Protein AF-A0A8T5PRL8-F1 (afdb_monomer)

Structure (mmCIF, N/CA/C/O backbone):
data_AF-A0A8T5PRL8-F1
#
_entry.id   AF-A0A8T5PRL8-F1
#
loop_
_atom_site.group_PDB
_atom_site.id
_atom_site.type_symbol
_atom_site.label_atom_id
_atom_site.label_alt_id
_atom_site.label_comp_id
_atom_site.label_asym_id
_atom_site.label_entity_id
_atom_site.label_seq_id
_atom_site.pdbx_PDB_ins_code
_atom_site.Cartn_x
_atom_site.Cartn_y
_atom_site.Cartn_z
_atom_site.occupancy
_atom_site.B_iso_or_equiv
_atom_site.auth_seq_id
_atom_site.auth_comp_id
_atom_site.auth_asym_id
_atom_site.auth_atom_id
_atom_site.pdbx_PDB_model_num
ATOM 1 N N . MET A 1 1 ? 7.948 17.120 -21.972 1.00 47.28 1 MET A N 1
ATOM 2 C CA . MET A 1 1 ? 8.042 17.014 -23.446 1.00 47.28 1 MET A CA 1
ATOM 3 C C . MET A 1 1 ? 9.045 18.018 -24.012 1.00 47.28 1 MET A C 1
ATOM 5 O O . MET A 1 1 ? 10.114 17.574 -24.399 1.00 47.28 1 MET A O 1
ATOM 9 N N . LEU A 1 2 ? 8.782 19.336 -23.974 1.00 40.97 2 LEU A N 1
ATOM 10 C CA . LEU A 1 2 ? 9.656 20.371 -24.570 1.00 40.97 2 LEU A CA 1
ATOM 11 C C . LEU A 1 2 ? 11.143 20.290 -24.144 1.00 40.97 2 LEU A C 1
ATOM 13 O O . LEU A 1 2 ? 12.023 20.428 -24.984 1.00 40.97 2 LEU A O 1
ATOM 17 N N . PHE A 1 3 ? 11.420 19.987 -22.870 1.00 48.91 3 PHE A N 1
ATOM 18 C CA . PHE A 1 3 ? 12.780 19.884 -22.313 1.00 48.91 3 PHE A CA 1
ATOM 19 C C . PHE A 1 3 ? 13.719 18.898 -23.036 1.00 48.91 3 PHE A C 1
ATOM 21 O O . PHE A 1 3 ? 14.910 19.178 -23.147 1.00 48.91 3 PHE A O 1
ATOM 28 N N . LEU A 1 4 ? 13.208 17.781 -23.572 1.00 51.09 4 LEU A N 1
ATOM 29 C CA . LEU A 1 4 ? 14.046 16.730 -24.179 1.00 51.09 4 LEU A CA 1
ATOM 30 C C . LEU A 1 4 ? 14.645 17.162 -25.535 1.00 51.09 4 LEU A C 1
ATOM 32 O O . LEU A 1 4 ? 15.582 16.546 -26.027 1.00 51.09 4 LEU A O 1
ATOM 36 N N . LEU A 1 5 ? 14.139 18.251 -26.125 1.00 47.47 5 LEU A N 1
ATOM 37 C CA . LEU A 1 5 ? 14.698 18.870 -27.332 1.00 47.47 5 LEU A CA 1
ATOM 38 C C . LEU A 1 5 ? 15.802 19.902 -27.037 1.00 47.47 5 LEU A C 1
ATOM 40 O O . LEU A 1 5 ? 16.422 20.391 -27.975 1.00 47.47 5 LEU A O 1
ATOM 44 N N . VAL A 1 6 ? 16.032 20.252 -25.765 1.00 46.75 6 VAL A N 1
ATOM 45 C CA . VAL A 1 6 ? 16.942 21.342 -25.361 1.00 46.75 6 VAL A CA 1
ATOM 46 C C . VAL A 1 6 ? 18.196 20.817 -24.652 1.00 46.75 6 VAL A C 1
ATOM 48 O O . VAL A 1 6 ? 19.267 21.391 -24.811 1.00 46.75 6 VAL A O 1
ATOM 51 N N . SER A 1 7 ? 18.104 19.712 -23.905 1.00 44.16 7 SER A N 1
ATOM 52 C CA . SER A 1 7 ? 19.181 19.223 -23.024 1.00 44.16 7 SER A CA 1
ATOM 53 C C . SER A 1 7 ? 20.224 18.305 -23.684 1.00 44.16 7 SER A C 1
ATOM 55 O O . SER A 1 7 ? 20.857 17.515 -22.988 1.00 44.16 7 SER A O 1
ATOM 57 N N . CYS A 1 8 ? 20.378 18.333 -25.010 1.00 48.25 8 CYS A N 1
ATOM 58 C CA . CYS A 1 8 ? 21.391 17.540 -25.715 1.00 48.25 8 CYS A CA 1
ATOM 59 C C . CYS A 1 8 ? 22.015 18.346 -26.860 1.00 48.25 8 CYS A C 1
ATOM 61 O O . CYS A 1 8 ? 21.621 18.214 -28.023 1.00 48.25 8 CYS A O 1
ATOM 63 N N . ALA A 1 9 ? 23.050 19.125 -26.535 1.00 49.03 9 ALA A N 1
ATOM 64 C CA . ALA A 1 9 ? 24.101 19.386 -27.509 1.00 49.03 9 ALA A CA 1
ATOM 65 C C . ALA A 1 9 ? 24.746 18.047 -27.923 1.00 49.03 9 ALA A C 1
ATOM 67 O O . ALA A 1 9 ? 24.627 17.034 -27.230 1.00 49.03 9 ALA A O 1
ATOM 68 N N . LYS A 1 10 ? 25.442 18.016 -29.064 1.00 48.88 10 LYS A N 1
ATOM 69 C CA . LYS A 1 10 ? 26.040 16.777 -29.605 1.00 48.88 10 LYS A CA 1
ATOM 70 C C . LYS A 1 10 ? 27.145 16.184 -28.704 1.00 48.88 10 LYS A C 1
ATOM 72 O O . LYS A 1 10 ? 27.578 15.062 -28.942 1.00 48.88 10 LYS A O 1
ATOM 77 N N . GLU A 1 11 ? 27.594 16.938 -27.705 1.00 48.12 11 GLU A N 1
ATOM 78 C CA . GLU A 1 11 ? 28.761 16.653 -26.865 1.00 48.12 11 GLU A CA 1
ATOM 79 C C . GLU A 1 11 ? 28.407 15.877 -25.577 1.00 48.12 11 GLU A C 1
ATOM 81 O O . GLU A 1 11 ? 29.254 15.149 -25.070 1.00 48.12 11 GLU A O 1
ATOM 86 N N . ASP A 1 12 ? 27.152 15.939 -25.106 1.00 55.59 12 ASP A N 1
ATOM 87 C CA . ASP A 1 12 ? 26.690 15.289 -23.858 1.00 55.59 12 ASP A CA 1
ATOM 88 C C . ASP A 1 12 ? 26.080 13.883 -24.057 1.00 55.59 12 ASP A C 1
ATOM 90 O O . ASP A 1 12 ? 25.617 13.243 -23.107 1.00 55.59 12 ASP A O 1
ATOM 94 N N . LEU A 1 13 ? 26.029 13.386 -25.296 1.00 57.06 13 LEU A N 1
ATOM 95 C CA . LEU A 1 13 ? 25.532 12.041 -25.597 1.00 57.06 13 LEU A CA 1
ATOM 96 C C . LEU A 1 13 ? 26.639 10.994 -25.405 1.00 57.06 13 LEU A C 1
ATOM 98 O O . LEU A 1 13 ? 27.777 11.235 -25.816 1.00 57.06 13 LEU A O 1
ATOM 102 N N . PRO A 1 14 ? 26.327 9.791 -24.881 1.00 59.38 14 PRO A N 1
ATOM 103 C CA . PRO A 1 14 ? 27.282 8.693 -24.906 1.00 59.38 14 PRO A CA 1
ATOM 104 C C . PRO A 1 14 ? 27.665 8.401 -26.368 1.00 59.38 14 PRO A C 1
ATOM 106 O O . PRO A 1 14 ? 26.770 8.256 -27.213 1.00 59.38 14 PRO A O 1
ATOM 109 N N . PRO A 1 15 ? 28.970 8.339 -26.700 1.00 64.62 15 PRO A N 1
ATOM 110 C CA . PRO A 1 15 ? 29.409 8.204 -28.081 1.00 64.62 15 PRO A CA 1
ATOM 111 C C . PRO A 1 15 ? 28.841 6.912 -28.663 1.00 64.62 15 PRO A C 1
ATOM 113 O O . PRO A 1 15 ? 29.009 5.846 -28.067 1.00 64.62 15 PRO A O 1
ATOM 116 N N . THR A 1 16 ? 28.164 7.011 -29.814 1.00 59.66 16 THR A N 1
ATOM 117 C CA . THR A 1 16 ? 27.612 5.846 -30.513 1.00 59.66 16 THR A CA 1
ATOM 118 C C . THR A 1 16 ? 28.715 4.799 -30.654 1.00 59.66 16 THR A C 1
ATOM 120 O O . THR A 1 16 ? 29.754 5.106 -31.251 1.00 59.66 16 THR A O 1
ATOM 123 N N . PRO A 1 17 ? 28.549 3.586 -30.099 1.00 54.84 17 PRO A N 1
ATOM 124 C CA . PRO A 1 17 ? 29.599 2.590 -30.162 1.00 54.84 17 PRO A CA 1
ATOM 125 C C . PRO A 1 17 ? 29.830 2.209 -31.628 1.00 54.84 17 PRO A C 1
ATOM 127 O O . PRO A 1 17 ? 28.857 2.021 -32.368 1.00 54.84 17 PRO A O 1
ATOM 130 N N . PRO A 1 18 ? 31.095 2.092 -32.071 1.00 52.97 18 PRO A N 1
ATOM 131 C CA . PRO A 1 18 ? 31.376 1.706 -33.442 1.00 52.97 18 PRO A CA 1
ATOM 132 C C . PRO A 1 18 ? 30.711 0.350 -33.715 1.00 52.97 18 PRO A C 1
ATOM 134 O O . PRO A 1 18 ? 30.798 -0.539 -32.858 1.00 52.97 18 PRO A O 1
ATOM 137 N N . PRO A 1 19 ? 30.062 0.157 -34.878 1.00 54.41 19 PRO A N 1
ATOM 138 C CA . PRO A 1 19 ? 29.544 -1.150 -35.264 1.00 54.41 19 PRO A CA 1
ATOM 139 C C . PRO A 1 19 ? 30.620 -2.244 -35.119 1.00 54.41 19 PRO A C 1
ATOM 141 O O . PRO A 1 19 ? 31.803 -1.916 -35.257 1.00 54.41 19 PRO A O 1
ATOM 144 N N . PRO A 1 20 ? 30.266 -3.531 -34.906 1.00 50.44 20 PRO A N 1
ATOM 145 C CA . PRO A 1 20 ? 31.209 -4.650 -34.736 1.00 50.44 20 PRO A CA 1
ATOM 146 C C . PRO A 1 20 ? 32.064 -4.993 -35.983 1.00 50.44 20 PRO A C 1
ATOM 148 O O . PRO A 1 20 ? 32.070 -6.121 -36.478 1.00 50.44 20 PRO A O 1
ATOM 151 N N . GLY A 1 21 ? 32.804 -4.018 -36.512 1.00 54.25 21 GLY A N 1
ATOM 152 C CA . GLY A 1 21 ? 33.645 -4.124 -37.697 1.00 54.25 21 GLY A CA 1
ATOM 153 C C . GLY A 1 21 ? 33.674 -2.896 -38.618 1.00 54.25 21 GLY A C 1
ATOM 154 O O . GLY A 1 21 ? 34.611 -2.824 -39.408 1.00 54.25 21 GLY A O 1
ATOM 155 N N . GLY A 1 22 ? 32.727 -1.955 -38.546 1.00 39.97 22 GLY A N 1
ATOM 156 C CA . GLY A 1 22 ? 32.642 -0.826 -39.492 1.00 39.97 22 GLY A CA 1
ATOM 157 C C . GLY A 1 22 ? 31.227 -0.544 -40.020 1.00 39.97 22 GLY A C 1
ATOM 158 O O . GLY A 1 22 ? 30.280 -1.243 -39.678 1.00 39.97 22 GLY A O 1
ATOM 159 N N . GLU A 1 23 ? 31.101 0.527 -40.799 1.00 33.50 23 GLU A N 1
ATOM 160 C CA . GLU A 1 23 ? 29.912 1.396 -40.885 1.00 33.50 23 GLU A CA 1
ATOM 161 C C . GLU A 1 23 ? 28.708 0.863 -41.705 1.00 33.50 23 GLU A C 1
ATOM 163 O O . GLU A 1 23 ? 28.914 0.330 -42.788 1.00 33.50 23 GLU A O 1
ATOM 168 N N . ALA A 1 24 ? 27.484 1.128 -41.194 1.00 34.09 24 ALA A N 1
ATOM 169 C CA . ALA A 1 24 ? 26.208 1.462 -41.890 1.00 34.09 24 ALA A CA 1
ATOM 170 C C . ALA A 1 24 ? 25.626 0.504 -42.990 1.00 34.09 24 ALA A C 1
ATOM 172 O O . ALA A 1 24 ? 26.358 -0.036 -43.806 1.00 34.09 24 ALA A O 1
ATOM 173 N N . ASP A 1 25 ? 24.311 0.273 -43.198 1.00 32.72 25 ASP A N 1
ATOM 174 C CA . ASP A 1 25 ? 23.016 0.662 -42.569 1.00 32.72 25 ASP A CA 1
ATOM 175 C C . ASP A 1 25 ? 21.851 -0.132 -43.268 1.00 32.72 25 ASP A C 1
ATOM 177 O O . ASP A 1 25 ? 22.146 -0.853 -44.220 1.00 32.72 25 ASP A O 1
ATOM 181 N N . VAL A 1 26 ? 20.530 -0.137 -42.968 1.00 29.72 26 VAL A N 1
ATOM 182 C CA . VAL A 1 26 ? 19.581 0.463 -41.980 1.00 29.72 26 VAL A CA 1
ATOM 183 C C . VAL A 1 26 ? 18.452 -0.585 -41.711 1.00 29.72 26 VAL A C 1
ATOM 185 O O . VAL A 1 26 ? 18.200 -1.410 -42.586 1.00 29.72 26 VAL A O 1
ATOM 188 N N . GLY A 1 27 ? 17.656 -0.492 -40.627 1.00 26.61 27 GLY A N 1
ATOM 189 C CA . GLY A 1 27 ? 16.410 -1.288 -40.453 1.00 26.61 27 GLY A CA 1
ATOM 190 C C . GLY A 1 27 ? 15.422 -0.775 -39.379 1.00 26.61 27 GLY A C 1
ATOM 191 O O . GLY A 1 27 ? 15.607 0.325 -38.860 1.00 26.61 27 GLY A O 1
ATOM 192 N N . ARG A 1 28 ? 14.317 -1.504 -39.093 1.00 27.34 28 ARG A N 1
ATOM 193 C CA . ARG A 1 28 ? 13.156 -1.031 -38.275 1.00 27.34 28 ARG A CA 1
ATOM 194 C C . ARG A 1 28 ? 12.437 -2.104 -37.419 1.00 27.34 28 ARG A C 1
ATOM 196 O O . ARG A 1 28 ? 12.192 -3.202 -37.903 1.00 27.34 28 ARG A O 1
ATO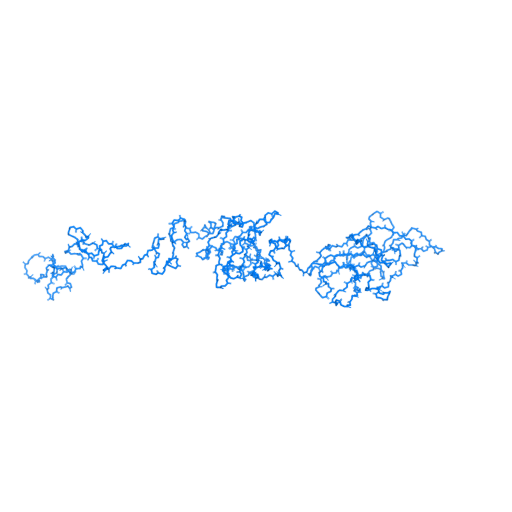M 203 N N . ALA A 1 29 ? 11.917 -1.697 -36.248 1.00 30.03 29 ALA A N 1
ATOM 204 C CA . ALA A 1 29 ? 10.728 -2.234 -35.532 1.00 30.03 29 ALA A CA 1
ATOM 205 C C . ALA A 1 29 ? 10.099 -1.062 -34.689 1.00 30.03 29 ALA A C 1
ATOM 207 O O . ALA A 1 29 ? 10.387 0.090 -35.018 1.00 30.03 29 ALA A O 1
ATOM 208 N N . ILE A 1 30 ? 9.172 -1.093 -33.709 1.00 32.31 30 ILE A N 1
ATOM 209 C CA . ILE A 1 30 ? 8.505 -2.040 -32.776 1.00 32.31 30 ILE A CA 1
ATOM 210 C C . ILE A 1 30 ? 9.224 -2.286 -31.420 1.00 32.31 30 ILE A C 1
ATOM 212 O O . ILE A 1 30 ? 10.196 -3.031 -31.364 1.00 32.31 30 ILE A O 1
ATOM 216 N N . GLY A 1 31 ? 8.673 -1.696 -30.339 1.00 26.17 31 GLY A N 1
ATOM 217 C CA . GLY A 1 31 ? 9.056 -1.877 -28.921 1.00 26.17 31 GLY A CA 1
ATOM 218 C C . GLY A 1 31 ? 8.726 -0.658 -28.022 1.00 26.17 31 GLY A C 1
ATOM 219 O O . GLY A 1 31 ? 8.880 0.480 -28.470 1.00 26.17 31 GLY A O 1
ATOM 220 N N . GLY A 1 32 ? 8.280 -0.896 -26.776 1.00 37.22 32 GLY A N 1
ATOM 221 C CA . GLY A 1 32 ? 8.104 0.104 -25.698 1.00 37.22 32 GLY A CA 1
ATOM 222 C C . GLY A 1 32 ? 6.884 1.046 -25.769 1.00 37.22 32 GLY A C 1
ATOM 223 O O . GLY A 1 32 ? 6.233 1.177 -26.812 1.00 37.22 32 GLY A O 1
ATOM 224 N N . VAL A 1 33 ? 6.603 1.740 -24.650 1.00 39.69 33 VAL A N 1
ATOM 225 C CA . VAL A 1 33 ? 5.574 2.800 -24.545 1.00 39.69 33 VAL A CA 1
ATOM 226 C C . VAL A 1 33 ? 5.756 3.795 -25.700 1.00 39.69 33 VAL A C 1
ATOM 228 O O . VAL A 1 33 ? 6.864 4.307 -25.894 1.00 39.69 33 VAL A O 1
ATOM 231 N N . PRO A 1 34 ? 4.713 4.089 -26.502 1.00 47.59 34 PRO A N 1
ATOM 232 C CA . PRO A 1 34 ? 4.873 4.912 -27.688 1.00 47.59 34 PRO A CA 1
ATOM 233 C C . PRO A 1 34 ? 5.203 6.358 -27.307 1.00 47.59 34 PRO A C 1
ATOM 235 O O . PRO A 1 34 ? 4.321 7.150 -26.982 1.00 47.59 34 PRO A O 1
ATOM 238 N N . ILE A 1 35 ? 6.485 6.716 -27.423 1.00 58.47 35 ILE A N 1
ATOM 239 C CA . ILE A 1 35 ? 6.941 8.107 -27.452 1.00 58.47 35 ILE A CA 1
ATOM 240 C C . ILE A 1 35 ? 6.212 8.790 -28.617 1.00 58.47 35 ILE A C 1
ATOM 242 O O . ILE A 1 35 ? 6.576 8.618 -29.776 1.00 58.47 35 ILE A O 1
ATOM 246 N N . ALA A 1 36 ? 5.150 9.536 -28.304 1.00 55.66 36 ALA A N 1
ATOM 247 C CA . ALA A 1 36 ? 4.282 10.191 -29.287 1.00 55.66 36 ALA A CA 1
ATOM 248 C C . ALA A 1 36 ? 4.928 11.427 -29.950 1.00 55.66 36 ALA A C 1
ATOM 250 O O . ALA A 1 36 ? 4.327 12.065 -30.811 1.00 55.66 36 ALA A O 1
ATOM 251 N N . ALA A 1 37 ? 6.151 11.777 -29.541 1.00 64.19 37 ALA A N 1
ATOM 252 C CA . ALA A 1 37 ? 6.977 12.790 -30.181 1.00 64.19 37 ALA A CA 1
ATOM 253 C C . ALA A 1 37 ? 7.686 12.237 -31.428 1.00 64.19 37 ALA A C 1
ATOM 255 O O . ALA A 1 37 ? 7.957 11.041 -31.534 1.00 64.19 37 ALA A O 1
ATOM 256 N N . ALA A 1 38 ? 8.111 13.134 -32.318 1.00 76.94 38 ALA A N 1
ATOM 257 C CA . ALA A 1 38 ? 9.216 12.816 -33.215 1.00 76.94 38 ALA A CA 1
ATOM 258 C C . ALA A 1 38 ? 10.475 12.503 -32.380 1.00 76.94 38 ALA A C 1
ATOM 260 O O . ALA A 1 38 ? 10.816 13.251 -31.462 1.00 76.94 38 ALA A O 1
ATOM 261 N N . LEU A 1 39 ? 11.157 11.400 -32.693 1.00 78.31 39 LEU A N 1
ATOM 262 C CA . LEU A 1 39 ? 12.420 11.041 -32.046 1.00 78.31 39 LEU A CA 1
ATOM 263 C C . LEU A 1 39 ? 13.531 12.029 -32.452 1.00 78.31 39 LEU A C 1
ATOM 265 O O . LEU A 1 39 ? 13.556 12.466 -33.607 1.00 78.31 39 LEU A O 1
ATOM 269 N N . PRO A 1 40 ? 14.469 12.370 -31.548 1.00 77.69 40 PRO A N 1
ATOM 270 C CA . PRO A 1 40 ? 15.601 13.222 -31.894 1.00 77.69 40 PRO A CA 1
ATOM 271 C C . PRO A 1 40 ? 16.511 12.524 -32.913 1.00 77.69 40 PRO A C 1
ATOM 273 O O . PRO A 1 40 ? 16.585 11.298 -32.964 1.00 77.69 40 PRO A O 1
ATOM 276 N N . ALA A 1 41 ? 17.239 13.298 -33.723 1.00 81.44 41 ALA A N 1
ATOM 277 C CA . ALA A 1 41 ? 17.956 12.774 -34.890 1.00 81.44 41 ALA A CA 1
ATOM 278 C C . ALA A 1 41 ? 19.008 11.686 -34.577 1.00 81.44 41 ALA A C 1
ATOM 280 O O . ALA A 1 41 ? 19.293 10.866 -35.452 1.00 81.44 41 ALA A O 1
ATOM 281 N N . TRP A 1 42 ? 19.549 11.659 -33.355 1.00 78.81 42 TRP A N 1
ATOM 282 C CA . TRP A 1 42 ? 20.512 10.666 -32.857 1.00 78.81 42 TRP A CA 1
ATOM 283 C C . TRP A 1 42 ? 19.872 9.353 -32.369 1.00 78.81 42 TRP A C 1
ATOM 285 O O . TRP A 1 42 ? 20.585 8.371 -32.159 1.00 78.81 42 TRP A O 1
ATOM 295 N N . ALA A 1 43 ? 18.548 9.323 -32.194 1.00 83.38 43 ALA A N 1
ATOM 296 C CA . ALA A 1 43 ? 17.799 8.178 -31.693 1.00 83.38 43 ALA A CA 1
ATOM 297 C C . ALA A 1 43 ? 17.006 7.471 -32.801 1.00 83.38 43 ALA A C 1
ATOM 299 O O . ALA A 1 43 ? 16.580 8.067 -33.795 1.00 83.38 43 ALA A O 1
ATOM 300 N N . ALA A 1 44 ? 16.745 6.191 -32.575 1.00 85.56 44 ALA A N 1
ATOM 301 C CA . ALA A 1 44 ? 15.664 5.447 -33.203 1.00 85.56 44 ALA A CA 1
ATOM 302 C C . ALA A 1 44 ? 14.825 4.761 -32.111 1.00 85.56 44 ALA A C 1
ATOM 304 O O . ALA A 1 44 ? 15.111 4.873 -30.916 1.00 85.56 44 ALA A O 1
ATOM 305 N N . ARG A 1 45 ? 13.741 4.094 -32.513 1.00 82.81 45 ARG A N 1
ATOM 306 C CA . ARG A 1 45 ? 12.866 3.368 -31.584 1.00 82.81 45 ARG A CA 1
ATOM 307 C C . ARG A 1 45 ? 13.659 2.248 -30.905 1.00 82.81 45 ARG A C 1
ATOM 309 O O . ARG A 1 45 ? 14.491 1.622 -31.557 1.00 82.81 45 ARG A O 1
ATOM 316 N N . ILE A 1 46 ? 13.409 1.985 -29.625 1.00 82.81 46 ILE A N 1
ATOM 317 C CA . ILE A 1 46 ? 13.981 0.816 -28.950 1.00 82.81 46 ILE A CA 1
ATOM 318 C C . ILE A 1 46 ? 13.335 -0.470 -29.488 1.00 82.81 46 ILE A C 1
ATOM 320 O O . ILE A 1 46 ? 12.112 -0.540 -29.611 1.00 82.81 46 ILE A O 1
ATOM 324 N N . LEU A 1 47 ? 14.153 -1.454 -29.871 1.00 84.19 47 LEU A N 1
ATOM 325 C CA . LEU A 1 47 ? 13.712 -2.695 -30.514 1.00 84.19 47 LEU A CA 1
ATOM 326 C C . LEU A 1 47 ? 14.252 -3.899 -29.751 1.00 84.19 47 LEU A C 1
ATOM 328 O O . LEU A 1 47 ? 15.348 -3.829 -29.204 1.00 84.19 47 LEU A O 1
ATOM 332 N N . TYR A 1 48 ? 13.524 -5.018 -29.796 1.00 89.75 48 TYR A N 1
ATOM 333 C CA . TYR A 1 48 ? 13.953 -6.293 -29.197 1.00 89.75 48 TYR A CA 1
ATOM 334 C C . TYR A 1 48 ? 14.227 -6.207 -27.684 1.00 89.75 48 TYR A C 1
ATOM 336 O O . TYR A 1 48 ? 14.956 -7.031 -27.136 1.00 89.75 48 TYR A O 1
ATOM 344 N N . THR A 1 49 ? 13.638 -5.206 -27.023 1.00 87.69 49 THR A N 1
ATOM 345 C CA . THR A 1 49 ? 13.865 -4.884 -25.615 1.00 87.69 49 THR A CA 1
ATOM 346 C C . THR A 1 49 ? 12.570 -4.964 -24.826 1.00 87.69 49 THR A C 1
ATOM 348 O O . THR A 1 49 ? 11.605 -4.274 -25.158 1.00 87.69 49 THR A O 1
ATOM 351 N N . ASP A 1 50 ? 12.594 -5.752 -23.758 1.00 84.06 50 ASP A N 1
ATOM 352 C CA . ASP A 1 50 ? 11.638 -5.698 -22.654 1.00 84.06 50 ASP A CA 1
ATOM 353 C C . ASP A 1 50 ? 12.150 -4.751 -21.551 1.00 84.06 50 ASP A C 1
ATOM 355 O O . ASP A 1 50 ? 13.363 -4.643 -21.334 1.00 84.06 50 ASP A O 1
ATOM 359 N N . ILE A 1 51 ? 11.238 -4.054 -20.870 1.00 84.50 51 ILE A N 1
ATOM 360 C CA . ILE A 1 51 ? 11.520 -3.130 -19.760 1.00 84.50 51 ILE A CA 1
ATOM 361 C C . ILE A 1 51 ? 10.520 -3.445 -18.647 1.00 84.50 51 ILE A C 1
ATOM 363 O O . ILE A 1 51 ? 9.369 -3.014 -18.701 1.00 84.50 51 ILE A O 1
ATOM 367 N N . SER A 1 52 ? 10.958 -4.200 -17.640 1.00 76.12 52 SER A N 1
ATOM 368 C CA . SER A 1 52 ? 10.067 -4.756 -16.622 1.00 76.12 52 SER A CA 1
ATOM 369 C C . SER A 1 52 ? 10.496 -4.363 -15.199 1.00 76.12 52 SER A C 1
ATOM 371 O O . SER A 1 52 ? 11.665 -4.554 -14.854 1.00 76.12 52 SER A O 1
ATOM 373 N N . PRO A 1 53 ? 9.591 -3.831 -14.351 1.00 76.69 53 PRO A N 1
ATOM 374 C CA . PRO A 1 53 ? 8.236 -3.382 -14.689 1.00 76.69 53 PRO A CA 1
ATOM 375 C C . PRO A 1 53 ? 8.251 -2.077 -15.510 1.00 76.69 53 PRO A C 1
ATOM 377 O O . PRO A 1 53 ? 9.148 -1.250 -15.350 1.00 76.69 53 PRO A O 1
ATOM 380 N N . GLU A 1 54 ? 7.216 -1.836 -16.324 1.00 73.44 54 GLU A N 1
ATOM 381 C CA . GLU A 1 54 ? 7.059 -0.575 -17.081 1.00 73.44 54 GLU A CA 1
ATOM 382 C C . GLU A 1 54 ? 6.871 0.660 -16.173 1.00 73.44 54 GLU A C 1
ATOM 384 O O . GLU A 1 54 ? 7.127 1.795 -16.588 1.00 73.44 54 GLU A O 1
ATOM 389 N N . ARG A 1 55 ? 6.398 0.440 -14.935 1.00 79.50 55 ARG A N 1
ATOM 390 C CA . ARG A 1 55 ? 6.066 1.475 -13.940 1.00 79.50 55 ARG A CA 1
ATOM 391 C C . ARG A 1 55 ? 6.738 1.202 -12.578 1.00 79.50 55 ARG A C 1
ATOM 393 O O . ARG A 1 55 ? 6.054 0.790 -11.637 1.00 79.50 55 ARG A O 1
ATOM 400 N N . PRO A 1 56 ? 8.073 1.332 -12.473 1.00 81.38 56 PRO A N 1
ATOM 401 C CA . PRO A 1 56 ? 8.831 0.974 -11.274 1.00 81.38 56 PRO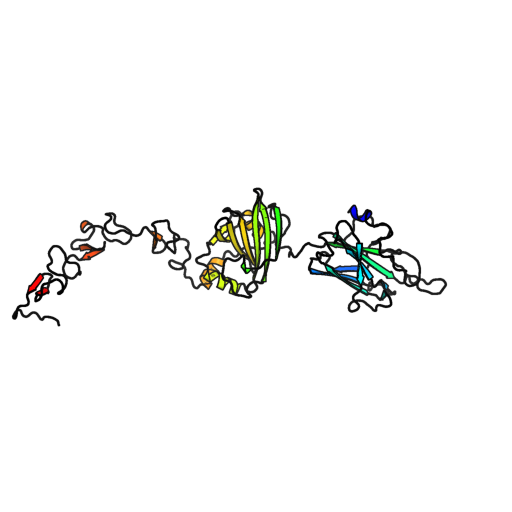 A CA 1
ATOM 402 C C . PRO A 1 56 ? 8.691 2.002 -10.144 1.00 81.38 56 PRO A C 1
ATOM 404 O O . PRO A 1 56 ? 8.607 3.207 -10.377 1.00 81.38 56 PRO A O 1
ATOM 407 N N . ARG A 1 57 ? 8.739 1.528 -8.903 1.00 79.88 57 ARG A N 1
ATOM 408 C CA . ARG A 1 57 ? 8.764 2.326 -7.666 1.00 79.88 57 ARG A CA 1
ATOM 409 C C . ARG A 1 57 ? 10.208 2.641 -7.264 1.00 79.88 57 ARG A C 1
ATOM 411 O O . ARG A 1 57 ? 11.126 1.932 -7.675 1.00 79.88 57 ARG A O 1
ATOM 418 N N . PHE A 1 58 ? 10.443 3.633 -6.399 1.00 82.94 58 PHE A N 1
ATOM 419 C CA . PHE A 1 58 ? 11.728 3.652 -5.686 1.00 82.94 58 PHE A CA 1
ATOM 420 C C . PHE A 1 58 ? 11.869 2.389 -4.821 1.00 82.94 58 PHE A C 1
ATOM 422 O O . PHE A 1 58 ? 10.904 1.930 -4.212 1.00 82.94 58 PHE A O 1
ATOM 429 N N . GLY A 1 59 ? 13.073 1.817 -4.805 1.00 78.19 59 GLY A N 1
ATOM 430 C CA . GLY A 1 59 ? 13.360 0.502 -4.228 1.00 78.19 59 GLY A CA 1
ATOM 431 C C . GLY A 1 59 ? 13.243 -0.656 -5.227 1.00 78.19 59 GLY A C 1
ATOM 432 O O . GLY A 1 59 ? 13.920 -1.667 -5.042 1.00 78.19 59 GLY A O 1
ATOM 433 N N . ASP A 1 60 ? 12.479 -0.506 -6.316 1.00 83.19 60 ASP A N 1
ATOM 434 C CA . ASP A 1 60 ? 12.438 -1.511 -7.382 1.00 83.19 60 ASP A CA 1
ATOM 435 C C . ASP A 1 60 ? 13.753 -1.523 -8.183 1.00 83.19 60 ASP A C 1
ATOM 437 O O . ASP A 1 60 ? 14.546 -0.578 -8.192 1.00 83.19 60 ASP A O 1
ATOM 441 N N . THR A 1 61 ? 13.969 -2.605 -8.929 1.00 88.06 61 THR A N 1
ATOM 442 C CA . THR A 1 61 ? 14.997 -2.681 -9.971 1.00 88.06 61 THR A CA 1
ATOM 443 C C . THR A 1 61 ? 14.319 -2.915 -11.311 1.00 88.06 61 THR A C 1
ATOM 445 O O . THR A 1 61 ? 13.725 -3.971 -11.514 1.00 88.06 61 THR A O 1
ATOM 448 N N . VAL A 1 62 ? 14.444 -1.963 -12.239 1.00 89.94 62 VAL A N 1
ATOM 449 C CA . VAL A 1 62 ? 14.043 -2.192 -13.633 1.00 89.94 62 VAL A CA 1
ATOM 450 C C . VAL A 1 62 ? 15.014 -3.182 -14.256 1.00 89.94 62 VAL A C 1
ATOM 452 O O . VAL A 1 62 ? 16.231 -2.973 -14.240 1.00 89.94 62 VAL A O 1
ATOM 455 N N . VAL A 1 63 ? 14.466 -4.245 -14.830 1.00 88.38 63 VAL A N 1
ATOM 456 C CA . VAL A 1 63 ? 15.186 -5.209 -15.651 1.00 88.38 63 VAL A CA 1
ATOM 457 C C . VAL A 1 63 ? 14.937 -4.857 -17.113 1.00 88.38 63 VAL A C 1
ATOM 459 O O . VAL A 1 63 ? 13.817 -4.960 -17.609 1.00 88.38 63 VAL A O 1
ATOM 462 N N . VAL A 1 64 ? 15.992 -4.437 -17.807 1.00 94.31 64 VAL A N 1
ATOM 463 C CA . VAL A 1 64 ? 15.970 -4.177 -19.251 1.00 94.31 64 VAL A CA 1
ATOM 464 C C . VAL A 1 64 ? 16.580 -5.384 -19.949 1.00 94.31 64 VAL A C 1
ATOM 466 O O . VAL A 1 64 ? 17.778 -5.626 -19.803 1.00 94.31 64 VAL A O 1
ATOM 469 N N . THR A 1 65 ? 15.785 -6.141 -20.701 1.00 91.81 65 THR A N 1
ATOM 470 C CA . THR A 1 65 ? 16.255 -7.338 -21.417 1.00 91.81 65 THR A CA 1
ATOM 471 C C . THR A 1 65 ? 16.231 -7.080 -22.913 1.00 91.81 65 THR A C 1
ATOM 473 O O . THR A 1 65 ? 15.161 -7.037 -23.508 1.00 91.81 65 THR A O 1
ATOM 476 N N . VAL A 1 66 ? 17.407 -6.931 -23.525 1.00 95.44 66 VAL A N 1
ATOM 477 C CA . VAL A 1 66 ? 17.568 -6.828 -24.983 1.00 95.44 66 VAL A CA 1
ATOM 478 C C . VAL A 1 66 ? 17.909 -8.216 -25.514 1.00 95.44 66 VAL A C 1
ATOM 480 O O . VAL A 1 66 ? 18.988 -8.735 -25.225 1.00 95.44 66 VAL A O 1
ATOM 483 N N . GLU A 1 67 ? 17.008 -8.841 -26.269 1.00 93.69 67 GLU A N 1
ATOM 484 C CA . GLU A 1 67 ? 17.122 -10.252 -26.643 1.00 93.69 67 GLU A CA 1
ATOM 485 C C . GLU A 1 67 ? 16.757 -10.530 -28.101 1.00 93.69 67 GLU A C 1
ATOM 487 O O . GLU A 1 67 ? 15.746 -10.079 -28.636 1.00 93.69 67 GLU A O 1
ATOM 492 N N . LYS A 1 68 ? 17.603 -11.333 -28.744 1.00 93.94 68 LYS A N 1
ATOM 493 C CA . LYS A 1 68 ? 17.448 -11.796 -30.115 1.00 93.94 68 LYS A CA 1
ATOM 494 C C . LYS A 1 68 ? 16.107 -12.534 -30.302 1.00 93.94 68 LYS A C 1
ATOM 496 O O . LYS A 1 68 ? 15.905 -13.567 -29.661 1.00 93.94 68 LYS A O 1
ATOM 501 N N . PRO A 1 69 ? 15.251 -12.122 -31.258 1.00 90.44 69 PRO A N 1
ATOM 502 C CA . PRO A 1 69 ? 14.048 -12.873 -31.612 1.00 90.44 69 PRO A CA 1
ATOM 503 C C . PRO A 1 69 ? 14.354 -14.319 -32.021 1.00 90.44 69 PRO A C 1
ATOM 505 O O . PRO A 1 69 ? 15.275 -14.573 -32.800 1.00 90.44 69 PRO A O 1
ATOM 508 N N . SER A 1 70 ? 13.528 -15.267 -31.576 1.00 88.31 70 SER A N 1
ATOM 509 C CA . SER A 1 70 ? 13.637 -16.691 -31.942 1.00 88.31 70 SER A CA 1
ATOM 510 C C . SER A 1 70 ? 13.521 -16.947 -33.452 1.00 88.31 70 SER A C 1
ATOM 512 O O . SER A 1 70 ? 14.064 -17.925 -33.960 1.00 88.31 70 SER A O 1
ATOM 514 N N . THR A 1 71 ? 12.870 -16.042 -34.187 1.00 85.94 71 THR A N 1
ATOM 515 C CA . THR A 1 71 ? 12.765 -16.061 -35.652 1.00 85.94 71 THR A CA 1
ATOM 516 C C . THR A 1 71 ? 14.061 -15.677 -36.376 1.00 85.94 71 THR A C 1
ATOM 518 O O . THR A 1 71 ? 14.190 -15.935 -37.573 1.00 85.94 71 THR A O 1
ATOM 521 N N . PHE A 1 72 ? 15.040 -15.070 -35.697 1.00 86.38 72 PHE A N 1
ATOM 522 C CA . PHE A 1 72 ? 16.289 -14.646 -36.329 1.00 86.38 72 PHE A CA 1
ATOM 523 C C . PHE A 1 72 ? 17.283 -15.813 -36.382 1.00 86.38 72 PHE A C 1
ATOM 525 O O . PHE A 1 72 ? 17.801 -16.268 -35.366 1.00 86.38 72 PHE A O 1
ATOM 532 N N . GLN A 1 73 ? 17.657 -16.262 -37.581 1.00 92.31 73 GLN A N 1
ATOM 533 C CA . GLN A 1 73 ? 18.723 -17.267 -37.735 1.00 92.31 73 GLN A CA 1
ATOM 534 C C . GLN A 1 73 ? 20.141 -16.668 -37.656 1.00 92.31 73 GLN A C 1
ATOM 536 O O . GLN A 1 73 ? 21.113 -17.393 -37.471 1.00 92.31 73 GLN A O 1
ATOM 541 N N . ARG A 1 74 ? 20.273 -15.342 -37.768 1.00 92.69 74 ARG A N 1
ATOM 542 C CA . ARG A 1 74 ? 21.560 -14.634 -37.878 1.00 92.69 74 ARG A CA 1
ATOM 543 C C . ARG A 1 74 ? 22.163 -14.267 -36.515 1.00 92.69 74 ARG A C 1
ATOM 545 O O . ARG A 1 74 ? 21.487 -14.372 -35.491 1.00 92.69 74 ARG A O 1
ATOM 552 N N . ASP A 1 75 ? 23.433 -13.861 -36.484 1.00 93.19 75 ASP A N 1
ATOM 553 C CA . ASP A 1 75 ? 24.059 -13.359 -35.251 1.00 93.19 75 ASP A CA 1
ATOM 554 C C . ASP A 1 75 ? 23.405 -12.037 -34.806 1.00 93.19 75 ASP A C 1
ATOM 556 O O . ASP A 1 75 ? 23.059 -11.189 -35.631 1.00 93.19 75 ASP A O 1
ATOM 560 N N . PHE A 1 76 ? 23.282 -11.863 -33.491 1.00 94.69 76 PHE A N 1
ATOM 561 C CA . PHE A 1 76 ? 22.772 -10.662 -32.834 1.00 94.69 76 PHE A CA 1
ATOM 562 C C . PHE A 1 76 ? 23.746 -10.284 -31.717 1.00 94.69 76 PHE A C 1
ATOM 564 O O . PHE A 1 76 ? 24.142 -11.148 -30.929 1.00 94.69 76 PHE A O 1
ATOM 571 N N . LEU A 1 77 ? 24.154 -9.020 -31.660 1.00 94.88 77 LEU A N 1
ATOM 572 C CA . LEU A 1 77 ? 25.076 -8.497 -30.654 1.00 94.88 77 LEU A CA 1
ATOM 573 C C . LEU A 1 77 ? 24.445 -7.280 -29.980 1.00 94.88 77 LEU A C 1
ATOM 575 O O . LEU A 1 77 ? 24.015 -6.359 -30.667 1.00 94.88 77 LEU A O 1
ATOM 579 N N . VAL A 1 78 ? 24.425 -7.255 -28.650 1.00 95.75 78 VAL A N 1
ATOM 580 C CA . VAL A 1 78 ? 24.009 -6.085 -27.863 1.00 95.75 78 VAL A CA 1
ATOM 581 C C . VAL A 1 78 ? 25.244 -5.455 -27.238 1.00 95.75 78 VAL A C 1
ATOM 583 O O . VAL A 1 78 ? 26.119 -6.168 -26.744 1.00 95.75 78 VAL A O 1
ATOM 586 N N . PHE A 1 79 ? 25.338 -4.131 -27.261 1.00 95.12 79 PHE A N 1
ATOM 587 C CA . PHE A 1 79 ? 26.408 -3.411 -26.585 1.00 95.12 79 PHE A CA 1
ATOM 588 C C . PHE A 1 79 ? 26.257 -3.595 -25.067 1.00 95.12 79 PHE A C 1
ATOM 590 O O . PHE A 1 79 ? 25.169 -3.417 -24.526 1.00 95.12 79 PHE A O 1
ATOM 597 N N . SER A 1 80 ? 27.322 -3.982 -24.363 1.00 95.06 80 SER A N 1
ATOM 598 C CA . SER A 1 80 ? 27.263 -4.379 -22.944 1.00 95.06 80 SER A CA 1
ATOM 599 C C . SER A 1 80 ? 27.149 -3.202 -21.963 1.00 95.06 80 SER A C 1
ATOM 601 O O . SER A 1 80 ? 27.324 -3.383 -20.758 1.00 95.06 80 SER A O 1
ATOM 603 N N . GLU A 1 81 ? 26.892 -1.999 -22.472 1.00 95.25 81 GLU A N 1
ATOM 604 C CA . GLU A 1 81 ? 26.727 -0.755 -21.727 1.00 95.25 81 GLU A CA 1
ATOM 605 C C . GLU A 1 81 ? 25.429 -0.084 -22.213 1.00 95.25 81 GLU A C 1
ATOM 607 O O . GLU A 1 81 ? 25.332 0.353 -23.359 1.00 95.25 81 GLU A O 1
ATOM 612 N N . ALA A 1 82 ? 24.420 -0.029 -21.348 1.00 94.31 82 ALA A N 1
ATOM 613 C CA . ALA A 1 82 ? 23.240 0.812 -21.517 1.00 94.31 82 ALA A CA 1
ATOM 614 C C . ALA A 1 82 ? 23.476 2.161 -20.827 1.00 94.31 82 ALA A C 1
ATOM 616 O O . ALA A 1 82 ? 24.379 2.292 -19.996 1.00 94.31 82 ALA A O 1
ATOM 617 N N . TYR A 1 83 ? 22.636 3.152 -21.116 1.00 93.12 83 TYR A N 1
ATOM 618 C CA . TYR A 1 83 ? 22.631 4.409 -20.370 1.00 93.12 83 TYR A CA 1
ATOM 619 C C . TYR A 1 83 ? 21.213 4.790 -19.965 1.00 93.12 83 TYR A C 1
ATOM 621 O O . TYR A 1 83 ? 20.254 4.511 -20.681 1.00 93.12 83 TYR A O 1
ATOM 629 N N . VAL A 1 84 ? 21.083 5.439 -18.815 1.00 93.56 84 VAL A N 1
ATOM 630 C CA . VAL A 1 84 ? 19.813 5.905 -18.261 1.00 93.56 84 VAL A CA 1
ATOM 631 C C . VAL A 1 84 ? 19.910 7.395 -17.944 1.00 93.56 84 VAL A C 1
ATOM 633 O O . VAL A 1 84 ? 20.963 7.871 -17.520 1.00 93.56 84 VAL A O 1
ATOM 636 N N . LEU A 1 85 ? 18.844 8.149 -18.206 1.00 89.00 85 LEU A N 1
ATOM 637 C CA . LEU A 1 85 ? 18.826 9.588 -17.974 1.00 89.00 85 LEU A CA 1
ATOM 638 C C . LEU A 1 85 ? 18.719 9.860 -16.469 1.00 89.00 85 LEU A C 1
ATOM 640 O O . LEU A 1 85 ? 17.666 9.659 -15.873 1.00 89.00 85 LEU A O 1
ATOM 644 N N . ASN A 1 86 ? 19.806 10.311 -15.850 1.00 87.19 86 ASN A N 1
ATOM 645 C CA . ASN A 1 86 ? 19.813 10.679 -14.441 1.00 87.19 86 ASN A CA 1
ATOM 646 C C . ASN A 1 86 ? 19.260 12.106 -14.280 1.00 87.19 86 ASN A C 1
ATOM 648 O O . ASN A 1 86 ? 19.687 13.038 -14.970 1.00 87.19 86 ASN A O 1
ATOM 652 N N . LYS A 1 87 ? 18.293 12.261 -13.369 1.00 83.56 87 LYS A N 1
ATOM 653 C CA . LYS A 1 87 ? 17.559 13.510 -13.101 1.00 83.56 87 LYS A CA 1
ATOM 654 C C . LYS A 1 87 ? 17.868 14.123 -11.727 1.00 83.56 87 LYS A C 1
ATOM 656 O O . LYS A 1 87 ? 17.187 15.064 -11.323 1.00 83.56 87 LYS A O 1
ATOM 661 N N . LYS A 1 88 ? 18.873 13.611 -10.997 1.00 78.44 88 LYS A N 1
ATOM 662 C CA . LYS A 1 88 ? 19.209 13.999 -9.608 1.00 78.44 88 LYS A CA 1
ATOM 663 C C . LYS A 1 88 ? 19.293 15.511 -9.391 1.00 78.44 88 LYS A C 1
ATOM 665 O O . LYS A 1 88 ? 18.929 16.009 -8.330 1.00 78.44 88 LYS A O 1
ATOM 670 N N . VAL A 1 89 ? 19.804 16.232 -10.387 1.00 77.44 89 VAL A N 1
ATOM 671 C CA . VAL A 1 89 ? 19.937 17.687 -10.377 1.00 77.44 89 VAL A CA 1
ATOM 672 C C . VAL A 1 89 ? 19.006 18.251 -11.456 1.00 77.44 89 VAL A C 1
ATOM 674 O O . VAL A 1 89 ? 19.312 18.110 -12.638 1.00 77.44 89 VAL A O 1
ATOM 677 N N . PRO A 1 90 ? 17.888 18.919 -11.105 1.00 73.75 90 PRO A N 1
ATOM 678 C CA . PRO A 1 90 ? 16.918 19.412 -12.094 1.00 73.75 90 PRO A CA 1
ATOM 679 C C . PRO A 1 90 ? 17.478 20.405 -13.127 1.00 73.75 90 PRO A C 1
ATOM 681 O O . PRO A 1 90 ? 16.874 20.604 -14.177 1.00 73.75 90 PRO A O 1
ATOM 684 N N . SER A 1 91 ? 18.624 21.030 -12.839 1.00 76.69 91 SER A N 1
ATOM 685 C CA . SER A 1 91 ? 19.360 21.923 -13.742 1.00 76.69 91 SER A CA 1
ATOM 686 C C . SER A 1 91 ? 20.460 21.236 -14.568 1.00 76.69 91 SER A C 1
ATOM 688 O O . SER A 1 91 ? 21.069 21.904 -15.401 1.00 76.69 91 SER A O 1
ATOM 690 N N . TYR A 1 92 ? 20.730 19.940 -14.368 1.00 78.12 92 TYR A N 1
ATOM 691 C CA . TYR A 1 92 ? 21.773 19.204 -15.090 1.00 78.12 92 TYR A CA 1
ATOM 692 C C . TYR A 1 92 ? 21.385 17.733 -15.311 1.00 78.12 92 TYR A C 1
ATOM 694 O O . TYR A 1 92 ? 21.538 16.884 -14.432 1.00 78.12 92 TYR A O 1
ATOM 702 N N . LEU A 1 93 ? 20.876 17.443 -16.511 1.00 78.88 93 LEU A N 1
ATOM 703 C CA . LEU A 1 93 ? 20.527 16.096 -16.966 1.00 78.88 93 LEU A CA 1
ATOM 704 C C . LEU A 1 93 ? 21.743 15.435 -17.622 1.00 78.88 93 LEU A C 1
ATOM 706 O O . LEU A 1 93 ? 22.379 16.053 -18.473 1.00 78.88 93 LEU A O 1
ATOM 710 N N . PHE A 1 94 ? 22.036 14.179 -17.281 1.00 85.62 94 PHE A N 1
ATOM 711 C CA . PHE A 1 94 ? 23.155 13.437 -17.871 1.00 85.62 94 PHE A CA 1
ATOM 712 C C . PHE A 1 94 ? 22.845 11.945 -18.041 1.00 85.62 94 PHE A C 1
ATOM 714 O O . PHE A 1 94 ? 21.973 11.388 -17.374 1.00 85.62 94 PHE A O 1
ATOM 721 N N . TRP A 1 95 ? 23.573 11.285 -18.943 1.00 86.06 95 TRP A N 1
ATOM 722 C CA . TRP A 1 95 ? 23.423 9.857 -19.228 1.00 86.06 95 TRP A CA 1
ATOM 723 C C . TRP A 1 95 ? 24.332 9.015 -18.324 1.00 86.06 95 TRP A C 1
ATOM 725 O O . TRP A 1 95 ? 25.543 8.937 -18.525 1.00 86.06 95 TRP A O 1
ATOM 735 N N . GLU A 1 96 ? 23.747 8.359 -17.325 1.00 92.44 96 GLU A N 1
ATOM 736 C CA . GLU A 1 96 ? 24.457 7.482 -16.396 1.00 92.44 96 GLU A CA 1
ATOM 737 C C . GLU A 1 96 ? 24.592 6.066 -16.981 1.00 92.44 96 GLU A C 1
ATOM 739 O O . GLU A 1 96 ? 23.621 5.488 -17.468 1.00 92.44 96 GLU A O 1
ATOM 744 N N . LYS A 1 97 ? 25.799 5.491 -16.943 1.00 94.44 97 LYS A N 1
ATOM 745 C CA . LYS A 1 97 ? 26.099 4.195 -17.570 1.00 94.44 97 LYS A CA 1
ATOM 746 C C . LYS A 1 97 ? 25.695 3.008 -16.689 1.00 94.44 97 LYS A C 1
ATOM 748 O O . LYS A 1 97 ? 26.092 2.932 -15.530 1.00 94.44 97 LYS A O 1
ATOM 753 N N . VAL A 1 98 ? 25.030 2.017 -17.278 1.00 95.75 98 VAL A N 1
ATOM 754 C CA . VAL A 1 98 ? 24.675 0.733 -16.654 1.00 95.75 98 VAL A CA 1
ATOM 755 C C . VAL A 1 98 ? 25.314 -0.410 -17.448 1.00 95.75 98 VAL A C 1
ATOM 757 O O . VAL A 1 98 ? 25.092 -0.541 -18.648 1.00 95.75 98 VAL A O 1
ATOM 760 N N . ASN A 1 99 ? 26.116 -1.253 -16.796 1.00 97.50 99 ASN A N 1
ATOM 761 C CA . ASN A 1 99 ? 26.724 -2.419 -17.450 1.00 97.50 99 ASN A CA 1
ATOM 762 C C . ASN A 1 99 ? 25.736 -3.601 -17.484 1.00 97.50 99 ASN A C 1
ATOM 764 O O . ASN A 1 99 ? 24.900 -3.738 -16.590 1.00 97.50 99 ASN A O 1
ATOM 768 N N . ALA A 1 100 ? 25.854 -4.470 -18.488 1.00 97.44 100 ALA A N 1
ATOM 769 C CA . ALA A 1 100 ? 25.076 -5.705 -18.567 1.00 97.44 100 ALA A CA 1
ATOM 770 C C . ALA A 1 100 ? 25.479 -6.710 -17.466 1.00 97.44 100 ALA A C 1
ATOM 772 O O . ALA A 1 100 ? 26.664 -6.911 -17.194 1.00 97.44 100 ALA A O 1
ATOM 773 N N . ASP A 1 101 ? 24.492 -7.374 -16.867 1.00 97.00 101 ASP A N 1
ATOM 774 C CA . ASP A 1 101 ? 24.670 -8.460 -15.904 1.00 97.00 101 ASP A CA 1
ATOM 775 C C . ASP A 1 101 ? 25.172 -9.714 -16.635 1.00 97.00 101 ASP A C 1
ATOM 777 O O . ASP A 1 101 ? 24.436 -10.344 -17.400 1.00 97.00 101 ASP A O 1
ATOM 781 N N . SER A 1 102 ? 2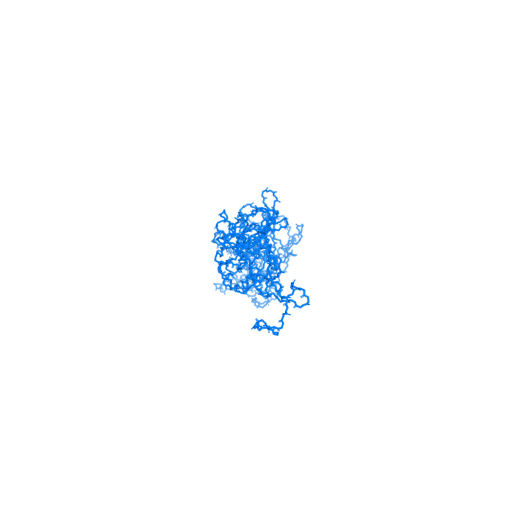6.432 -10.084 -16.407 1.00 96.62 102 SER A N 1
ATOM 782 C CA . SER A 1 102 ? 27.087 -11.223 -17.059 1.00 96.62 102 SER A CA 1
ATOM 783 C C . SER A 1 102 ? 26.550 -12.594 -16.633 1.00 96.62 102 SER A C 1
ATOM 785 O O . SER A 1 102 ? 26.860 -13.576 -17.301 1.00 96.62 102 SER A O 1
ATOM 787 N N . SER A 1 103 ? 25.742 -12.677 -15.568 1.00 96.06 103 SER A N 1
ATOM 788 C CA . SER A 1 103 ? 25.078 -13.918 -15.141 1.00 96.06 103 SER A CA 1
ATOM 789 C C . SER A 1 103 ? 23.738 -14.165 -15.846 1.00 96.06 103 SER A C 1
ATOM 791 O O . SER A 1 103 ? 23.283 -15.305 -15.911 1.00 96.06 103 SER A O 1
ATOM 793 N N . LEU A 1 104 ? 23.122 -13.110 -16.396 1.00 94.62 104 LEU A N 1
ATOM 794 C CA . LEU A 1 104 ? 21.822 -13.157 -17.084 1.00 94.62 104 LEU A CA 1
ATOM 795 C C . LEU A 1 104 ? 21.905 -12.830 -18.586 1.00 94.62 104 LEU A C 1
ATOM 797 O O . LEU A 1 104 ? 20.949 -13.062 -19.328 1.00 94.62 104 LEU A O 1
ATOM 801 N N . SER A 1 105 ? 23.034 -12.285 -19.037 1.00 96.81 105 SER A N 1
ATOM 802 C CA . SER A 1 105 ? 23.333 -11.997 -20.444 1.00 96.81 105 SER A CA 1
ATOM 803 C C . SER A 1 105 ? 23.948 -13.209 -21.151 1.00 96.81 105 SER A C 1
ATOM 805 O O . SER A 1 105 ? 24.511 -14.102 -20.523 1.00 96.81 105 SER A O 1
ATOM 807 N N . GLY A 1 106 ? 23.898 -13.223 -22.484 1.00 95.06 106 GLY A N 1
ATOM 808 C CA . GLY A 1 106 ? 24.711 -14.147 -23.273 1.00 95.06 106 GLY A CA 1
ATOM 809 C C . GLY A 1 106 ? 26.193 -13.753 -23.260 1.00 95.06 106 GLY A C 1
ATOM 810 O O . GLY A 1 106 ? 26.561 -12.679 -22.784 1.00 95.06 106 GLY A O 1
ATOM 811 N N . SER A 1 107 ? 27.058 -14.623 -23.796 1.00 96.12 107 SER A N 1
ATOM 812 C CA . SER A 1 107 ? 28.521 -14.490 -23.698 1.00 96.12 107 SER A CA 1
ATOM 813 C C . SER A 1 107 ? 29.015 -13.090 -24.087 1.00 96.12 107 SER A C 1
ATOM 815 O O . SER A 1 107 ? 28.903 -12.696 -25.254 1.00 96.12 107 SER A O 1
ATOM 817 N N . ILE A 1 108 ? 29.573 -12.358 -23.119 1.00 94.88 108 ILE A N 1
ATOM 818 C CA . ILE A 1 108 ? 30.128 -11.018 -23.327 1.00 94.88 108 ILE A CA 1
ATOM 819 C C . ILE A 1 108 ? 31.574 -11.146 -23.810 1.00 94.88 108 ILE A C 1
ATOM 821 O O . ILE A 1 108 ? 32.383 -11.860 -23.222 1.00 94.88 108 ILE A O 1
ATOM 825 N N . THR A 1 109 ? 31.916 -10.464 -24.899 1.00 92.25 109 THR A N 1
ATOM 826 C CA . THR A 1 109 ? 33.279 -10.385 -25.438 1.00 92.25 109 THR A CA 1
ATOM 827 C C . THR A 1 109 ? 33.600 -8.930 -25.754 1.00 92.25 109 THR A C 1
ATOM 829 O O . THR A 1 109 ? 32.865 -8.274 -26.490 1.00 92.25 109 THR A O 1
ATOM 832 N N . GLN A 1 110 ? 34.693 -8.412 -25.184 1.00 89.88 110 GLN A N 1
ATOM 833 C CA . GLN A 1 110 ? 35.043 -6.984 -25.192 1.00 89.88 110 GLN A CA 1
ATOM 834 C C . GLN A 1 110 ? 33.907 -6.103 -24.635 1.00 89.88 110 GLN A C 1
ATOM 836 O O . GLN A 1 110 ? 33.791 -5.976 -23.421 1.00 89.88 110 GLN A O 1
ATOM 841 N N . LYS A 1 111 ? 33.071 -5.523 -25.509 1.00 92.31 111 LYS A N 1
ATOM 842 C CA . LYS A 1 111 ? 31.890 -4.713 -25.161 1.00 92.31 111 LYS A CA 1
ATOM 843 C C . LYS A 1 111 ? 30.582 -5.227 -25.787 1.00 92.31 111 LYS A C 1
ATOM 845 O O . LYS A 1 111 ? 29.626 -4.472 -25.928 1.00 92.31 111 LYS A O 1
ATOM 850 N N . TRP A 1 112 ? 30.534 -6.489 -26.214 1.00 94.00 112 TRP A N 1
ATOM 851 C CA . TRP A 1 112 ? 29.387 -7.051 -26.934 1.00 94.00 112 TRP A CA 1
ATOM 852 C C . TRP A 1 112 ? 28.899 -8.347 -26.293 1.00 94.00 112 TRP A C 1
ATOM 854 O O . TRP A 1 112 ? 29.645 -9.320 -26.208 1.00 94.00 112 TRP A O 1
ATOM 864 N N . ALA A 1 113 ? 27.636 -8.365 -25.871 1.00 96.31 113 ALA A N 1
ATOM 865 C CA . ALA A 1 113 ? 26.926 -9.554 -25.420 1.00 96.31 113 ALA A CA 1
ATOM 866 C C . ALA A 1 113 ? 26.272 -10.261 -26.618 1.00 96.31 113 ALA A C 1
ATOM 868 O O . ALA A 1 113 ? 25.536 -9.646 -27.396 1.00 96.31 113 ALA A O 1
ATOM 869 N N . ARG A 1 114 ? 26.540 -11.559 -26.789 1.00 96.25 114 ARG A N 1
ATOM 870 C CA . ARG A 1 114 ? 25.962 -12.368 -27.875 1.00 96.25 114 ARG A CA 1
ATOM 871 C C . ARG A 1 114 ? 24.518 -12.760 -27.556 1.00 96.25 114 ARG A C 1
ATOM 873 O O . ARG A 1 114 ? 24.254 -13.342 -26.512 1.00 96.25 114 ARG A O 1
ATOM 880 N N . ASN A 1 115 ? 23.605 -12.519 -28.495 1.00 95.88 115 ASN A N 1
ATOM 881 C CA . ASN A 1 115 ? 22.167 -12.835 -28.473 1.00 95.88 115 ASN A CA 1
ATOM 882 C C . ASN A 1 115 ? 21.307 -12.174 -27.374 1.00 95.88 115 ASN A C 1
ATOM 884 O O . ASN A 1 115 ? 20.143 -11.907 -27.651 1.00 95.88 115 ASN A O 1
ATOM 888 N N . LYS A 1 116 ? 21.821 -11.907 -26.169 1.00 96.81 116 LYS A N 1
ATOM 889 C CA . LYS A 1 116 ? 21.047 -11.345 -25.049 1.00 96.81 116 LYS A CA 1
ATOM 890 C C . LYS A 1 116 ? 21.920 -10.444 -24.178 1.00 96.81 116 LYS A C 1
ATOM 892 O O . LYS A 1 116 ? 23.026 -10.851 -23.827 1.00 96.81 116 LYS A O 1
ATOM 897 N N . ALA A 1 117 ? 21.410 -9.287 -23.770 1.00 97.44 117 ALA A N 1
ATOM 898 C CA . ALA A 1 117 ? 21.933 -8.514 -22.644 1.00 97.44 117 ALA A CA 1
ATOM 899 C C . ALA A 1 117 ? 20.808 -8.195 -21.658 1.00 97.44 117 ALA A C 1
ATOM 901 O O . ALA A 1 117 ? 19.694 -7.870 -22.070 1.00 97.44 117 ALA A O 1
ATOM 902 N N . VAL A 1 118 ? 21.114 -8.266 -20.366 1.00 95.19 118 VAL A N 1
ATOM 903 C CA . VAL A 1 118 ? 20.192 -7.914 -19.282 1.00 95.19 118 VAL A CA 1
ATOM 904 C C . VAL A 1 118 ? 20.837 -6.831 -18.430 1.00 95.19 118 VAL A C 1
ATOM 906 O O . VAL A 1 118 ? 21.940 -7.022 -17.925 1.00 95.19 118 VAL A O 1
ATOM 909 N N . PHE A 1 119 ? 20.161 -5.701 -18.248 1.00 97.06 119 PHE A N 1
ATOM 910 C CA . PHE A 1 119 ? 20.618 -4.594 -17.407 1.00 97.06 119 PHE A CA 1
ATOM 911 C C . PHE A 1 119 ? 19.700 -4.469 -16.193 1.00 97.06 119 PHE A C 1
ATOM 913 O O . PHE A 1 119 ? 18.479 -4.515 -16.332 1.00 97.06 119 PHE A O 1
ATOM 920 N N . LYS A 1 120 ? 20.284 -4.292 -15.005 1.00 95.19 120 LYS A N 1
ATOM 921 C CA . LYS A 1 120 ? 19.560 -4.055 -13.750 1.00 95.19 120 LYS A CA 1
ATOM 922 C C . LYS A 1 120 ? 19.752 -2.601 -13.337 1.00 95.19 120 LYS A C 1
ATOM 924 O O . LYS A 1 120 ? 20.877 -2.177 -13.080 1.00 95.19 120 LYS A O 1
ATOM 929 N N . ILE A 1 121 ? 18.664 -1.838 -13.289 1.00 96.31 121 ILE A N 1
ATOM 930 C CA . ILE A 1 121 ? 18.666 -0.411 -12.960 1.00 96.31 121 ILE A CA 1
ATOM 931 C C . ILE A 1 121 ? 17.923 -0.224 -11.627 1.00 96.31 121 ILE A C 1
ATOM 933 O O . ILE A 1 121 ? 16.693 -0.196 -11.631 1.00 96.31 121 ILE A O 1
ATOM 937 N N . PRO A 1 122 ? 18.626 -0.113 -10.481 1.00 93.75 122 PRO A N 1
ATOM 938 C CA . PRO A 1 122 ? 17.980 0.159 -9.199 1.00 93.75 122 PRO A CA 1
ATOM 939 C C . PRO A 1 122 ? 17.415 1.582 -9.189 1.00 93.75 122 PRO A C 1
ATOM 941 O O . PRO A 1 122 ? 18.138 2.554 -9.441 1.00 93.75 122 PRO A O 1
ATOM 944 N N . ILE A 1 123 ? 16.120 1.707 -8.920 1.00 91.75 123 ILE A N 1
ATOM 945 C CA . ILE A 1 123 ? 15.391 2.971 -8.967 1.00 91.75 123 ILE A CA 1
ATOM 946 C C . ILE A 1 123 ? 15.455 3.612 -7.580 1.00 91.75 123 ILE A C 1
ATOM 948 O O . ILE A 1 123 ? 14.834 3.145 -6.630 1.00 91.75 123 ILE A O 1
ATOM 952 N N . THR A 1 124 ? 16.250 4.674 -7.443 1.00 89.12 124 THR A N 1
ATOM 953 C CA . THR A 1 124 ? 16.446 5.399 -6.178 1.00 89.12 124 THR A CA 1
ATOM 954 C C . THR A 1 124 ? 16.110 6.882 -6.334 1.00 89.12 124 THR A C 1
ATOM 956 O O . THR A 1 124 ? 16.306 7.465 -7.406 1.00 89.12 124 THR A O 1
ATOM 959 N N . GLN A 1 125 ? 15.651 7.508 -5.243 1.00 84.62 125 GLN A N 1
ATOM 960 C CA . GLN A 1 125 ? 15.384 8.957 -5.163 1.00 84.62 125 GLN A CA 1
ATOM 961 C C . GLN A 1 125 ? 16.619 9.805 -5.534 1.00 84.62 125 GLN A C 1
ATOM 963 O O . GLN A 1 125 ? 16.518 10.951 -5.956 1.00 84.62 125 GLN A O 1
ATOM 968 N N . GLU A 1 126 ? 17.811 9.220 -5.405 1.00 84.31 126 GLU A N 1
ATOM 969 C CA . GLU A 1 126 ? 19.102 9.833 -5.709 1.00 84.31 126 GLU A CA 1
ATOM 970 C C . GLU A 1 126 ? 19.456 9.877 -7.204 1.00 84.31 126 GLU A C 1
ATOM 972 O O . GLU A 1 126 ? 20.513 10.415 -7.544 1.00 84.31 126 GLU A O 1
ATOM 977 N N . ARG A 1 127 ? 18.652 9.247 -8.071 1.00 87.31 127 ARG A N 1
ATOM 978 C CA . ARG A 1 127 ? 18.907 9.089 -9.518 1.00 87.31 127 ARG A CA 1
ATOM 979 C C . ARG A 1 127 ? 17.704 9.496 -10.372 1.00 87.31 127 ARG A C 1
ATOM 981 O O . ARG A 1 127 ? 17.889 10.069 -11.446 1.00 87.31 127 ARG A O 1
ATOM 988 N N . PHE A 1 128 ? 16.493 9.225 -9.886 1.00 90.38 128 PHE A N 1
ATOM 989 C CA . PHE A 1 128 ? 15.239 9.387 -10.623 1.00 90.38 128 PHE A CA 1
ATOM 990 C C . PHE A 1 128 ? 14.264 10.332 -9.922 1.00 90.38 128 PHE A C 1
ATOM 992 O O . PHE A 1 128 ? 14.311 10.526 -8.710 1.00 90.38 128 PHE A O 1
ATOM 999 N N . THR A 1 129 ? 13.328 10.871 -10.698 1.00 87.50 129 THR A N 1
ATOM 1000 C CA . THR A 1 129 ? 12.204 11.681 -10.213 1.00 87.50 129 THR A CA 1
ATOM 1001 C C . THR A 1 129 ? 10.922 11.119 -10.805 1.00 87.50 129 THR A C 1
ATOM 1003 O O . THR A 1 129 ? 10.927 10.777 -11.984 1.00 87.50 129 THR A O 1
ATOM 1006 N N . SER A 1 130 ? 9.828 11.112 -10.046 1.00 85.50 130 SER A N 1
ATOM 1007 C CA . SER A 1 130 ? 8.543 10.566 -10.506 1.00 85.50 130 SER A CA 1
ATOM 1008 C C . SER A 1 130 ? 8.084 11.097 -11.875 1.00 85.50 130 SER A C 1
ATOM 1010 O O . SER A 1 130 ? 8.273 12.274 -12.203 1.00 85.50 130 SER A O 1
ATOM 1012 N N . GLY A 1 131 ? 7.472 10.213 -12.661 1.00 86.12 131 GLY A N 1
ATOM 1013 C CA . GLY A 1 131 ? 7.052 10.416 -14.041 1.00 86.12 131 GLY A CA 1
ATOM 1014 C C . GLY A 1 131 ? 7.959 9.727 -15.066 1.00 86.12 131 GLY A C 1
ATOM 1015 O O . GLY A 1 131 ? 8.797 8.885 -14.749 1.00 86.12 131 GLY A O 1
ATOM 1016 N N . LEU A 1 132 ? 7.792 10.116 -16.333 1.00 86.00 132 LEU A N 1
ATOM 1017 C CA . LEU A 1 132 ? 8.433 9.460 -17.473 1.00 86.00 132 LEU A CA 1
ATOM 1018 C C . LEU A 1 132 ? 9.960 9.667 -17.493 1.00 86.00 132 LEU A C 1
ATOM 1020 O O . LEU A 1 132 ? 10.455 10.787 -17.674 1.00 86.00 132 LEU A O 1
ATOM 1024 N N . ASP A 1 133 ? 10.690 8.571 -17.327 1.00 91.19 133 ASP A N 1
ATOM 1025 C CA . ASP A 1 133 ? 12.142 8.429 -17.418 1.00 91.19 133 ASP A CA 1
ATOM 1026 C C . ASP A 1 133 ? 12.571 7.685 -18.685 1.00 91.19 133 ASP A C 1
ATOM 1028 O O . ASP A 1 133 ? 11.749 7.082 -19.374 1.00 91.19 133 ASP A O 1
ATOM 1032 N N . TYR A 1 134 ? 13.860 7.777 -19.026 1.00 91.12 134 TYR A N 1
ATOM 1033 C CA . TYR A 1 134 ? 14.384 7.365 -20.332 1.00 91.12 134 TYR A CA 1
ATOM 1034 C C . TYR A 1 134 ? 15.663 6.543 -20.212 1.00 91.12 134 TYR A C 1
ATOM 1036 O O . TYR A 1 134 ? 16.530 6.828 -19.386 1.00 91.12 134 TYR A O 1
ATOM 1044 N N . LEU A 1 135 ? 15.811 5.564 -21.103 1.00 94.06 135 LEU A N 1
ATOM 1045 C CA . LEU A 1 135 ? 17.024 4.765 -21.250 1.00 94.06 135 LEU A CA 1
ATOM 1046 C C . LEU A 1 135 ? 17.384 4.572 -22.720 1.00 94.06 135 LEU A C 1
ATOM 1048 O O . LEU A 1 135 ? 16.519 4.604 -23.596 1.00 94.06 135 LEU A O 1
ATOM 1052 N N . VAL A 1 136 ? 18.663 4.330 -22.985 1.00 92.88 136 VAL A N 1
ATOM 1053 C CA . VAL A 1 136 ? 19.181 3.996 -24.311 1.00 92.88 136 VAL A CA 1
ATOM 1054 C C . VAL A 1 136 ? 19.991 2.707 -24.278 1.00 92.88 136 VAL A C 1
ATOM 1056 O O . VAL A 1 136 ? 20.812 2.477 -23.388 1.00 92.88 136 VAL A O 1
ATOM 1059 N N . VAL A 1 137 ? 19.765 1.873 -25.290 1.00 94.56 137 VAL A N 1
ATOM 1060 C CA . VAL A 1 137 ? 20.528 0.647 -25.565 1.00 94.56 137 VAL A CA 1
ATOM 1061 C C . VAL A 1 137 ? 20.934 0.614 -27.037 1.00 94.56 137 VAL A C 1
ATOM 1063 O O . VAL A 1 137 ? 20.373 1.338 -27.865 1.00 94.56 137 VAL A O 1
ATOM 1066 N N . TYR A 1 138 ? 21.911 -0.224 -27.376 1.00 93.25 138 TYR A N 1
ATOM 1067 C CA . TYR A 1 138 ? 22.409 -0.367 -28.742 1.00 93.25 138 TYR A CA 1
ATOM 1068 C C . TYR A 1 138 ? 22.611 -1.843 -29.078 1.00 93.25 138 TYR A C 1
ATOM 1070 O O . TYR A 1 138 ? 23.168 -2.598 -28.281 1.00 93.25 138 TYR A O 1
ATOM 1078 N N . TRP A 1 139 ? 22.167 -2.258 -30.259 1.00 93.81 139 TRP A N 1
ATOM 1079 C CA . TRP A 1 139 ? 22.303 -3.624 -30.759 1.00 93.81 139 TRP A CA 1
ATOM 1080 C C . TRP A 1 139 ? 22.610 -3.602 -32.257 1.00 93.81 139 TRP A C 1
ATOM 1082 O O . TRP A 1 139 ? 22.368 -2.613 -32.951 1.00 93.81 139 TRP A O 1
ATOM 1092 N N . CYS A 1 140 ? 23.119 -4.724 -32.751 1.00 94.19 140 CYS A N 1
ATOM 1093 C CA . CYS A 1 140 ? 23.491 -4.938 -34.138 1.00 94.19 140 CYS A CA 1
ATOM 1094 C C . CYS A 1 140 ? 23.065 -6.336 -34.596 1.00 94.19 140 CYS A C 1
ATOM 1096 O O . CYS A 1 140 ? 23.261 -7.322 -33.878 1.00 94.19 140 CYS A O 1
ATOM 1098 N N . VAL A 1 141 ? 22.534 -6.433 -35.814 1.00 93.31 141 VAL A N 1
ATOM 1099 C CA . VAL A 1 141 ? 22.154 -7.702 -36.457 1.00 93.31 141 VAL A CA 1
ATOM 1100 C C . VAL A 1 141 ? 23.110 -7.991 -37.616 1.00 93.31 141 VAL A C 1
ATOM 1102 O O . VAL A 1 141 ? 23.458 -7.081 -38.365 1.00 93.31 141 VAL A O 1
ATOM 1105 N N . ASP A 1 142 ? 23.556 -9.238 -37.795 1.00 93.75 142 ASP A N 1
ATOM 1106 C CA . ASP A 1 142 ? 24.305 -9.621 -39.002 1.00 93.75 142 ASP A CA 1
ATOM 1107 C C . ASP A 1 142 ? 23.373 -9.454 -40.218 1.00 93.75 142 ASP A C 1
ATOM 1109 O O . ASP A 1 142 ? 22.348 -10.131 -40.333 1.00 93.75 142 ASP A O 1
ATOM 1113 N N . SER A 1 143 ? 23.714 -8.541 -41.132 1.00 91.44 143 SER A N 1
ATOM 1114 C CA . SER A 1 143 ? 22.903 -8.236 -42.323 1.00 91.44 143 SER A CA 1
ATOM 1115 C C . SER A 1 143 ? 22.862 -9.387 -43.341 1.00 91.44 143 SER A C 1
ATOM 1117 O O . SER A 1 143 ? 22.130 -9.327 -44.331 1.00 91.44 143 SER A O 1
ATOM 1119 N N . GLY A 1 144 ? 23.645 -10.449 -43.123 1.00 92.06 144 GLY A N 1
ATOM 1120 C CA . GLY A 1 144 ? 23.888 -11.536 -44.071 1.00 92.06 144 GLY A CA 1
ATOM 1121 C C . GLY A 1 144 ? 24.856 -11.152 -45.194 1.00 92.06 144 GLY A C 1
ATOM 1122 O O . GLY A 1 144 ? 25.439 -12.038 -45.813 1.00 92.06 144 GLY A O 1
ATOM 1123 N N . MET A 1 145 ? 25.072 -9.854 -45.423 1.00 93.94 145 MET A N 1
ATOM 1124 C CA . MET A 1 145 ? 25.997 -9.330 -46.424 1.00 93.94 145 MET A CA 1
ATOM 1125 C C . MET A 1 145 ? 27.435 -9.331 -45.906 1.00 93.94 145 MET A C 1
ATOM 1127 O O . MET A 1 145 ? 27.690 -9.311 -44.694 1.00 93.94 145 MET A O 1
ATOM 1131 N N . ARG A 1 146 ? 28.391 -9.345 -46.834 1.00 93.69 146 ARG A N 1
ATOM 1132 C CA . ARG A 1 146 ? 29.819 -9.229 -46.538 1.00 93.69 146 ARG A CA 1
ATOM 1133 C C . ARG A 1 146 ? 30.415 -8.058 -47.309 1.00 93.69 146 ARG A C 1
ATOM 1135 O O . ARG A 1 146 ? 29.951 -7.763 -48.407 1.00 93.69 146 ARG A O 1
ATOM 1142 N N . ASP A 1 147 ? 31.400 -7.390 -46.719 1.00 90.56 147 ASP A N 1
ATOM 1143 C CA . ASP A 1 147 ? 32.145 -6.327 -47.400 1.00 90.56 147 ASP A CA 1
ATOM 1144 C C . ASP A 1 147 ? 33.155 -6.905 -48.413 1.00 90.56 147 ASP A C 1
ATOM 1146 O O . ASP A 1 147 ? 33.298 -8.123 -48.566 1.00 90.56 147 ASP A O 1
ATOM 1150 N N . SER A 1 148 ? 33.896 -6.032 -49.099 1.00 92.44 148 SER A N 1
ATOM 1151 C CA . SER A 1 148 ? 34.943 -6.426 -50.053 1.00 92.44 148 SER A CA 1
ATOM 1152 C C . SER A 1 148 ? 36.147 -7.142 -49.418 1.00 92.44 148 SER A C 1
ATOM 1154 O O . SER A 1 148 ? 37.028 -7.596 -50.143 1.00 92.44 148 SER A O 1
ATOM 1156 N N . GLN A 1 149 ? 36.209 -7.240 -48.086 1.00 92.44 149 GLN A N 1
ATOM 1157 C CA . GLN A 1 149 ? 37.208 -7.994 -47.321 1.00 92.44 149 GLN A CA 1
ATOM 1158 C C . GLN A 1 149 ? 36.626 -9.303 -46.740 1.00 92.44 149 GLN A C 1
ATOM 1160 O O . GLN A 1 149 ? 37.314 -10.015 -46.011 1.00 92.44 149 GLN A O 1
ATOM 1165 N N . GLY A 1 150 ? 35.367 -9.643 -47.054 1.00 91.75 150 GLY A N 1
ATOM 1166 C CA . GLY A 1 150 ? 34.670 -10.832 -46.548 1.00 91.75 150 GLY A CA 1
ATOM 1167 C C . GLY A 1 150 ? 34.132 -10.698 -45.116 1.00 91.75 150 GLY A C 1
ATOM 1168 O O . GLY A 1 150 ? 33.639 -11.674 -44.546 1.00 91.75 150 GLY A O 1
ATOM 1169 N N . LYS A 1 151 ? 34.203 -9.504 -44.521 1.00 88.88 151 LYS A N 1
ATOM 1170 C CA . LYS A 1 151 ? 33.791 -9.205 -43.143 1.00 88.88 151 LYS A CA 1
ATOM 1171 C C . LYS A 1 151 ? 32.273 -9.105 -43.028 1.00 88.88 151 LYS A C 1
ATOM 1173 O O . LYS A 1 151 ? 31.591 -8.778 -43.994 1.00 88.88 151 LYS A O 1
ATOM 1178 N N . LYS A 1 152 ? 31.718 -9.343 -41.836 1.00 89.69 152 LYS A N 1
ATOM 1179 C CA . LYS A 1 152 ? 30.281 -9.149 -41.573 1.00 89.69 152 LYS A CA 1
ATOM 1180 C C . LYS A 1 152 ? 29.905 -7.664 -41.625 1.00 89.69 152 LYS A C 1
ATOM 1182 O O . LYS A 1 152 ? 30.464 -6.881 -40.861 1.00 89.69 152 LYS A O 1
ATOM 1187 N N . ILE A 1 153 ? 28.924 -7.308 -42.459 1.00 88.12 153 ILE A N 1
ATOM 1188 C CA . ILE A 1 153 ? 28.248 -6.003 -42.398 1.00 88.12 153 ILE A CA 1
ATOM 1189 C C . ILE A 1 153 ? 27.137 -6.093 -41.344 1.00 88.12 153 ILE A C 1
ATOM 1191 O O . ILE A 1 153 ? 26.333 -7.034 -41.372 1.00 88.12 153 ILE A O 1
ATOM 1195 N N . TRP A 1 154 ? 27.085 -5.133 -40.421 1.00 89.25 154 TRP A N 1
ATOM 1196 C CA . TRP A 1 154 ? 26.165 -5.138 -39.282 1.00 89.25 154 TRP A CA 1
ATOM 1197 C C . TRP A 1 154 ? 25.111 -4.037 -39.388 1.00 89.25 154 TRP A C 1
ATOM 1199 O O . TRP A 1 154 ? 25.429 -2.859 -39.517 1.00 89.25 154 TRP A O 1
ATOM 1209 N N . GLU A 1 155 ? 23.847 -4.422 -39.260 1.00 90.06 155 GLU A N 1
ATOM 1210 C CA . GLU A 1 155 ? 22.720 -3.500 -39.182 1.00 90.06 155 GLU A CA 1
ATOM 1211 C C . GLU A 1 155 ? 22.562 -3.020 -37.730 1.00 90.06 155 GLU A C 1
ATOM 1213 O O . GLU A 1 155 ? 21.945 -3.690 -36.898 1.00 90.06 155 GLU A O 1
ATOM 1218 N N . CYS A 1 156 ? 23.167 -1.875 -37.409 1.00 87.88 156 CYS A N 1
ATOM 1219 C CA . CYS A 1 156 ? 23.193 -1.296 -36.062 1.00 87.88 156 CYS A CA 1
ATOM 1220 C C . CYS A 1 156 ? 22.197 -0.133 -35.905 1.00 87.88 156 CYS A C 1
ATOM 1222 O O . CYS A 1 156 ? 22.586 0.996 -35.612 1.00 87.88 156 CYS A O 1
ATOM 1224 N N . ASN A 1 157 ? 20.904 -0.387 -36.148 1.00 84.00 157 ASN A N 1
ATOM 1225 C CA . ASN A 1 157 ? 19.813 0.566 -35.873 1.00 84.00 157 ASN A CA 1
ATOM 1226 C C . ASN A 1 157 ? 19.969 1.965 -36.532 1.00 84.00 157 ASN A C 1
ATOM 1228 O O . ASN A 1 157 ? 19.544 2.978 -35.979 1.00 84.00 157 ASN A O 1
ATOM 1232 N N . GLY A 1 158 ? 20.613 2.054 -37.701 1.00 82.88 158 GLY A N 1
ATOM 1233 C CA . GLY A 1 158 ? 20.887 3.340 -38.357 1.00 82.88 158 GLY A CA 1
ATOM 1234 C C . GLY A 1 158 ? 22.078 4.123 -37.780 1.00 82.88 158 GLY A C 1
ATOM 1235 O O . GLY A 1 158 ? 22.128 5.347 -37.909 1.00 82.88 158 GLY A O 1
ATOM 1236 N N . ASN A 1 159 ? 22.969 3.448 -37.044 1.00 82.94 159 ASN A N 1
ATOM 1237 C CA . ASN A 1 159 ? 23.972 4.024 -36.137 1.00 82.94 159 ASN A CA 1
ATOM 1238 C C . ASN A 1 159 ? 23.350 4.914 -35.043 1.00 82.94 159 ASN A C 1
ATOM 1240 O O . ASN A 1 159 ? 23.899 5.957 -34.674 1.00 82.94 159 ASN A O 1
ATOM 1244 N N . LYS A 1 160 ? 22.180 4.509 -34.526 1.00 85.62 160 LYS A N 1
ATOM 1245 C CA . LYS A 1 160 ? 21.407 5.261 -33.526 1.00 85.62 160 LYS A CA 1
ATOM 1246 C C . LYS A 1 160 ? 21.157 4.471 -32.253 1.00 85.62 160 LYS A C 1
ATOM 1248 O O . LYS A 1 160 ? 20.898 3.269 -32.278 1.00 85.62 160 LYS A O 1
ATOM 1253 N N . TRP A 1 161 ? 21.134 5.188 -31.138 1.00 87.06 161 TRP A N 1
ATOM 1254 C CA . TRP A 1 161 ? 20.665 4.662 -29.862 1.00 87.06 161 TRP A CA 1
ATOM 1255 C C . TRP A 1 161 ? 19.169 4.322 -29.934 1.00 87.06 161 TRP A C 1
ATOM 1257 O O . TRP A 1 161 ? 18.365 5.120 -30.422 1.00 87.06 161 TRP A O 1
ATOM 1267 N N . GLY A 1 162 ? 18.782 3.141 -29.449 1.00 90.19 162 GLY A N 1
ATOM 1268 C CA . GLY A 1 162 ? 17.379 2.775 -29.274 1.00 90.19 162 GLY A CA 1
ATOM 1269 C C . GLY A 1 162 ? 16.835 3.395 -27.994 1.00 90.19 162 GLY A C 1
ATOM 1270 O O . GLY A 1 162 ? 17.190 2.943 -26.907 1.00 90.19 162 GLY A O 1
ATOM 1271 N N . LEU A 1 163 ? 15.998 4.426 -28.126 1.00 89.38 163 LEU A N 1
ATOM 1272 C CA . LEU A 1 163 ? 15.437 5.181 -27.004 1.00 89.38 163 LEU A CA 1
ATOM 1273 C C . LEU A 1 163 ? 14.169 4.504 -26.467 1.00 89.38 163 LEU A C 1
ATOM 1275 O O . LEU A 1 163 ? 13.166 4.395 -27.178 1.00 89.38 163 LEU A O 1
ATOM 1279 N N . GLY A 1 164 ? 14.235 4.054 -25.215 1.00 89.25 164 GLY A N 1
ATOM 1280 C CA . GLY A 1 164 ? 13.122 3.520 -24.432 1.00 89.25 164 GLY A CA 1
ATOM 1281 C C . GLY A 1 164 ? 12.746 4.443 -23.273 1.00 89.25 164 GLY A C 1
ATOM 1282 O O . GLY A 1 164 ? 13.470 5.390 -22.958 1.00 89.25 164 GLY A O 1
ATOM 1283 N N . ALA A 1 165 ? 11.606 4.165 -22.643 1.00 88.44 165 ALA A N 1
ATOM 1284 C CA . ALA A 1 165 ? 11.085 4.948 -21.528 1.00 88.44 165 ALA A CA 1
ATOM 1285 C C . ALA A 1 165 ? 10.280 4.081 -20.545 1.00 88.44 165 ALA A C 1
ATOM 1287 O O . ALA A 1 165 ? 9.745 3.045 -20.942 1.00 88.44 165 ALA A O 1
ATOM 1288 N N . PHE A 1 166 ? 10.198 4.519 -19.288 1.00 86.69 166 PHE A N 1
ATOM 1289 C CA . PHE A 1 166 ? 9.448 3.891 -18.190 1.00 86.69 166 PHE A CA 1
ATOM 1290 C C . PHE A 1 166 ? 8.924 4.967 -17.225 1.00 86.69 166 PHE A C 1
ATOM 1292 O O . PHE A 1 166 ? 9.462 6.070 -17.186 1.00 86.69 166 PHE A O 1
ATOM 1299 N N . ASP A 1 167 ? 7.863 4.687 -16.471 1.00 85.62 167 ASP A N 1
ATOM 1300 C CA . ASP A 1 167 ? 7.182 5.677 -15.618 1.00 85.62 167 ASP A CA 1
ATOM 1301 C C . ASP A 1 167 ? 7.510 5.444 -14.136 1.00 85.62 167 ASP A C 1
ATOM 1303 O O . ASP A 1 167 ? 6.918 4.578 -13.493 1.00 85.62 167 ASP A O 1
ATOM 1307 N N . VAL A 1 168 ? 8.481 6.186 -13.593 1.00 87.81 168 VAL A N 1
ATOM 1308 C CA . VAL A 1 168 ? 8.894 6.046 -12.187 1.00 87.81 168 VAL A CA 1
ATOM 1309 C C . VAL A 1 168 ? 7.782 6.558 -11.278 1.00 87.81 168 VAL A C 1
ATOM 1311 O O . VAL A 1 168 ? 7.347 7.697 -11.419 1.00 87.81 168 VAL A O 1
ATOM 1314 N N . VAL A 1 169 ? 7.343 5.758 -10.306 1.00 82.38 169 VAL A N 1
ATOM 1315 C CA . VAL A 1 169 ? 6.322 6.159 -9.326 1.00 82.38 169 VAL A CA 1
ATOM 1316 C C . VAL A 1 169 ? 6.935 6.410 -7.947 1.00 82.38 169 VAL A C 1
ATOM 1318 O O . VAL A 1 169 ? 7.812 5.682 -7.484 1.00 82.38 169 VAL A O 1
ATOM 1321 N N . THR A 1 170 ? 6.485 7.489 -7.298 1.00 64.88 170 THR A N 1
ATOM 1322 C CA . THR A 1 170 ? 7.241 8.176 -6.234 1.00 64.88 170 THR A CA 1
ATOM 1323 C C . THR A 1 170 ? 7.375 7.416 -4.920 1.00 64.88 170 THR A C 1
ATOM 1325 O O . THR A 1 170 ? 8.239 7.787 -4.144 1.00 64.88 170 THR A O 1
ATOM 1328 N N . GLU A 1 171 ? 6.522 6.425 -4.642 1.00 51.28 171 GLU A N 1
ATOM 1329 C CA . GLU A 1 171 ? 6.801 5.271 -3.772 1.00 51.28 171 GLU A CA 1
ATOM 1330 C C . GLU A 1 171 ? 5.588 4.333 -3.698 1.00 51.28 171 GLU A C 1
ATOM 1332 O O . GLU A 1 171 ? 4.598 4.511 -4.412 1.00 51.28 171 GLU A O 1
ATOM 1337 N N . ALA A 1 172 ? 5.709 3.276 -2.893 1.00 35.94 172 ALA A N 1
ATOM 1338 C CA . ALA A 1 172 ? 4.771 2.169 -2.821 1.00 35.94 172 ALA A CA 1
ATOM 1339 C C . ALA A 1 172 ? 3.330 2.585 -2.479 1.00 35.94 172 ALA A C 1
ATOM 1341 O O . ALA A 1 172 ? 2.968 2.736 -1.313 1.00 35.94 172 ALA A O 1
ATOM 1342 N N . TYR A 1 173 ? 2.485 2.567 -3.507 1.00 46.59 173 TYR A N 1
ATOM 1343 C CA . TYR A 1 173 ? 1.091 2.175 -3.365 1.00 46.59 173 TYR A CA 1
ATOM 1344 C C . TYR A 1 173 ? 0.838 0.850 -4.092 1.00 46.59 173 TYR A C 1
ATOM 1346 O O . TYR A 1 173 ? 1.152 0.729 -5.279 1.00 46.59 173 TYR A O 1
ATOM 1354 N N . PRO A 1 174 ? 0.271 -0.179 -3.439 1.00 45.38 174 PRO A N 1
ATOM 1355 C CA . PRO A 1 174 ? -0.744 -0.967 -4.129 1.00 45.38 174 PRO A CA 1
ATOM 1356 C C . PRO A 1 174 ? -1.898 -0.022 -4.492 1.00 45.38 174 PRO A C 1
ATOM 1358 O O . PRO A 1 174 ? -2.186 0.910 -3.737 1.00 45.38 174 PRO A O 1
ATOM 1361 N N . ASP A 1 175 ? -2.571 -0.251 -5.618 1.00 46.12 175 ASP A N 1
ATOM 1362 C CA . ASP A 1 175 ? -3.609 0.634 -6.173 1.00 46.12 175 ASP A CA 1
ATOM 1363 C C . ASP A 1 175 ? -4.918 0.645 -5.344 1.00 46.12 175 ASP A C 1
ATOM 1365 O O . ASP A 1 175 ? -6.015 0.694 -5.888 1.00 46.12 175 ASP A O 1
ATOM 1369 N N . PHE A 1 176 ? -4.831 0.522 -4.013 1.00 51.28 176 PHE A N 1
ATOM 1370 C CA . PHE A 1 176 ? -5.946 0.414 -3.073 1.00 51.28 176 PHE A CA 1
ATOM 1371 C C . PHE A 1 176 ? -6.151 1.620 -2.144 1.00 51.28 176 PHE A C 1
ATOM 1373 O O . PHE A 1 176 ? -7.217 1.740 -1.553 1.00 51.28 176 PHE A O 1
ATOM 1380 N N . LEU A 1 177 ? -5.169 2.523 -2.027 1.00 48.34 177 LEU A N 1
ATOM 1381 C CA . LEU A 1 177 ? -5.223 3.688 -1.120 1.00 48.34 177 LEU A CA 1
ATOM 1382 C C . LEU A 1 177 ? -5.208 5.041 -1.850 1.00 48.34 177 LEU A C 1
ATOM 1384 O O . LEU A 1 177 ? -5.601 6.054 -1.285 1.00 48.34 177 LEU A O 1
ATOM 1388 N N . ILE A 1 178 ? -4.764 5.085 -3.106 1.00 54.84 178 ILE A N 1
ATOM 1389 C CA . ILE A 1 178 ? -4.894 6.272 -3.961 1.00 54.84 178 ILE A CA 1
ATOM 1390 C C . ILE A 1 178 ? -5.450 5.829 -5.308 1.00 54.84 178 ILE A C 1
ATOM 1392 O O . ILE A 1 178 ? -4.760 5.822 -6.326 1.00 54.84 178 ILE A O 1
ATOM 1396 N N . GLU A 1 179 ? -6.728 5.467 -5.305 1.00 53.12 179 GLU A N 1
ATOM 1397 C CA . GLU A 1 179 ? -7.509 5.553 -6.533 1.00 53.12 179 GLU A CA 1
ATOM 1398 C C . GLU A 1 179 ? -7.898 7.018 -6.757 1.00 53.12 179 GLU A C 1
ATOM 1400 O O . GLU A 1 179 ? -8.088 7.792 -5.812 1.00 53.12 179 GLU A O 1
ATOM 1405 N N . LYS A 1 180 ? -7.870 7.434 -8.023 1.00 45.78 180 LYS A N 1
ATOM 1406 C CA . LYS A 1 180 ? -7.825 8.850 -8.383 1.00 45.78 180 LYS A CA 1
ATOM 1407 C C . LYS A 1 180 ? -9.151 9.531 -8.036 1.00 45.78 180 LYS A C 1
ATOM 1409 O O . LYS A 1 180 ? -10.195 9.125 -8.531 1.00 45.78 180 LYS A O 1
ATOM 1414 N N . ASP A 1 181 ? -9.056 10.571 -7.209 1.00 49.19 181 ASP A N 1
ATOM 1415 C CA . ASP A 1 181 ? -10.160 11.386 -6.692 1.00 49.19 181 ASP A CA 1
ATOM 1416 C C . ASP A 1 181 ? -11.183 10.606 -5.834 1.00 49.19 181 ASP A C 1
ATOM 1418 O O . ASP A 1 181 ? -12.295 10.322 -6.262 1.00 49.19 181 ASP A O 1
ATOM 1422 N N . ILE A 1 182 ? -10.830 10.353 -4.561 1.00 57.34 182 ILE A N 1
ATOM 1423 C CA . ILE A 1 182 ? -11.733 9.867 -3.492 1.00 57.34 182 ILE A CA 1
ATOM 1424 C C . ILE A 1 182 ? -12.198 11.029 -2.582 1.00 57.34 182 ILE A C 1
ATOM 1426 O O . ILE A 1 182 ? -11.478 11.483 -1.691 1.00 57.34 182 ILE A O 1
ATOM 1430 N N . GLU A 1 183 ? -13.420 11.541 -2.711 1.00 57.50 183 GLU A N 1
ATOM 1431 C CA . GLU A 1 183 ? -13.896 12.135 -3.969 1.00 57.50 183 GLU A CA 1
ATOM 1432 C C . GLU A 1 183 ? -13.633 13.646 -3.846 1.00 57.50 183 GLU A C 1
ATOM 1434 O O . GLU A 1 183 ? -14.198 14.303 -2.977 1.00 57.50 183 GLU A O 1
ATOM 1439 N N . ASN A 1 184 ? -12.682 14.179 -4.621 1.00 55.69 184 ASN A N 1
ATOM 1440 C CA . ASN A 1 184 ? -12.185 15.570 -4.586 1.00 55.69 184 ASN A CA 1
ATOM 1441 C C . ASN A 1 184 ? -11.683 16.179 -3.248 1.00 55.69 184 ASN A C 1
ATOM 1443 O O . ASN A 1 184 ? -11.112 17.273 -3.290 1.00 55.69 184 ASN A O 1
ATOM 1447 N N . ASN A 1 185 ? -11.761 15.504 -2.091 1.00 58.72 185 ASN A N 1
ATOM 1448 C CA . ASN A 1 185 ? -10.982 15.911 -0.907 1.00 58.72 185 ASN A CA 1
ATOM 1449 C C . ASN A 1 185 ? -9.483 15.803 -1.247 1.00 58.72 185 ASN A C 1
ATOM 1451 O O . ASN A 1 185 ? -8.974 14.720 -1.543 1.00 58.72 185 ASN A O 1
ATOM 1455 N N . ARG A 1 186 ? -8.788 16.946 -1.250 1.00 77.00 186 ARG A N 1
ATOM 1456 C CA . ARG A 1 186 ? -7.480 17.170 -1.879 1.00 77.00 186 ARG A CA 1
ATOM 1457 C C . ARG A 1 186 ? -6.399 16.319 -1.226 1.00 77.00 186 ARG A C 1
ATOM 1459 O O . ARG A 1 186 ? -5.975 16.610 -0.110 1.00 77.00 186 ARG A O 1
ATOM 1466 N N . PHE A 1 187 ? -5.916 15.305 -1.937 1.00 81.56 187 PHE A N 1
ATOM 1467 C CA . PHE A 1 187 ? -4.768 14.509 -1.509 1.00 81.56 187 PHE A CA 1
ATOM 1468 C C . PHE A 1 187 ? -3.544 15.403 -1.226 1.00 81.56 187 PHE A C 1
ATOM 1470 O O . PHE A 1 187 ? -3.237 16.318 -1.994 1.00 81.56 187 PHE A O 1
ATOM 1477 N N . LYS A 1 188 ? -2.868 15.151 -0.100 1.00 82.44 188 LYS A N 1
ATOM 1478 C CA . LYS A 1 188 ? -1.713 15.927 0.379 1.00 82.44 188 LYS A CA 1
ATOM 1479 C C . LYS A 1 188 ? -0.419 15.136 0.424 1.00 82.44 188 LYS A C 1
ATOM 1481 O O . LYS A 1 188 ? 0.636 15.717 0.191 1.00 82.44 188 LYS A O 1
ATOM 1486 N N . GLY A 1 189 ? -0.489 13.858 0.769 1.00 73.50 189 GLY A N 1
ATOM 1487 C CA . GLY A 1 189 ? 0.697 13.069 1.054 1.00 73.50 189 GLY A CA 1
ATOM 1488 C C . GLY A 1 189 ? 0.370 11.696 1.613 1.00 73.50 189 GLY A C 1
ATOM 1489 O O . GLY A 1 189 ? -0.785 11.345 1.851 1.00 73.50 189 GLY A O 1
ATOM 1490 N N . SER A 1 190 ? 1.427 10.916 1.769 1.00 75.94 190 SER A N 1
ATOM 1491 C CA . SER A 1 190 ? 1.381 9.462 1.791 1.00 75.94 190 SER A CA 1
ATOM 1492 C C . SER A 1 190 ? 2.609 8.905 2.482 1.00 75.94 190 SER A C 1
ATOM 1494 O O . SER A 1 190 ? 3.714 9.369 2.197 1.00 75.94 190 SER A O 1
ATOM 1496 N N . ALA A 1 191 ? 2.442 7.883 3.314 1.00 74.06 191 ALA A N 1
ATOM 1497 C CA . ALA A 1 191 ? 3.563 7.176 3.919 1.00 74.06 191 ALA A CA 1
ATOM 1498 C C . ALA A 1 191 ? 3.223 5.709 4.199 1.00 74.06 191 ALA A C 1
ATOM 1500 O O . ALA A 1 191 ? 2.089 5.374 4.550 1.00 74.06 191 ALA A O 1
ATOM 1501 N N . LYS A 1 192 ? 4.238 4.839 4.143 1.00 78.12 192 LYS A N 1
ATOM 1502 C CA . LYS A 1 192 ? 4.223 3.616 4.952 1.00 78.12 192 LYS A CA 1
ATOM 1503 C C . LYS A 1 192 ? 4.379 4.028 6.418 1.00 78.12 192 LYS A C 1
ATOM 1505 O O . LYS A 1 192 ? 5.195 4.895 6.721 1.00 78.12 192 LYS A O 1
ATOM 1510 N N . VAL A 1 193 ? 3.609 3.425 7.316 1.00 82.38 193 VAL A N 1
ATOM 1511 C CA . VAL A 1 193 ? 3.598 3.773 8.744 1.00 82.38 193 VAL A CA 1
ATOM 1512 C C . VAL A 1 193 ? 3.754 2.536 9.624 1.00 82.38 193 VAL A C 1
ATOM 1514 O O . VAL A 1 193 ? 3.572 1.407 9.171 1.00 82.38 193 VAL A O 1
ATOM 1517 N N . THR A 1 194 ? 4.084 2.742 10.898 1.00 83.19 194 THR A N 1
ATOM 1518 C CA . THR A 1 194 ? 4.068 1.673 11.903 1.00 83.19 194 THR A CA 1
ATOM 1519 C C . THR A 1 194 ? 2.613 1.370 12.296 1.00 83.19 194 THR A C 1
ATOM 1521 O O . THR A 1 194 ? 1.902 2.299 12.676 1.00 83.19 194 THR A O 1
ATOM 1524 N N . PRO A 1 195 ? 2.148 0.106 12.256 1.00 79.31 195 PRO A N 1
ATOM 1525 C CA . PRO A 1 195 ? 0.758 -0.246 12.578 1.00 79.31 195 PRO A CA 1
ATOM 1526 C C . PRO A 1 195 ? 0.276 0.228 13.961 1.00 79.31 195 PRO A C 1
ATOM 1528 O O . PRO A 1 195 ? -0.843 0.715 14.108 1.00 79.31 195 PRO A O 1
ATOM 1531 N N . GLN A 1 196 ? 1.148 0.122 14.970 1.00 69.75 196 GLN A N 1
ATOM 1532 C CA . GLN A 1 196 ? 0.820 0.323 16.387 1.00 69.75 196 GLN A CA 1
ATOM 1533 C C . GLN A 1 196 ? 0.376 1.750 16.751 1.00 69.75 196 GLN A C 1
ATOM 1535 O O . GLN A 1 196 ? -0.247 1.932 17.787 1.00 69.75 196 GLN A O 1
ATOM 1540 N N . SER A 1 197 ? 0.655 2.768 15.927 1.00 65.06 197 SER A N 1
ATOM 1541 C CA . SER A 1 197 ? 0.276 4.160 16.227 1.00 65.06 197 SER A CA 1
ATOM 1542 C C . SER A 1 197 ? -1.125 4.562 15.738 1.00 65.06 197 SER A C 1
ATOM 1544 O O . SER A 1 197 ? -1.473 5.739 15.812 1.00 65.06 197 SER A O 1
ATOM 1546 N N . PHE A 1 198 ? -1.914 3.622 15.199 1.00 66.06 198 PHE A N 1
ATOM 1547 C CA . PHE A 1 198 ? -3.233 3.893 14.593 1.00 66.06 198 PHE A CA 1
ATOM 1548 C C . PHE A 1 198 ? -4.365 2.963 15.052 1.00 66.06 198 PHE A C 1
ATOM 1550 O O . PHE A 1 198 ? -5.511 3.154 14.637 1.00 66.06 198 PHE A O 1
ATOM 1557 N N . VAL A 1 199 ? -4.064 1.979 15.902 1.00 70.94 199 VAL A N 1
ATOM 1558 C CA . VAL A 1 199 ? -5.057 1.111 16.541 1.00 70.94 199 VAL A CA 1
ATOM 1559 C C . VAL A 1 199 ? -4.974 1.366 18.045 1.00 70.94 199 VAL A C 1
ATOM 1561 O O . VAL A 1 199 ? -3.946 1.093 18.655 1.00 70.94 199 VAL A O 1
ATOM 1564 N N . ASN A 1 200 ? -6.040 1.900 18.645 1.00 70.00 200 ASN A N 1
ATOM 1565 C CA . ASN A 1 200 ? -6.095 2.253 20.073 1.00 70.00 200 ASN A CA 1
ATOM 1566 C C . ASN A 1 200 ? -6.349 1.013 20.969 1.00 70.00 200 ASN A C 1
ATOM 1568 O O . ASN A 1 200 ? -7.161 1.074 21.884 1.00 70.00 200 ASN A O 1
ATOM 1572 N N . VAL A 1 201 ? -5.716 -0.120 20.649 1.00 74.31 201 VAL A N 1
ATOM 1573 C CA . VAL A 1 201 ? -5.985 -1.467 21.190 1.00 74.31 201 VAL A CA 1
ATOM 1574 C C . VAL A 1 201 ? -4.650 -2.153 21.453 1.00 74.31 201 VAL A C 1
ATOM 1576 O O . VAL A 1 201 ? -3.732 -2.043 20.633 1.00 74.31 201 VAL A O 1
ATOM 1579 N N . GLN A 1 202 ? -4.520 -2.884 22.562 1.00 78.94 202 GLN A N 1
ATOM 1580 C CA . GLN A 1 202 ? -3.278 -3.604 22.876 1.00 78.94 202 GLN A CA 1
ATOM 1581 C C . GLN A 1 202 ? -3.189 -4.934 22.109 1.00 78.94 202 GLN A C 1
ATOM 1583 O O . GLN A 1 202 ? -3.545 -6.001 22.605 1.00 78.94 202 GLN A O 1
ATOM 1588 N N . VAL A 1 203 ? -2.702 -4.850 20.867 1.00 81.31 203 VAL A N 1
ATOM 1589 C CA . VAL A 1 203 ? -2.577 -5.987 19.941 1.00 81.31 203 VAL A CA 1
ATOM 1590 C C . VAL A 1 203 ? -1.211 -6.677 20.046 1.00 81.31 203 VAL A C 1
ATOM 1592 O O . VAL A 1 203 ? -0.164 -6.031 20.125 1.00 81.31 203 VAL A O 1
ATOM 1595 N N . SER A 1 204 ? -1.231 -8.010 20.000 1.00 82.00 204 SER A N 1
ATOM 1596 C CA . SER A 1 204 ? -0.066 -8.894 20.110 1.00 82.00 204 SER A CA 1
ATOM 1597 C C . SER A 1 204 ? 0.970 -8.677 18.998 1.00 82.00 204 SER A C 1
ATOM 1599 O O . SER A 1 204 ? 0.657 -8.282 17.870 1.00 82.00 204 SER A O 1
ATOM 1601 N N . SER A 1 205 ? 2.238 -8.985 19.286 1.00 80.12 205 SER A N 1
ATOM 1602 C CA . SER A 1 205 ? 3.307 -8.929 18.285 1.00 80.12 205 SER A CA 1
ATOM 1603 C C . SER A 1 205 ? 3.081 -9.943 17.152 1.00 80.12 205 SER A C 1
ATOM 1605 O O . SER A 1 205 ? 2.558 -11.034 17.358 1.00 80.12 205 SER A O 1
ATOM 1607 N N . GLY A 1 206 ? 3.459 -9.568 15.926 1.00 82.38 206 GLY A N 1
ATOM 1608 C CA . GLY A 1 206 ? 3.288 -10.406 14.730 1.00 82.38 206 GLY A CA 1
ATOM 1609 C C . GLY A 1 206 ? 1.891 -10.383 14.091 1.00 82.38 206 GLY A C 1
ATOM 1610 O O . GLY A 1 206 ? 1.751 -10.859 12.971 1.00 82.38 206 GLY A O 1
ATOM 1611 N N . VAL A 1 207 ? 0.879 -9.788 14.735 1.00 86.25 207 VAL A N 1
ATOM 1612 C CA . VAL A 1 207 ? -0.488 -9.684 14.180 1.00 86.25 207 VAL A CA 1
ATOM 1613 C C . VAL A 1 207 ? -0.565 -8.741 12.972 1.00 86.25 207 VAL A C 1
ATOM 1615 O O . VAL A 1 207 ? -1.350 -8.974 12.053 1.00 86.25 207 VAL A O 1
ATOM 1618 N N . PHE A 1 208 ? 0.246 -7.681 12.950 1.00 88.75 208 PHE A N 1
ATOM 1619 C CA . PHE A 1 208 ? 0.227 -6.662 11.899 1.00 88.75 208 PHE A CA 1
ATOM 1620 C C . PHE A 1 208 ? 1.264 -6.907 10.797 1.00 88.75 208 PHE A C 1
ATOM 1622 O O . PHE A 1 208 ? 2.429 -7.192 11.075 1.00 88.75 208 PHE A O 1
ATOM 1629 N N . GLY A 1 209 ? 0.838 -6.713 9.549 1.00 85.44 209 GLY A N 1
ATOM 1630 C CA . GLY A 1 209 ? 1.677 -6.679 8.355 1.00 85.44 209 GLY A CA 1
ATOM 1631 C C . GLY A 1 209 ? 2.061 -5.247 7.979 1.00 85.44 209 GLY A C 1
ATOM 1632 O O . GLY A 1 209 ? 2.493 -4.448 8.812 1.00 85.44 209 GLY A O 1
ATOM 1633 N N . ASN A 1 210 ? 1.912 -4.902 6.703 1.00 84.19 210 ASN A N 1
ATOM 1634 C CA . ASN A 1 210 ? 2.170 -3.552 6.215 1.00 84.19 210 ASN A CA 1
ATOM 1635 C C . ASN A 1 210 ? 1.042 -2.579 6.609 1.00 84.19 210 ASN A C 1
ATOM 1637 O O . ASN A 1 210 ? -0.131 -2.836 6.346 1.00 84.19 210 ASN A O 1
ATOM 1641 N N . ALA A 1 211 ? 1.397 -1.419 7.168 1.00 86.25 211 ALA A N 1
ATOM 1642 C CA . ALA A 1 211 ? 0.470 -0.306 7.363 1.00 86.25 211 ALA A CA 1
ATOM 1643 C C . ALA A 1 211 ? 0.855 0.905 6.509 1.00 86.25 211 ALA A C 1
ATOM 1645 O O . ALA A 1 211 ? 2.034 1.202 6.299 1.00 86.25 211 ALA A O 1
ATOM 1646 N N . TYR A 1 212 ? -0.160 1.619 6.035 1.00 84.06 212 TYR A N 1
ATOM 1647 C CA . TYR A 1 212 ? -0.035 2.766 5.143 1.00 84.06 212 TYR A CA 1
ATOM 1648 C C . TYR A 1 212 ? -1.022 3.852 5.557 1.00 84.06 212 TYR A C 1
ATOM 1650 O O . TYR A 1 212 ? -2.172 3.542 5.862 1.00 84.06 212 TYR A O 1
ATOM 1658 N N . ALA A 1 213 ? -0.597 5.112 5.514 1.00 86.75 213 ALA A N 1
ATOM 1659 C CA . ALA A 1 213 ? -1.448 6.272 5.745 1.00 86.75 213 ALA A CA 1
ATOM 1660 C C . ALA A 1 213 ? -1.478 7.189 4.512 1.00 86.75 213 ALA A C 1
ATOM 1662 O O . ALA A 1 213 ? -0.468 7.362 3.825 1.00 86.75 213 ALA A O 1
ATOM 1663 N N . ALA A 1 214 ? -2.636 7.793 4.251 1.00 85.88 214 ALA A N 1
ATOM 1664 C CA . ALA A 1 214 ? -2.847 8.826 3.242 1.00 85.88 214 ALA A CA 1
ATOM 1665 C C . ALA A 1 214 ? -3.548 10.037 3.875 1.00 85.88 214 ALA A C 1
ATOM 1667 O O . ALA A 1 214 ? -4.564 9.889 4.555 1.00 85.88 214 ALA A O 1
ATOM 1668 N N . SER A 1 215 ? -3.018 11.236 3.639 1.00 87.62 215 SER A N 1
ATOM 1669 C CA . SER A 1 215 ? -3.549 12.493 4.171 1.00 87.62 215 SER A CA 1
ATOM 1670 C C . SER A 1 215 ? -4.307 13.265 3.094 1.00 87.62 215 SER A C 1
ATOM 1672 O O . SER A 1 215 ? -3.817 13.461 1.977 1.00 87.62 215 SER A O 1
ATOM 1674 N N . TYR A 1 216 ? -5.483 13.764 3.455 1.00 88.00 216 TYR A N 1
ATOM 1675 C CA . TYR A 1 216 ? -6.364 14.568 2.617 1.00 88.00 216 TYR A CA 1
ATOM 1676 C C . TYR A 1 216 ? -6.698 15.887 3.308 1.00 88.00 216 TYR A C 1
ATOM 1678 O O . TYR A 1 216 ? -6.715 15.973 4.533 1.00 88.00 216 TYR A O 1
ATOM 1686 N N . LEU A 1 217 ? -6.986 16.908 2.509 1.00 86.19 217 LEU A N 1
ATOM 1687 C CA . LEU A 1 217 ? -7.479 18.201 2.961 1.00 86.19 217 LEU A CA 1
ATOM 1688 C C . LEU A 1 217 ? -8.854 18.456 2.337 1.00 86.19 217 LEU A C 1
ATOM 1690 O O . LEU A 1 217 ? -8.994 18.358 1.116 1.00 86.19 217 LEU A O 1
ATOM 1694 N N . ASP A 1 218 ? -9.854 18.778 3.147 1.00 81.62 218 ASP A N 1
ATOM 1695 C CA . ASP A 1 218 ? -11.203 19.060 2.657 1.00 81.62 218 ASP A CA 1
ATOM 1696 C C . ASP A 1 218 ? -11.341 20.483 2.063 1.00 81.62 218 ASP A C 1
ATOM 1698 O O . ASP A 1 218 ? -10.358 21.209 1.856 1.00 81.62 218 ASP A O 1
ATOM 1702 N N . LEU A 1 219 ? -12.577 20.887 1.752 1.00 75.75 219 LEU A N 1
ATOM 1703 C CA . LEU A 1 219 ? -12.889 22.227 1.240 1.00 75.75 219 LEU A CA 1
ATOM 1704 C C . LEU A 1 219 ? -12.731 23.343 2.292 1.00 75.75 219 LEU A C 1
ATOM 1706 O O . LEU A 1 219 ? -12.536 24.497 1.913 1.00 75.75 219 LEU A O 1
ATOM 1710 N N . LEU A 1 220 ? -12.783 23.012 3.585 1.00 82.81 220 LEU A N 1
ATOM 1711 C CA . LEU A 1 220 ? -12.635 23.930 4.721 1.00 82.81 220 LEU A CA 1
ATOM 1712 C C . LEU A 1 220 ? -11.193 23.985 5.265 1.00 82.81 220 LEU A C 1
ATOM 1714 O O . LEU A 1 220 ? -10.906 24.741 6.188 1.00 82.81 220 LEU A O 1
ATOM 1718 N N . SER A 1 221 ? -10.266 23.240 4.656 1.00 83.50 221 SER A N 1
ATOM 1719 C CA . SER A 1 221 ? -8.885 23.033 5.120 1.00 83.50 221 SER A CA 1
ATOM 1720 C C . SER A 1 221 ? -8.742 22.218 6.416 1.00 83.50 221 SER A C 1
ATOM 1722 O O . SER A 1 221 ? -7.704 22.274 7.076 1.00 83.50 221 SER A O 1
ATOM 1724 N N . VAL A 1 222 ? -9.747 21.403 6.736 1.00 86.88 222 VAL A N 1
ATOM 1725 C CA . VAL A 1 222 ? -9.696 20.331 7.738 1.00 86.88 222 VAL A CA 1
ATOM 1726 C C . VAL A 1 222 ? -8.908 19.150 7.163 1.00 86.88 222 VAL A C 1
ATOM 1728 O O . VAL A 1 222 ? -8.947 18.885 5.958 1.00 86.88 222 VAL A O 1
ATOM 1731 N N . MET A 1 223 ? -8.147 18.451 8.008 1.00 88.88 223 MET A N 1
ATOM 1732 C CA . MET A 1 223 ? -7.233 17.391 7.585 1.00 88.88 223 MET A CA 1
ATOM 1733 C C . MET A 1 223 ? -7.759 16.009 7.995 1.00 88.88 223 MET A C 1
ATOM 1735 O O . MET A 1 223 ? -7.916 15.715 9.182 1.00 88.88 223 MET A O 1
ATOM 1739 N N . THR A 1 224 ? -8.010 15.157 6.998 1.00 91.81 224 THR A N 1
ATOM 1740 C CA . THR A 1 224 ? -8.469 13.772 7.175 1.00 91.81 224 THR A CA 1
ATOM 1741 C C . THR A 1 224 ? -7.345 12.811 6.804 1.00 91.81 224 THR A C 1
ATOM 1743 O O . THR A 1 224 ? -6.920 12.762 5.649 1.00 91.81 224 THR A O 1
ATOM 1746 N N . ASN A 1 225 ? -6.889 12.002 7.757 1.00 91.38 225 ASN A N 1
ATOM 1747 C CA . ASN A 1 225 ? -6.026 10.854 7.493 1.00 91.38 225 ASN A CA 1
ATOM 1748 C C . ASN A 1 225 ? -6.865 9.596 7.273 1.00 91.38 225 ASN A C 1
ATOM 1750 O O . ASN A 1 225 ? -7.867 9.387 7.955 1.00 91.38 225 ASN A O 1
ATOM 1754 N N . VAL A 1 226 ? -6.415 8.727 6.373 1.00 91.25 226 VAL A N 1
ATOM 1755 C CA . VAL A 1 226 ? -6.907 7.353 6.254 1.00 91.25 226 VAL A CA 1
ATOM 1756 C C . VAL A 1 226 ? -5.731 6.403 6.387 1.00 91.25 226 VAL A C 1
ATOM 1758 O O . VAL A 1 226 ? -4.771 6.509 5.626 1.00 91.25 226 VAL A O 1
ATOM 1761 N N . THR A 1 227 ? -5.812 5.485 7.344 1.00 91.25 227 THR A N 1
ATOM 1762 C CA . THR A 1 227 ? -4.824 4.426 7.558 1.00 91.25 227 THR A CA 1
ATOM 1763 C C . THR A 1 227 ? -5.436 3.085 7.178 1.00 91.25 227 THR A C 1
ATOM 1765 O O . THR A 1 227 ? -6.543 2.774 7.611 1.00 91.25 227 THR A O 1
ATOM 1768 N N . VAL A 1 228 ? -4.706 2.275 6.412 1.00 90.69 228 VAL A N 1
ATOM 1769 C CA . VAL A 1 228 ? -5.017 0.858 6.178 1.00 90.69 228 VAL A CA 1
ATOM 1770 C C . VAL A 1 228 ? -3.881 0.021 6.751 1.00 90.69 228 VAL A C 1
ATOM 1772 O O . VAL A 1 228 ? -2.711 0.264 6.449 1.00 90.69 228 VAL A O 1
ATOM 1775 N N . VAL A 1 229 ? -4.232 -0.962 7.576 1.00 90.94 229 VAL A N 1
ATOM 1776 C CA . VAL A 1 229 ? -3.321 -1.907 8.224 1.00 90.94 229 VAL A CA 1
ATOM 1777 C C . VAL A 1 229 ? -3.653 -3.314 7.742 1.00 90.94 229 VAL A C 1
ATOM 1779 O O . VAL A 1 229 ? -4.771 -3.791 7.917 1.00 90.94 229 VAL A O 1
ATOM 1782 N N . GLU A 1 230 ? -2.680 -3.983 7.136 1.00 89.88 230 GLU A N 1
ATOM 1783 C CA . GLU A 1 230 ? -2.730 -5.410 6.820 1.00 89.88 230 GLU A CA 1
ATOM 1784 C C . GLU A 1 230 ? -2.629 -6.250 8.103 1.00 89.88 230 GLU A C 1
ATOM 1786 O O . GLU A 1 230 ? -1.807 -5.971 8.979 1.00 89.88 230 GLU A O 1
ATOM 1791 N N . LEU A 1 231 ? -3.458 -7.286 8.211 1.00 90.06 231 LEU A N 1
ATOM 1792 C CA . LEU A 1 231 ? -3.518 -8.208 9.341 1.00 90.06 231 LEU A CA 1
ATOM 1793 C C . LEU A 1 231 ? -2.998 -9.582 8.905 1.00 90.06 231 LEU A C 1
ATOM 1795 O O . LEU A 1 231 ? -3.608 -10.245 8.066 1.00 90.06 231 LEU A O 1
ATOM 1799 N N . LEU A 1 232 ? -1.884 -10.012 9.496 1.00 90.50 232 LEU A N 1
ATOM 1800 C CA . LEU A 1 232 ? -1.296 -11.337 9.275 1.00 90.50 232 LEU A CA 1
ATOM 1801 C C . LEU A 1 232 ? -2.071 -12.425 10.031 1.00 90.50 232 LEU A C 1
ATOM 1803 O O . LEU A 1 232 ? -2.193 -13.542 9.535 1.00 90.50 232 LEU A O 1
ATOM 1807 N N . ASP A 1 233 ? -2.644 -12.084 11.191 1.00 88.75 233 ASP A N 1
ATOM 1808 C CA . ASP A 1 233 ? -3.563 -12.948 11.937 1.00 88.75 233 ASP A CA 1
ATOM 1809 C C . ASP A 1 233 ? -4.836 -12.185 12.341 1.00 88.75 233 ASP A C 1
ATOM 1811 O O . ASP A 1 233 ? -4.912 -11.524 13.377 1.00 88.75 233 ASP A O 1
ATOM 1815 N N . VAL A 1 234 ? -5.872 -12.303 11.507 1.00 92.19 234 VAL A N 1
ATOM 1816 C CA . VAL A 1 234 ? -7.202 -11.722 11.757 1.00 92.19 234 VAL A CA 1
ATOM 1817 C C . VAL A 1 234 ? -7.893 -12.365 12.970 1.00 92.19 234 VAL A C 1
ATOM 1819 O O . VAL A 1 234 ? -8.710 -11.715 13.621 1.00 92.19 234 VAL A O 1
ATOM 1822 N N . ALA A 1 235 ? -7.590 -13.624 13.303 1.00 89.06 235 ALA A N 1
ATOM 1823 C CA . ALA A 1 235 ? -8.214 -14.316 14.428 1.00 89.06 235 ALA A CA 1
ATOM 1824 C C . ALA A 1 235 ? -7.619 -13.849 15.764 1.00 89.06 235 ALA A C 1
ATOM 1826 O O . ALA A 1 235 ? -8.369 -13.572 16.701 1.00 89.06 235 ALA A O 1
ATOM 1827 N N . GLN A 1 236 ? -6.295 -13.692 15.844 1.00 89.88 236 GLN A N 1
ATOM 1828 C CA . GLN A 1 236 ? -5.650 -13.094 17.012 1.00 89.88 236 GLN A CA 1
ATOM 1829 C C . GLN A 1 236 ? -5.956 -11.596 17.127 1.00 89.88 236 GLN A C 1
ATOM 1831 O O . GLN A 1 236 ? -6.235 -11.134 18.230 1.00 89.88 236 GLN A O 1
ATOM 1836 N N . PHE A 1 237 ? -6.033 -10.858 16.011 1.00 93.62 237 PHE A N 1
ATOM 1837 C CA . PHE A 1 237 ? -6.497 -9.466 16.025 1.00 93.62 237 PHE A CA 1
ATOM 1838 C C . PHE A 1 237 ? -7.881 -9.325 16.677 1.00 93.62 237 PHE A C 1
ATOM 1840 O O . PHE A 1 237 ? -8.059 -8.473 17.543 1.00 93.62 237 PHE A O 1
ATOM 1847 N N . LYS A 1 238 ? -8.848 -10.189 16.328 1.00 92.75 238 LYS A N 1
ATOM 1848 C CA . LYS A 1 238 ? -10.180 -10.185 16.959 1.00 92.75 238 LYS A CA 1
ATOM 1849 C C . LYS A 1 238 ? -10.131 -10.527 18.451 1.00 92.75 238 LYS A C 1
ATOM 1851 O O . LYS A 1 238 ? -10.820 -9.871 19.217 1.00 92.75 238 LYS A O 1
ATOM 1856 N N . LYS A 1 239 ? -9.305 -11.492 18.875 1.00 89.06 239 LYS A N 1
ATOM 1857 C CA . LYS A 1 239 ? -9.108 -11.830 20.303 1.00 89.06 239 LYS A CA 1
ATOM 1858 C C . LYS A 1 239 ? -8.445 -10.722 21.119 1.00 89.06 239 LYS A C 1
ATOM 1860 O O . LYS A 1 239 ? -8.596 -10.696 22.336 1.00 89.06 239 LYS A O 1
ATOM 1865 N N . ASP A 1 240 ? -7.657 -9.862 20.482 1.00 90.38 240 ASP A N 1
ATOM 1866 C CA . ASP A 1 240 ? -7.061 -8.704 21.144 1.00 90.38 240 ASP A CA 1
ATOM 1867 C C . ASP A 1 240 ? -8.067 -7.545 21.190 1.00 90.38 240 ASP A C 1
ATOM 1869 O O . ASP A 1 240 ? -8.316 -6.994 22.258 1.00 90.38 240 ASP A O 1
ATOM 1873 N N . LEU A 1 241 ? -8.750 -7.271 20.074 1.00 91.06 241 LEU A N 1
ATOM 1874 C CA . LEU A 1 241 ? -9.828 -6.283 19.970 1.00 91.06 241 LEU A CA 1
ATOM 1875 C C . LEU A 1 241 ? -11.019 -6.579 20.902 1.00 91.06 241 LEU A C 1
ATOM 1877 O O . LEU A 1 241 ? -11.632 -5.649 21.417 1.00 91.06 241 LEU A O 1
ATOM 1881 N N . SER A 1 242 ? -11.335 -7.853 21.161 1.00 90.12 242 SER A N 1
ATOM 1882 C CA . SER A 1 242 ? -12.437 -8.250 22.049 1.00 90.12 242 SER A CA 1
ATOM 1883 C C . SER A 1 242 ? -12.149 -8.015 23.536 1.00 90.12 242 SER A C 1
ATOM 1885 O O . SER A 1 242 ? -13.077 -8.063 24.332 1.00 90.12 242 SER A O 1
ATOM 1887 N N . LYS A 1 243 ? -10.893 -7.757 23.932 1.00 88.38 243 LYS A N 1
ATOM 1888 C CA . LYS A 1 243 ? -10.537 -7.387 25.319 1.00 88.38 243 LYS A CA 1
ATOM 1889 C C . LYS A 1 243 ? -10.903 -5.936 25.621 1.00 88.38 243 LYS A C 1
ATOM 1891 O O . LYS A 1 243 ? -11.350 -5.626 26.717 1.00 88.38 243 LYS A O 1
ATOM 1896 N N . ASP A 1 244 ? -10.741 -5.068 24.624 1.00 86.19 244 ASP A N 1
ATOM 1897 C CA . ASP A 1 244 ? -11.020 -3.632 24.714 1.00 86.19 244 ASP A CA 1
ATOM 1898 C C . ASP A 1 244 ? -12.485 -3.291 24.352 1.00 86.19 244 ASP A C 1
ATOM 1900 O O . ASP A 1 244 ? -12.837 -2.118 24.243 1.00 86.19 244 ASP A O 1
ATOM 1904 N N . ILE A 1 245 ? -13.356 -4.298 24.179 1.00 84.00 245 ILE A N 1
ATOM 1905 C CA . ILE A 1 245 ? -14.712 -4.165 23.614 1.00 84.00 245 ILE A CA 1
ATOM 1906 C C . ILE A 1 245 ? -15.629 -3.198 24.379 1.00 84.00 245 ILE A C 1
ATOM 1908 O O . ILE A 1 245 ? -16.351 -2.430 23.750 1.00 84.00 245 ILE A O 1
ATOM 1912 N N . ALA A 1 246 ? -15.520 -3.138 25.709 1.00 78.31 246 ALA A N 1
ATOM 1913 C CA . ALA A 1 246 ? -16.250 -2.186 26.554 1.00 78.31 246 ALA A CA 1
ATOM 1914 C C . ALA A 1 246 ? -15.869 -0.709 26.296 1.00 78.31 246 ALA A C 1
ATOM 1916 O O . ALA A 1 246 ? -16.529 0.207 26.782 1.00 78.31 246 ALA A O 1
ATOM 1917 N N . ASN A 1 247 ? -14.792 -0.462 25.544 1.00 79.38 247 ASN A N 1
ATOM 1918 C CA . ASN A 1 247 ? -14.314 0.862 25.142 1.00 79.38 247 ASN A CA 1
ATOM 1919 C C . ASN A 1 247 ? -14.520 1.121 23.630 1.00 79.38 247 ASN A C 1
ATOM 1921 O O . ASN A 1 247 ? -14.041 2.127 23.102 1.00 79.38 247 ASN A O 1
ATOM 1925 N N . LEU A 1 248 ? -15.213 0.221 22.917 1.00 80.69 248 LEU A N 1
ATOM 1926 C CA . LEU A 1 248 ? -15.507 0.327 21.488 1.00 80.69 248 LEU A CA 1
ATOM 1927 C C . LEU A 1 248 ? -16.945 0.811 21.255 1.00 80.69 248 LEU A C 1
ATOM 1929 O O . LEU A 1 248 ? -17.867 0.009 21.120 1.00 80.69 248 LEU A O 1
ATOM 1933 N N . SER A 1 249 ? -17.144 2.125 21.127 1.00 79.25 249 SER A N 1
ATOM 1934 C CA . SER A 1 249 ? -18.440 2.684 20.720 1.00 79.25 249 SER A CA 1
ATOM 1935 C C . SER A 1 249 ? -18.813 2.209 19.312 1.00 79.25 249 SER A C 1
ATOM 1937 O O . SER A 1 249 ? -18.246 2.673 18.319 1.00 79.25 249 SER A O 1
ATOM 1939 N N . ALA A 1 250 ? -19.762 1.277 19.208 1.00 79.25 250 ALA A N 1
ATOM 1940 C CA . ALA A 1 250 ? -20.266 0.796 17.926 1.00 79.25 250 ALA A CA 1
ATOM 1941 C C . ALA A 1 250 ? -20.896 1.951 17.127 1.00 79.25 250 ALA A C 1
ATOM 1943 O O . ALA A 1 250 ? -21.634 2.771 17.669 1.00 79.25 250 ALA A O 1
ATOM 1944 N N . GLY A 1 251 ? -20.593 2.035 15.831 1.00 75.75 251 GLY A N 1
ATOM 1945 C CA . GLY A 1 251 ? -20.990 3.163 14.994 1.00 75.75 251 GLY A CA 1
ATOM 1946 C C . GLY A 1 251 ? -21.373 2.765 13.572 1.00 75.75 251 GLY A C 1
ATOM 1947 O O . GLY A 1 251 ? -20.831 1.823 12.989 1.00 75.75 251 GLY A O 1
ATOM 1948 N N . TRP A 1 252 ? -22.292 3.542 13.002 1.00 75.25 252 TRP A N 1
ATOM 1949 C CA . TRP A 1 252 ? -22.865 3.341 11.673 1.00 75.25 252 TRP A CA 1
ATOM 1950 C C . TRP A 1 252 ? -22.870 4.662 10.895 1.00 75.25 252 TRP A C 1
ATOM 1952 O O . TRP A 1 252 ? -23.419 5.650 11.376 1.00 75.25 252 TRP A O 1
ATOM 1962 N N . THR A 1 253 ? -22.330 4.686 9.669 1.00 70.12 253 THR A N 1
ATOM 1963 C CA . THR A 1 253 ? -22.553 5.808 8.729 1.00 70.12 253 THR A CA 1
ATOM 1964 C C . THR A 1 253 ? -23.463 5.397 7.574 1.00 70.12 253 THR A C 1
ATOM 1966 O O . THR A 1 253 ? -23.150 4.519 6.761 1.00 70.12 253 THR A O 1
ATOM 1969 N N . THR A 1 254 ? -24.606 6.075 7.484 1.00 60.97 254 THR A N 1
ATOM 1970 C CA . THR A 1 254 ? -25.629 5.860 6.453 1.00 60.97 254 THR A CA 1
ATOM 1971 C C . THR A 1 254 ? -25.257 6.554 5.144 1.00 60.97 254 THR A C 1
ATOM 1973 O O . THR A 1 254 ? -25.295 5.918 4.089 1.00 60.97 254 THR A O 1
ATOM 1976 N N . LYS A 1 255 ? -24.787 7.814 5.192 1.00 58.19 255 LYS A N 1
ATOM 1977 C CA . LYS A 1 255 ? -24.282 8.539 4.007 1.00 58.19 255 LYS A CA 1
ATOM 1978 C C . LYS A 1 255 ? -23.121 7.791 3.357 1.00 58.19 255 LYS A C 1
ATOM 1980 O O . LYS A 1 255 ? -23.081 7.649 2.131 1.00 58.19 255 LYS A O 1
ATOM 1985 N N . GLY A 1 256 ? -22.216 7.258 4.183 1.00 54.44 256 GLY A N 1
ATOM 1986 C CA . GLY A 1 256 ? -21.068 6.491 3.725 1.00 54.44 256 GLY A CA 1
ATOM 1987 C C . GLY A 1 256 ? -21.478 5.266 2.905 1.00 54.44 256 GLY A C 1
ATOM 1988 O O . GLY A 1 256 ? -20.939 5.033 1.825 1.00 54.44 256 GLY A O 1
ATOM 1989 N N . GLY A 1 257 ? -22.517 4.542 3.325 1.00 61.91 257 GLY A N 1
ATOM 1990 C CA . GLY A 1 257 ? -23.001 3.348 2.624 1.00 61.91 257 GLY A CA 1
ATOM 1991 C C . GLY A 1 257 ? -23.337 2.175 3.527 1.00 61.91 257 GLY A C 1
ATOM 1992 O O . GLY A 1 257 ? -23.100 1.043 3.121 1.00 61.91 257 GLY A O 1
ATOM 1993 N N . ASN A 1 258 ? -23.839 2.453 4.731 1.00 78.06 258 ASN A N 1
ATOM 1994 C CA . ASN A 1 258 ? -24.026 1.482 5.80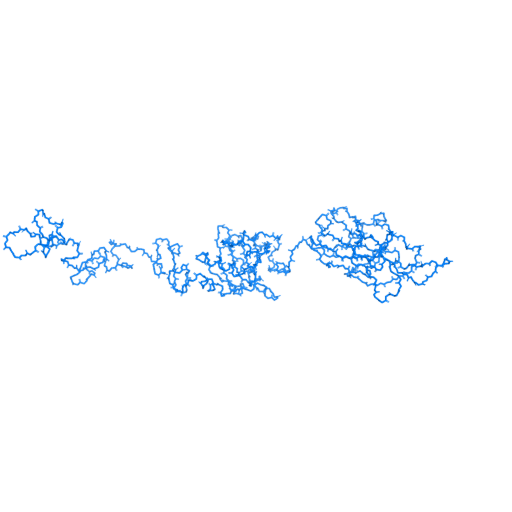8 1.00 78.06 258 ASN A CA 1
ATOM 1995 C C . ASN A 1 258 ? -22.691 0.831 6.199 1.00 78.06 258 ASN A C 1
ATOM 1997 O O . ASN A 1 258 ? -22.561 -0.388 6.263 1.00 78.06 258 ASN A O 1
ATOM 2001 N N . VAL A 1 259 ? -21.674 1.672 6.427 1.00 87.19 259 VAL A N 1
ATOM 2002 C CA . VAL A 1 259 ? -20.374 1.202 6.913 1.00 87.19 259 VAL A CA 1
ATOM 2003 C C . VAL A 1 259 ? -20.470 1.026 8.424 1.00 87.19 259 VAL A C 1
ATOM 2005 O O . VAL A 1 259 ? -20.653 2.002 9.151 1.00 87.19 259 VAL A O 1
ATOM 2008 N N . CYS A 1 260 ? -20.370 -0.223 8.867 1.00 89.75 260 CYS A N 1
ATOM 2009 C CA . CYS A 1 260 ? -20.330 -0.624 10.270 1.00 89.75 260 CYS A CA 1
ATOM 2010 C C . CYS A 1 260 ? -18.897 -0.606 10.816 1.00 89.75 260 CYS A C 1
ATOM 2012 O O . CYS A 1 260 ? -17.969 -1.025 10.122 1.00 89.75 260 CYS A O 1
ATOM 2014 N N . GLY A 1 261 ? -18.711 -0.154 12.053 1.00 91.88 261 GLY A N 1
ATOM 2015 C CA . GLY A 1 261 ? -17.394 -0.065 12.678 1.00 91.88 261 GLY A CA 1
ATOM 2016 C C . GLY A 1 261 ? -17.464 0.514 14.085 1.00 91.88 261 GLY A C 1
ATOM 2017 O O . GLY A 1 261 ? -18.498 0.436 14.745 1.00 91.88 261 GLY A O 1
ATOM 2018 N N . PHE A 1 262 ? -16.363 1.114 14.527 1.00 91.44 262 PHE A N 1
ATOM 2019 C CA . PHE A 1 262 ? -16.232 1.717 15.849 1.00 91.44 262 PHE A CA 1
ATOM 2020 C C . PHE A 1 262 ? -15.873 3.191 15.728 1.00 91.44 262 PHE A C 1
ATOM 2022 O O . PHE A 1 262 ? -14.939 3.555 15.009 1.00 91.44 262 PHE A O 1
ATOM 2029 N N . LEU A 1 263 ? -16.610 4.028 16.448 1.00 90.31 263 LEU A N 1
ATOM 2030 C CA . LEU A 1 263 ? -16.326 5.443 16.620 1.00 90.31 263 LEU A CA 1
ATOM 2031 C C . LEU A 1 263 ? -15.344 5.622 17.787 1.00 90.31 263 LEU A C 1
ATOM 2033 O O . LEU A 1 263 ? -15.481 5.001 18.836 1.00 90.31 263 LEU A O 1
ATOM 2037 N N . ASN A 1 264 ? -14.356 6.495 17.618 1.00 88.81 264 ASN A N 1
ATOM 2038 C CA . ASN A 1 264 ? -13.446 6.915 18.677 1.00 88.81 264 ASN A CA 1
ATOM 2039 C C . ASN A 1 264 ? -13.294 8.441 18.612 1.00 88.81 264 ASN A C 1
ATOM 2041 O O . ASN A 1 264 ? -12.742 8.982 17.647 1.00 88.81 264 ASN A O 1
ATOM 2045 N N . VAL A 1 265 ? -13.831 9.117 19.629 1.00 88.81 265 VAL A N 1
ATOM 2046 C CA . VAL A 1 265 ? -13.768 10.572 19.818 1.00 88.81 265 VAL A CA 1
ATOM 2047 C C . VAL A 1 265 ? -12.644 10.881 20.805 1.00 88.81 265 VAL A C 1
ATOM 2049 O O . VAL A 1 265 ? -12.541 10.239 21.847 1.00 88.81 265 VAL A O 1
ATOM 2052 N N . GLY A 1 266 ? -11.807 11.866 20.493 1.00 87.50 266 GLY A N 1
ATOM 2053 C CA . GLY A 1 266 ? -10.750 12.344 21.378 1.00 87.50 266 GLY A CA 1
ATOM 2054 C C . GLY A 1 266 ? -10.624 13.863 21.334 1.00 87.50 266 GLY A C 1
ATOM 2055 O O . GLY A 1 266 ? -11.225 14.533 20.495 1.00 87.50 266 GLY A O 1
ATOM 2056 N N . SER A 1 267 ? -9.820 14.431 22.233 1.00 89.31 267 SER A N 1
ATOM 2057 C CA . SER A 1 267 ? -9.613 15.883 22.267 1.00 89.31 267 SER A CA 1
ATOM 2058 C C . SER A 1 267 ? -9.018 16.378 20.940 1.00 89.31 267 SER A C 1
ATOM 2060 O O . SER A 1 267 ? -7.891 16.034 20.579 1.00 89.31 267 SER A O 1
ATOM 2062 N N . GLY A 1 268 ? -9.809 17.146 20.184 1.00 88.38 268 GLY A N 1
ATOM 2063 C CA . GLY A 1 268 ? -9.422 17.695 18.884 1.00 88.38 268 GLY A CA 1
ATOM 2064 C C . GLY A 1 268 ? -9.365 16.693 17.723 1.00 88.38 268 GLY A C 1
ATOM 2065 O O . GLY A 1 268 ? -8.781 17.027 16.690 1.00 88.38 268 GLY A O 1
ATOM 2066 N N . PHE A 1 269 ? -9.943 15.492 17.840 1.00 90.88 269 PHE A N 1
ATOM 2067 C CA . PHE A 1 269 ? -10.107 14.580 16.701 1.00 90.88 269 PHE A CA 1
ATOM 2068 C C . PHE A 1 269 ? -11.310 13.645 16.846 1.00 90.88 269 PHE A C 1
ATOM 2070 O O . PHE A 1 269 ? -11.683 13.242 17.944 1.00 90.88 269 PHE A O 1
ATOM 2077 N N . VAL A 1 270 ? -11.832 13.179 15.714 1.00 91.75 270 VAL A N 1
ATOM 2078 C CA . VAL A 1 270 ? -12.744 12.033 15.668 1.00 91.75 270 VAL A CA 1
ATOM 2079 C C . VAL A 1 270 ? -12.275 11.030 14.625 1.00 91.75 270 VAL A C 1
ATOM 2081 O O . VAL A 1 270 ? -11.725 11.388 13.581 1.00 91.75 270 VAL A O 1
ATOM 2084 N N . SER A 1 271 ? -12.445 9.749 14.927 1.00 92.69 271 SER A N 1
ATOM 2085 C CA . SER A 1 271 ? -12.039 8.654 14.056 1.00 92.69 271 SER A CA 1
ATOM 2086 C C . SER A 1 271 ? -13.069 7.538 14.018 1.00 92.69 271 SER A C 1
ATOM 2088 O O . SER A 1 271 ? -13.792 7.321 14.984 1.00 92.69 271 SER A O 1
ATOM 2090 N N . PHE A 1 272 ? -13.125 6.845 12.887 1.00 93.19 272 PHE A N 1
ATOM 2091 C CA . PHE A 1 272 ? -14.006 5.713 12.649 1.00 93.19 272 PHE A CA 1
ATOM 2092 C C . PHE A 1 272 ? -13.207 4.580 12.015 1.00 93.19 272 PHE A C 1
ATOM 2094 O O . PHE A 1 272 ? -12.507 4.808 11.021 1.00 93.19 272 PHE A O 1
ATOM 2101 N N . SER A 1 273 ? -13.315 3.378 12.578 1.00 93.69 273 SER A N 1
ATOM 2102 C CA . SER A 1 273 ? -12.483 2.238 12.188 1.00 93.69 273 SER A CA 1
ATOM 2103 C C . SER A 1 273 ? -13.296 0.972 11.950 1.00 93.69 273 SER A C 1
ATOM 2105 O O . SER A 1 273 ? -14.247 0.705 12.682 1.00 93.69 273 SER A O 1
ATOM 2107 N N . TRP A 1 274 ? -12.919 0.167 10.956 1.00 94.00 274 TRP A N 1
ATOM 2108 C CA . TRP A 1 274 ? -13.613 -1.078 10.621 1.00 94.00 274 TRP A CA 1
ATOM 2109 C C . TRP A 1 274 ? -12.677 -2.176 10.106 1.00 94.00 274 TRP A C 1
ATOM 2111 O O . TRP A 1 274 ? -11.602 -1.915 9.564 1.00 94.00 274 TRP A O 1
ATOM 2121 N N . LEU A 1 275 ? -13.125 -3.427 10.243 1.00 93.56 275 LEU A N 1
ATOM 2122 C CA . LEU A 1 275 ? -12.486 -4.595 9.640 1.00 93.56 275 LEU A CA 1
ATOM 2123 C C . LEU A 1 275 ? -13.093 -4.882 8.260 1.00 93.56 275 LEU A C 1
ATOM 2125 O O . LEU A 1 275 ? -14.314 -4.920 8.110 1.00 93.56 275 LEU A O 1
ATOM 2129 N N . SER A 1 276 ? -12.236 -5.168 7.284 1.00 92.25 276 SER A N 1
ATOM 2130 C CA . SER A 1 276 ? -12.585 -5.646 5.946 1.00 92.25 276 SER A CA 1
ATOM 2131 C C . SER A 1 276 ? -11.643 -6.785 5.543 1.00 92.25 276 SER A C 1
ATOM 2133 O O . SER A 1 276 ? -10.563 -6.558 4.990 1.00 92.25 276 SER A O 1
ATOM 2135 N N . GLY A 1 277 ? -12.044 -8.029 5.816 1.00 91.38 277 GLY A N 1
ATOM 2136 C CA . GLY A 1 277 ? -11.231 -9.216 5.530 1.00 91.38 277 GLY A CA 1
ATOM 2137 C C . GLY A 1 277 ? -9.899 -9.195 6.289 1.00 91.38 277 GLY A C 1
ATOM 2138 O O . GLY A 1 277 ? -9.888 -9.279 7.514 1.00 91.38 277 GLY A O 1
ATOM 2139 N N . TYR A 1 278 ? -8.793 -9.063 5.552 1.00 91.62 278 TYR A N 1
ATOM 2140 C CA . TYR A 1 278 ? -7.423 -8.977 6.081 1.00 91.62 278 TYR A CA 1
ATOM 2141 C C . TYR A 1 278 ? -6.949 -7.540 6.350 1.00 91.62 278 TYR A C 1
ATOM 2143 O O . TYR A 1 278 ? -5.770 -7.328 6.620 1.00 91.62 278 TYR A O 1
ATOM 2151 N N . TYR A 1 279 ? -7.836 -6.545 6.265 1.00 92.12 279 TYR A N 1
ATOM 2152 C CA . TYR A 1 279 ? -7.487 -5.138 6.455 1.00 92.12 279 TYR A CA 1
ATOM 2153 C C . TYR A 1 279 ? -8.287 -4.503 7.586 1.00 92.12 279 TYR A C 1
ATOM 2155 O O . TYR A 1 279 ? -9.513 -4.595 7.620 1.00 92.12 279 TYR A O 1
ATOM 2163 N N . TRP A 1 280 ? -7.592 -3.800 8.474 1.00 93.56 280 TRP A N 1
ATOM 2164 C CA . TRP A 1 280 ? -8.187 -2.814 9.367 1.00 93.56 280 TRP A CA 1
ATOM 2165 C C . TRP A 1 280 ? -8.047 -1.428 8.741 1.00 93.56 280 TRP A C 1
ATOM 2167 O O . TRP A 1 280 ? -6.953 -1.047 8.318 1.00 93.56 280 TRP A O 1
ATOM 2177 N N . VAL A 1 281 ? -9.141 -0.676 8.666 1.00 92.75 281 VAL A N 1
ATOM 2178 C CA . VAL A 1 281 ? -9.177 0.663 8.068 1.00 92.75 281 VAL A CA 1
ATOM 2179 C C . VAL A 1 281 ? -9.627 1.666 9.119 1.00 92.75 281 VAL A C 1
ATOM 2181 O O . VAL A 1 281 ? -10.630 1.434 9.782 1.00 92.75 281 VAL A O 1
ATOM 2184 N N . THR A 1 282 ? -8.908 2.780 9.244 1.00 93.56 282 THR A N 1
ATOM 2185 C CA . THR A 1 282 ? -9.214 3.898 10.149 1.00 93.56 282 THR A CA 1
ATOM 2186 C C . THR A 1 282 ? -9.300 5.184 9.331 1.00 93.56 282 THR A C 1
ATOM 2188 O O . THR A 1 282 ? -8.318 5.569 8.698 1.00 93.56 282 THR A O 1
ATOM 2191 N N . VAL A 1 283 ? -10.420 5.905 9.391 1.00 92.62 283 VAL A N 1
ATOM 2192 C CA . VAL A 1 283 ? -10.525 7.303 8.934 1.00 92.62 283 VAL A CA 1
ATOM 2193 C C . VAL A 1 283 ? -10.471 8.208 10.163 1.00 92.62 283 VAL A C 1
ATOM 2195 O O . VAL A 1 283 ? -11.271 8.036 11.076 1.00 92.62 283 VAL A O 1
ATOM 2198 N N . LYS A 1 284 ? -9.544 9.171 10.209 1.00 94.06 284 LYS A N 1
ATOM 2199 C CA . LYS A 1 284 ? -9.349 10.104 11.333 1.00 94.06 284 LYS A CA 1
ATOM 2200 C C . LYS A 1 284 ? -9.348 11.550 10.847 1.00 94.06 284 LYS A C 1
ATOM 2202 O O . LYS A 1 284 ? -8.463 11.946 10.092 1.00 94.06 284 LYS A O 1
ATOM 2207 N N . SER A 1 285 ? -10.312 12.332 11.319 1.00 92.62 285 SER A N 1
ATOM 2208 C CA . SER A 1 285 ? -10.508 13.746 10.978 1.00 92.62 285 SER A CA 1
ATOM 2209 C C . SER A 1 285 ? -9.982 14.634 12.111 1.00 92.62 285 SER A C 1
ATOM 2211 O O . SER A 1 285 ? -10.164 14.311 13.286 1.00 92.62 285 SER A O 1
ATOM 2213 N N . SER A 1 286 ? -9.312 15.742 11.784 1.00 89.25 286 SER A N 1
ATOM 2214 C CA . SER A 1 286 ? -8.954 16.775 12.767 1.00 89.25 286 SER A CA 1
ATOM 2215 C C . SER A 1 286 ? -10.192 17.572 13.194 1.00 89.25 286 SER A C 1
ATOM 2217 O O . SER A 1 286 ? -10.946 18.023 12.336 1.00 89.25 286 SER A O 1
ATOM 2219 N N . GLY A 1 287 ? -10.371 17.811 14.492 1.00 87.00 287 GLY A N 1
ATOM 2220 C CA . GLY A 1 287 ? -11.598 18.383 15.052 1.00 87.00 287 GLY A CA 1
ATOM 2221 C C . GLY A 1 287 ? -12.696 17.339 15.284 1.00 87.00 287 GLY A C 1
ATOM 2222 O O . GLY A 1 287 ? -12.486 16.140 15.119 1.00 87.00 287 GLY A O 1
ATOM 2223 N N . ASN A 1 288 ? -13.878 17.803 15.689 1.00 86.25 288 ASN A N 1
ATOM 2224 C CA . ASN A 1 288 ? -14.923 16.951 16.274 1.00 86.25 288 ASN A CA 1
ATOM 2225 C C . ASN A 1 288 ? -15.984 16.479 15.252 1.00 86.25 288 ASN A C 1
ATOM 2227 O O . ASN A 1 288 ? -17.061 16.042 15.643 1.00 86.25 288 ASN A O 1
ATOM 2231 N N . VAL A 1 289 ? -15.713 16.599 13.946 1.00 87.44 289 VAL A N 1
ATOM 2232 C CA . VAL A 1 289 ? -16.649 16.253 12.858 1.00 87.44 289 VAL A CA 1
ATOM 2233 C C . VAL A 1 289 ? -16.040 15.161 11.984 1.00 87.44 289 VAL A C 1
ATOM 2235 O O . VAL A 1 289 ? -14.878 15.248 11.594 1.00 87.44 289 VAL A O 1
ATOM 2238 N N . LEU A 1 290 ? -16.825 14.123 11.695 1.00 88.88 290 LEU A N 1
ATOM 2239 C CA . LEU A 1 290 ? -16.369 12.926 10.993 1.00 88.88 290 LEU A CA 1
ATOM 2240 C C . LEU A 1 290 ? -16.546 13.057 9.472 1.00 88.88 290 LEU A C 1
ATOM 2242 O O . LEU A 1 290 ? -17.643 13.345 8.994 1.00 88.88 290 LEU A O 1
ATOM 2246 N N . ASP A 1 291 ? -15.488 12.778 8.707 1.00 89.44 291 ASP A N 1
ATOM 2247 C CA . ASP A 1 291 ? -15.517 12.707 7.238 1.00 89.44 291 ASP A CA 1
ATOM 2248 C C . ASP A 1 291 ? -16.256 11.433 6.749 1.00 89.44 291 ASP A C 1
ATOM 2250 O O . ASP A 1 291 ? -15.660 10.473 6.252 1.00 89.44 291 ASP A O 1
ATOM 2254 N N . GLU A 1 292 ? -17.588 11.410 6.919 1.00 87.69 292 GLU A N 1
ATOM 2255 C CA . G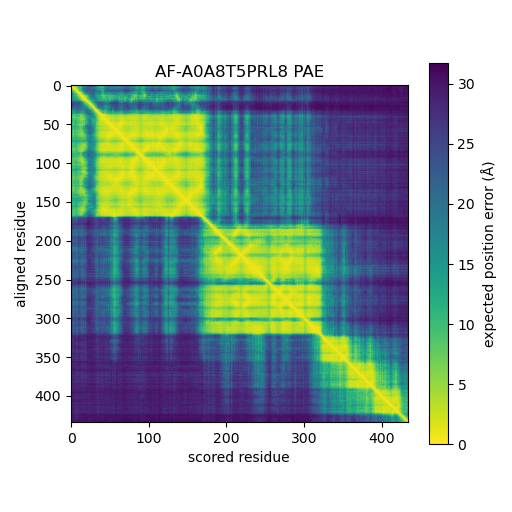LU A 1 292 ? -18.485 10.327 6.468 1.00 87.69 292 GLU A CA 1
ATOM 2256 C C . GLU A 1 292 ? -18.328 10.011 4.972 1.00 87.69 292 GLU A C 1
ATOM 2258 O O . GLU A 1 292 ? -18.448 8.854 4.559 1.00 87.69 292 GLU A O 1
ATOM 2263 N N . ALA A 1 293 ? -18.044 11.031 4.155 1.00 85.81 293 ALA A N 1
ATOM 2264 C CA . ALA A 1 293 ? -17.813 10.871 2.724 1.00 85.81 293 ALA A CA 1
ATOM 2265 C C . ALA A 1 293 ? -16.543 10.046 2.466 1.00 85.81 293 ALA A C 1
ATOM 2267 O O . ALA A 1 293 ? -16.570 9.095 1.685 1.00 85.81 293 ALA A O 1
ATOM 2268 N N . LYS A 1 294 ? -15.443 10.336 3.174 1.00 87.19 294 LYS A N 1
ATOM 2269 C CA . LYS A 1 294 ? -14.212 9.539 3.096 1.00 87.19 294 LYS A CA 1
ATOM 2270 C C . LYS A 1 294 ? -14.437 8.089 3.524 1.00 87.19 294 LYS A C 1
ATOM 2272 O O . LYS A 1 294 ? -13.993 7.197 2.805 1.00 87.19 294 LYS A O 1
ATOM 2277 N N . ILE A 1 295 ? -15.156 7.844 4.624 1.00 89.38 295 ILE A N 1
ATOM 2278 C CA . ILE A 1 295 ? -15.498 6.480 5.079 1.00 89.38 295 ILE A CA 1
ATOM 2279 C C . ILE A 1 295 ? -16.262 5.728 3.985 1.00 89.38 295 ILE A C 1
ATOM 2281 O O . ILE A 1 295 ? -15.876 4.625 3.594 1.00 89.38 295 ILE A O 1
ATOM 2285 N N . GLY A 1 296 ? -17.307 6.355 3.442 1.00 85.94 296 GLY A N 1
ATOM 2286 C CA . GLY A 1 296 ? -18.108 5.776 2.372 1.00 85.94 296 GLY A CA 1
ATOM 2287 C C . GLY A 1 296 ? -17.306 5.432 1.131 1.00 85.94 296 GLY A C 1
ATOM 2288 O O . GLY A 1 296 ? -17.443 4.335 0.594 1.00 85.94 296 GLY A O 1
ATOM 2289 N N . ASN A 1 297 ? -16.432 6.337 0.702 1.00 84.38 297 ASN A N 1
ATOM 2290 C CA . ASN A 1 297 ? -15.660 6.160 -0.520 1.00 84.38 297 ASN A CA 1
ATOM 2291 C C . ASN A 1 297 ? -14.647 5.016 -0.390 1.00 84.38 297 ASN A C 1
ATOM 2293 O O . ASN A 1 297 ? -14.504 4.243 -1.333 1.00 84.38 297 ASN A O 1
ATOM 2297 N N . TYR A 1 298 ? -14.031 4.822 0.781 1.00 85.00 298 TYR A N 1
ATOM 2298 C CA . TYR A 1 298 ? -13.174 3.656 1.031 1.00 85.00 298 TYR A CA 1
ATOM 2299 C C . TYR A 1 298 ? -13.950 2.330 1.076 1.00 85.00 298 TYR A C 1
ATOM 2301 O O . TYR A 1 298 ? -13.471 1.326 0.547 1.00 85.00 298 TYR A O 1
ATOM 2309 N N . ALA A 1 299 ? -15.162 2.313 1.635 1.00 85.06 299 ALA A N 1
ATOM 2310 C CA . ALA A 1 299 ? -15.990 1.107 1.664 1.00 85.06 299 ALA A CA 1
ATOM 2311 C C . ALA A 1 299 ? -16.617 0.754 0.296 1.00 85.06 299 ALA A C 1
ATOM 2313 O O . ALA A 1 299 ? -16.733 -0.423 -0.047 1.00 85.06 299 ALA A O 1
ATOM 2314 N N . LYS A 1 300 ? -17.017 1.760 -0.498 1.00 75.06 300 LYS A N 1
ATOM 2315 C CA . LYS A 1 300 ? -17.781 1.598 -1.753 1.00 75.06 300 LYS A CA 1
ATOM 2316 C C . LYS A 1 300 ? -16.955 1.526 -3.037 1.00 75.06 300 LYS A C 1
ATOM 2318 O O . LYS A 1 300 ? -17.537 1.122 -4.048 1.00 75.06 300 LYS A O 1
ATOM 2323 N N . PHE A 1 301 ? -15.690 1.970 -3.055 1.00 64.19 301 PHE A N 1
ATOM 2324 C CA . PHE A 1 301 ? -14.939 2.154 -4.309 1.00 64.19 301 PHE A CA 1
ATOM 2325 C C . PHE A 1 301 ? -15.015 0.902 -5.190 1.00 64.19 301 PHE A C 1
ATOM 2327 O O . PHE A 1 301 ? -14.700 -0.179 -4.712 1.00 64.19 301 PHE A O 1
ATOM 2334 N N . LYS A 1 302 ? -15.489 1.012 -6.439 1.00 57.41 302 LYS A N 1
ATOM 2335 C CA . LYS A 1 302 ? -15.878 -0.162 -7.243 1.00 57.41 302 LYS A CA 1
ATOM 2336 C C . LYS A 1 302 ? -14.668 -0.833 -7.917 1.00 57.41 302 LYS A C 1
ATOM 2338 O O . LYS A 1 302 ? -13.991 -0.152 -8.683 1.00 57.41 302 LYS A O 1
ATOM 2343 N N . PRO A 1 303 ? -14.472 -2.163 -7.781 1.00 56.41 303 PRO A N 1
ATOM 2344 C CA . PRO A 1 303 ? -15.243 -3.118 -6.969 1.00 56.41 303 PRO A CA 1
ATOM 2345 C C . PRO A 1 303 ? -14.939 -2.981 -5.460 1.00 56.41 303 PRO A C 1
ATOM 2347 O O . PRO A 1 303 ? -13.768 -2.815 -5.121 1.00 56.41 303 PRO A O 1
ATOM 2350 N N . PRO A 1 304 ? -15.964 -3.061 -4.578 1.00 66.00 304 PRO A N 1
ATOM 2351 C CA . PRO A 1 304 ? -15.914 -2.615 -3.177 1.00 66.00 304 PRO A CA 1
ATOM 2352 C C . PRO A 1 304 ? -14.687 -3.141 -2.431 1.00 66.00 304 PRO A C 1
ATOM 2354 O O . PRO A 1 304 ? -14.546 -4.340 -2.197 1.00 66.00 304 PRO A O 1
ATOM 2357 N N . LYS A 1 305 ? -13.788 -2.213 -2.095 1.00 74.81 305 LYS A N 1
ATOM 2358 C CA . LYS A 1 305 ? -12.402 -2.527 -1.732 1.00 74.81 305 LYS A CA 1
ATOM 2359 C C . LYS A 1 305 ? -12.191 -2.783 -0.243 1.00 74.81 305 LYS A C 1
ATOM 2361 O O . LYS A 1 305 ? -11.405 -3.657 0.115 1.00 74.81 305 LYS A O 1
ATOM 2366 N N . TYR A 1 306 ? -12.928 -2.058 0.600 1.00 87.00 306 TYR A N 1
ATOM 2367 C CA . TYR A 1 306 ? -12.911 -2.217 2.055 1.00 87.00 306 TYR A CA 1
ATOM 2368 C C . TYR A 1 306 ? -14.318 -2.363 2.637 1.00 87.00 306 TYR A C 1
ATOM 2370 O O . TYR A 1 306 ? -14.724 -1.587 3.503 1.00 87.00 306 TYR A O 1
ATOM 2378 N N . GLN A 1 307 ? -15.090 -3.329 2.138 1.00 89.12 307 GLN A N 1
ATOM 2379 C CA . GLN A 1 307 ? -16.430 -3.604 2.654 1.00 89.12 307 GLN A CA 1
ATOM 2380 C C . GLN A 1 307 ? -16.365 -4.012 4.135 1.00 89.12 307 GLN A C 1
ATOM 2382 O O . GLN A 1 307 ? -15.698 -4.982 4.495 1.00 89.12 307 GLN A O 1
ATOM 2387 N N . SER A 1 308 ? -17.060 -3.276 5.002 1.00 91.00 308 SER A N 1
ATOM 2388 C CA . SER A 1 308 ? -17.034 -3.528 6.440 1.00 91.00 308 SER A CA 1
ATOM 2389 C C . SER A 1 308 ? -17.769 -4.802 6.840 1.00 91.00 308 SER A C 1
ATOM 2391 O O . SER A 1 308 ? -18.853 -5.113 6.344 1.00 91.00 308 SER A O 1
ATOM 2393 N N . ASN A 1 309 ? -17.189 -5.526 7.798 1.00 89.25 309 ASN A N 1
ATOM 2394 C CA . ASN A 1 309 ? -17.875 -6.620 8.466 1.00 89.25 309 ASN A CA 1
ATOM 2395 C C . ASN A 1 309 ? -18.845 -6.082 9.532 1.00 89.25 309 ASN A C 1
ATOM 2397 O O . ASN A 1 309 ? -18.443 -5.807 10.661 1.00 89.25 309 ASN A O 1
ATOM 2401 N N . CYS A 1 310 ? -20.128 -5.977 9.189 1.00 88.12 310 CYS A N 1
ATOM 2402 C CA . CYS A 1 310 ? -21.175 -5.564 10.128 1.00 88.12 310 CYS A CA 1
ATOM 2403 C C . CYS A 1 310 ? -21.455 -6.573 11.253 1.00 88.12 310 CYS A C 1
ATOM 2405 O O . CYS A 1 310 ? -21.987 -6.177 12.284 1.00 88.12 310 CYS A O 1
ATOM 2407 N N . ASN A 1 311 ? -21.038 -7.836 11.113 1.00 88.31 311 ASN A N 1
ATOM 2408 C CA . ASN A 1 311 ? -21.194 -8.847 12.165 1.00 88.31 311 ASN A CA 1
ATOM 2409 C C . ASN A 1 311 ? -20.082 -8.771 13.228 1.00 88.31 311 ASN A C 1
ATOM 2411 O O . ASN A 1 311 ? -20.122 -9.505 14.213 1.00 88.31 311 ASN A O 1
ATOM 2415 N N . LEU A 1 312 ? -19.077 -7.903 13.038 1.00 90.56 312 LEU A N 1
ATOM 2416 C CA . LEU A 1 312 ? -17.870 -7.876 13.861 1.00 90.56 312 LEU A CA 1
ATOM 2417 C C . LEU A 1 312 ? -18.157 -7.667 15.353 1.00 90.56 312 LEU A C 1
ATOM 2419 O O . LEU A 1 312 ? -17.492 -8.298 16.163 1.00 90.56 312 LEU A O 1
ATOM 2423 N N . LEU A 1 313 ? -19.124 -6.825 15.732 1.00 87.62 313 LEU A N 1
ATOM 2424 C CA . LEU A 1 313 ? -19.446 -6.614 17.149 1.00 87.62 313 LEU A CA 1
ATOM 2425 C C . LEU A 1 313 ? -19.892 -7.927 17.812 1.00 87.62 313 LEU A C 1
ATOM 2427 O O . LEU A 1 313 ? -19.332 -8.319 18.831 1.00 87.62 313 LEU A O 1
ATOM 2431 N N . ASN A 1 314 ? -20.824 -8.646 17.186 1.00 84.88 314 ASN A N 1
ATOM 2432 C CA . ASN A 1 314 ? -21.358 -9.915 17.680 1.00 84.88 314 ASN A CA 1
ATOM 2433 C C . ASN A 1 314 ? -20.277 -11.012 17.686 1.00 84.88 314 ASN A C 1
ATOM 2435 O O . ASN A 1 314 ? -20.197 -11.804 18.625 1.00 84.88 314 ASN A O 1
ATOM 2439 N N . GLU A 1 315 ? -19.390 -11.031 16.682 1.00 89.94 315 GLU A N 1
ATOM 2440 C CA . GLU A 1 315 ? -18.202 -11.895 16.686 1.00 89.94 315 GLU A CA 1
ATOM 2441 C C . GLU A 1 315 ? -17.279 -11.595 17.878 1.00 89.94 315 GLU A C 1
ATOM 2443 O O . GLU A 1 315 ? -16.804 -12.525 18.525 1.00 89.94 315 GLU A O 1
ATOM 2448 N N . LEU A 1 316 ? -17.031 -10.320 18.198 1.00 90.62 316 LEU A N 1
ATOM 2449 C CA . LEU A 1 316 ? -16.181 -9.936 19.328 1.00 90.62 316 LEU A CA 1
ATOM 2450 C C . LEU A 1 316 ? -16.847 -10.242 20.679 1.00 90.62 316 LEU A C 1
ATOM 2452 O O . LEU A 1 316 ? -16.154 -10.753 21.555 1.00 90.62 316 LEU A O 1
ATOM 2456 N N . LYS A 1 317 ? -18.166 -10.024 20.834 1.00 85.81 317 LYS A N 1
ATOM 2457 C CA . LYS A 1 317 ? -18.933 -10.455 22.023 1.00 85.81 317 LYS A CA 1
ATOM 2458 C C . LYS A 1 317 ? -18.806 -11.969 22.236 1.00 85.81 317 LYS A C 1
ATOM 2460 O O . LYS A 1 317 ? -18.412 -12.416 23.311 1.00 85.81 317 LYS A O 1
ATOM 2465 N N . THR A 1 318 ? -18.992 -12.749 21.167 1.00 86.44 318 THR A N 1
ATOM 2466 C CA . THR A 1 318 ? -18.820 -14.214 21.182 1.00 86.44 318 THR A CA 1
ATOM 2467 C C . THR A 1 318 ? -17.396 -14.621 21.587 1.00 86.44 318 THR A C 1
ATOM 2469 O O . THR A 1 318 ? -17.218 -15.536 22.386 1.00 86.44 318 THR A O 1
ATOM 2472 N N . ILE A 1 319 ? -16.363 -13.942 21.069 1.00 86.44 319 ILE A N 1
ATOM 2473 C CA . ILE A 1 319 ? -14.951 -14.231 21.390 1.00 86.44 319 ILE A CA 1
ATOM 2474 C C . ILE A 1 319 ? -14.590 -13.829 22.830 1.00 86.44 319 ILE A C 1
ATOM 2476 O O . ILE A 1 319 ? -13.768 -14.498 23.454 1.00 86.44 319 ILE A O 1
ATOM 2480 N N . ALA A 1 320 ? -15.206 -12.774 23.368 1.00 83.94 320 ALA A N 1
ATOM 2481 C CA . ALA A 1 320 ? -15.065 -12.365 24.764 1.00 83.94 320 ALA A CA 1
ATOM 2482 C C . ALA A 1 320 ? -15.862 -13.248 25.749 1.00 83.94 320 ALA A C 1
ATOM 2484 O O . ALA A 1 320 ? -15.692 -13.099 26.956 1.00 83.94 320 ALA A O 1
ATOM 2485 N N . ASN A 1 321 ? -16.704 -14.167 25.251 1.00 76.75 321 ASN A N 1
ATOM 2486 C CA . ASN A 1 321 ? -17.680 -14.932 26.039 1.00 76.75 321 ASN A CA 1
ATOM 2487 C C . ASN A 1 321 ? -18.636 -14.014 26.837 1.00 76.75 321 ASN A C 1
ATOM 2489 O O . ASN A 1 321 ? -19.001 -14.296 27.978 1.00 76.75 321 ASN A O 1
ATOM 2493 N N . ILE A 1 322 ? -19.021 -12.904 26.208 1.00 62.88 322 ILE A N 1
ATOM 2494 C CA . ILE A 1 322 ? -20.013 -11.939 26.685 1.00 62.88 322 ILE A CA 1
ATOM 2495 C C . ILE A 1 322 ? -21.393 -12.459 26.271 1.00 62.88 322 ILE A C 1
ATOM 2497 O O . ILE A 1 322 ? -21.645 -12.670 25.082 1.00 62.88 322 ILE A O 1
ATOM 2501 N N . SER A 1 323 ? -22.261 -12.702 27.253 1.00 60.53 323 SER A N 1
ATOM 2502 C CA . SER A 1 323 ? -23.684 -12.984 27.044 1.00 60.53 323 SER A CA 1
ATOM 2503 C C . SER A 1 323 ? -24.451 -11.706 26.705 1.00 60.53 323 SER A C 1
ATOM 2505 O O . SER A 1 323 ? -24.086 -10.636 27.181 1.00 60.53 323 SER A O 1
ATOM 2507 N N . GLU A 1 324 ? -25.516 -11.833 25.915 1.00 59.56 324 GLU A N 1
ATOM 2508 C CA . GLU A 1 324 ? -26.504 -10.762 25.723 1.00 59.56 324 GLU A CA 1
ATOM 2509 C C . GLU A 1 324 ? -27.248 -10.484 27.048 1.00 59.56 324 GLU A C 1
ATOM 2511 O O . GLU A 1 324 ? -27.486 -11.411 27.832 1.00 59.56 324 GLU A O 1
ATOM 2516 N N . GLY A 1 325 ? -27.611 -9.222 27.282 1.00 67.69 325 GLY A N 1
ATOM 2517 C CA . GLY A 1 325 ? -28.221 -8.715 28.515 1.00 67.69 325 GLY A CA 1
ATOM 2518 C C . GLY A 1 325 ? -27.235 -8.169 29.560 1.00 67.69 325 GLY A C 1
ATOM 2519 O O . GLY A 1 325 ? -26.027 -8.397 29.497 1.00 67.69 325 GLY A O 1
ATOM 2520 N N . CYS A 1 326 ? -27.793 -7.442 30.529 1.00 76.94 326 CYS A N 1
ATOM 2521 C CA . CYS A 1 326 ? -27.079 -6.530 31.423 1.00 76.94 326 CYS A CA 1
ATOM 2522 C C . CYS A 1 326 ? -25.898 -7.125 32.217 1.00 76.94 326 CYS A C 1
ATOM 2524 O O . CYS A 1 326 ? -25.956 -8.249 32.723 1.00 76.94 326 CYS A O 1
ATOM 2526 N N . GLY A 1 327 ? -24.852 -6.311 32.404 1.00 72.94 327 GLY A N 1
ATOM 2527 C CA . GLY A 1 327 ? -23.631 -6.646 33.145 1.00 72.94 327 GLY A CA 1
ATOM 2528 C C . GLY A 1 327 ? -22.516 -7.197 32.250 1.00 72.94 327 GLY A C 1
ATOM 2529 O O . GLY A 1 327 ? -21.548 -7.783 32.739 1.00 72.94 327 GLY A O 1
ATOM 2530 N N . ASN A 1 328 ? -22.659 -7.034 30.934 1.00 70.38 328 ASN A N 1
ATOM 2531 C CA . ASN A 1 328 ? -21.774 -7.524 29.885 1.00 70.38 328 ASN A CA 1
ATOM 2532 C C . ASN A 1 328 ? -20.738 -6.468 29.421 1.00 70.38 328 ASN A C 1
ATOM 2534 O O . ASN A 1 328 ? -19.835 -6.772 28.637 1.00 70.38 328 ASN A O 1
ATOM 2538 N N . LEU A 1 329 ? -20.819 -5.251 29.972 1.00 74.69 329 LEU A N 1
ATOM 2539 C CA . LEU A 1 329 ? -20.010 -4.056 29.707 1.00 74.69 329 LEU A CA 1
ATOM 2540 C C . LEU A 1 329 ? -20.204 -3.398 28.324 1.00 74.69 329 LEU A C 1
ATOM 2542 O O . LEU A 1 329 ? -19.396 -2.542 27.943 1.00 74.69 329 LEU A O 1
ATOM 2546 N N . ILE A 1 330 ? -21.250 -3.757 27.566 1.00 72.31 330 ILE A N 1
ATOM 2547 C CA . ILE A 1 330 ? -21.536 -3.204 26.230 1.00 72.31 330 ILE A CA 1
ATOM 2548 C C . ILE A 1 330 ? -23.042 -2.977 26.029 1.00 72.31 330 ILE A C 1
ATOM 2550 O O . ILE A 1 330 ? -23.744 -3.895 25.604 1.00 72.31 330 ILE A O 1
ATOM 2554 N N . VAL A 1 331 ? -23.477 -1.724 26.203 1.00 77.69 331 VAL A N 1
ATOM 2555 C CA . VAL A 1 331 ? -24.879 -1.280 26.059 1.00 77.69 331 VAL A CA 1
ATOM 2556 C C . VAL A 1 331 ? -25.529 -1.808 24.776 1.00 77.69 331 VAL A C 1
ATOM 2558 O O . VAL A 1 331 ? -25.087 -1.508 23.659 1.00 77.69 331 VAL A O 1
ATOM 2561 N N . GLU A 1 332 ? -26.575 -2.606 24.961 1.00 78.25 332 GLU A N 1
ATOM 2562 C CA . GLU A 1 332 ? -27.373 -3.260 23.929 1.00 78.25 332 GLU A CA 1
ATOM 2563 C C . GLU A 1 332 ? -28.674 -2.501 23.606 1.00 78.25 332 GLU A C 1
ATOM 2565 O O . GLU A 1 332 ? -28.985 -1.440 24.147 1.00 78.25 332 GLU A O 1
ATOM 2570 N N . ALA A 1 333 ? -29.459 -3.031 22.664 1.00 72.44 333 ALA A N 1
ATOM 2571 C CA . ALA A 1 333 ? -30.728 -2.433 22.256 1.00 72.44 333 ALA A CA 1
ATOM 2572 C C . ALA A 1 333 ? -31.829 -2.691 23.303 1.00 72.44 333 ALA A C 1
ATOM 2574 O O . ALA A 1 333 ? -32.556 -3.679 23.216 1.00 72.44 333 ALA A O 1
ATOM 2575 N N . GLY A 1 334 ? -31.952 -1.777 24.265 1.00 76.69 334 GLY A N 1
ATOM 2576 C CA . GLY A 1 334 ? -32.856 -1.883 25.418 1.00 76.69 334 GLY A CA 1
ATOM 2577 C C . GLY A 1 334 ? -32.201 -1.475 26.741 1.00 76.69 334 GLY A C 1
ATOM 2578 O O . GLY A 1 334 ? -32.897 -1.366 27.742 1.00 76.69 334 GLY A O 1
ATOM 2579 N N . GLU A 1 335 ? -30.892 -1.227 26.723 1.00 85.19 335 GLU A N 1
ATOM 2580 C CA . GLU A 1 335 ? -30.096 -0.747 27.850 1.00 85.19 335 GLU A CA 1
ATOM 2581 C C . GLU A 1 335 ? -29.744 0.734 27.646 1.00 85.19 335 GLU A C 1
ATOM 2583 O O . GLU A 1 335 ? -29.616 1.211 26.514 1.00 85.19 335 GLU A O 1
ATOM 2588 N N . GLU A 1 336 ? -29.553 1.462 28.742 1.00 85.25 336 GLU A N 1
ATOM 2589 C CA . GLU A 1 336 ? -29.094 2.857 28.744 1.00 85.25 336 GLU A CA 1
ATOM 2590 C C . GLU A 1 336 ? -27.610 2.947 29.122 1.00 85.25 336 GLU A C 1
ATOM 2592 O O . GLU A 1 336 ? -26.858 3.762 28.581 1.00 85.25 336 GLU A O 1
ATOM 2597 N N . CYS A 1 337 ? 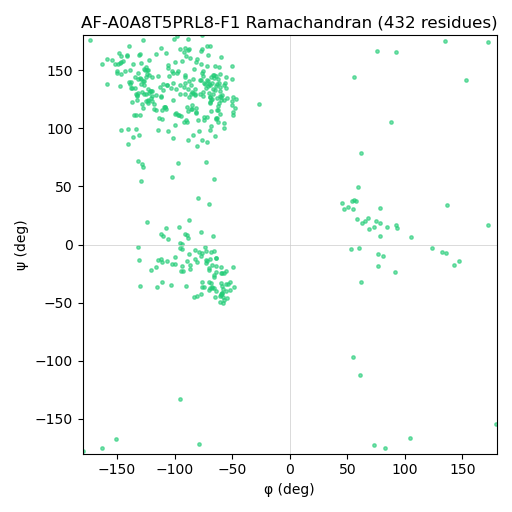-27.162 2.063 30.015 1.00 85.12 337 CYS A N 1
ATOM 2598 C CA . CYS A 1 337 ? -25.820 2.065 30.578 1.00 85.12 337 CYS A CA 1
ATOM 2599 C C . CYS A 1 337 ? -25.324 0.655 30.900 1.00 85.12 337 CYS A C 1
ATOM 2601 O O . CYS A 1 337 ? -26.091 -0.289 31.002 1.00 85.12 337 CYS A O 1
ATOM 2603 N N . GLU A 1 338 ? -24.016 0.542 31.113 1.00 86.75 338 GLU A N 1
ATOM 2604 C CA . GLU A 1 338 ? -23.362 -0.646 31.682 1.00 86.75 338 GLU A CA 1
ATOM 2605 C C . GLU A 1 338 ? -22.397 -0.272 32.828 1.00 86.75 338 GLU A C 1
ATOM 2607 O O . GLU A 1 338 ? -21.919 -1.113 33.586 1.00 86.75 338 GLU A O 1
ATOM 2612 N N . ARG A 1 339 ? -22.084 1.023 32.962 1.00 84.56 339 ARG A N 1
ATOM 2613 C CA . ARG A 1 339 ? -21.247 1.634 34.000 1.00 84.56 339 ARG A CA 1
ATOM 2614 C C . ARG A 1 339 ? -21.727 3.068 34.231 1.00 84.56 339 ARG A C 1
ATOM 2616 O O . ARG A 1 339 ? -22.093 3.738 33.269 1.00 84.56 339 ARG A O 1
ATOM 2623 N N . ASN A 1 340 ? -21.621 3.581 35.460 1.00 84.19 340 ASN A N 1
ATOM 2624 C CA . ASN A 1 340 ? -22.077 4.936 35.835 1.00 84.19 340 ASN A CA 1
ATOM 2625 C C . ASN A 1 340 ? -21.535 6.048 34.916 1.00 84.19 340 ASN A C 1
ATOM 2627 O O . ASN A 1 340 ? -22.230 7.011 34.640 1.00 84.19 340 ASN A O 1
ATOM 2631 N N . ALA A 1 341 ? -20.323 5.885 34.369 1.00 82.62 341 ALA A N 1
ATOM 2632 C CA . ALA A 1 341 ? -19.702 6.826 33.427 1.00 82.62 341 ALA A CA 1
ATOM 2633 C C . ALA A 1 341 ? -20.398 6.935 32.044 1.00 82.62 341 ALA A C 1
ATOM 2635 O O . ALA A 1 341 ? -19.838 7.537 31.127 1.00 82.62 341 ALA A O 1
ATOM 2636 N N . GLN A 1 342 ? -21.561 6.303 31.869 1.00 84.50 342 GLN A N 1
ATOM 2637 C CA . GLN A 1 342 ? -22.413 6.376 30.677 1.00 84.50 342 GLN A CA 1
ATOM 2638 C C . GLN A 1 342 ? -23.744 7.099 30.945 1.00 84.50 342 GLN A C 1
ATOM 2640 O O . GLN A 1 342 ? -24.425 7.447 29.984 1.00 84.50 342 GLN A O 1
ATOM 2645 N N . CYS A 1 343 ? -24.078 7.336 32.215 1.00 85.12 343 CYS A N 1
ATOM 2646 C CA . CYS A 1 343 ? -25.238 8.108 32.651 1.00 85.12 343 CYS A CA 1
ATOM 2647 C C . CYS A 1 343 ? -24.899 9.605 32.761 1.00 85.12 343 CYS A C 1
ATOM 2649 O O . CYS A 1 343 ? -23.755 10.013 32.518 1.00 85.12 343 CYS A O 1
ATOM 2651 N N . ALA A 1 344 ? -25.887 10.434 33.094 1.00 87.56 344 ALA A N 1
ATOM 2652 C CA . ALA A 1 344 ? -25.669 11.845 33.380 1.00 87.56 344 ALA A CA 1
ATOM 2653 C C . ALA A 1 344 ? -24.895 12.064 34.695 1.00 87.56 344 ALA A C 1
ATOM 2655 O O . ALA A 1 344 ? -24.646 11.153 35.486 1.00 87.56 344 ALA A O 1
ATOM 2656 N N . GLU A 1 345 ? -24.487 13.311 34.923 1.00 79.56 345 GLU A N 1
ATOM 2657 C CA . GLU A 1 345 ? -23.990 13.743 36.229 1.00 79.56 345 GLU A CA 1
ATOM 2658 C C . GLU A 1 345 ? -25.133 13.611 37.258 1.00 79.56 345 GLU A C 1
ATOM 2660 O O . GLU A 1 345 ? -26.274 13.919 36.930 1.00 79.56 345 GLU A O 1
ATOM 2665 N N . GLU A 1 346 ? -24.825 13.113 38.461 1.00 83.00 346 GLU A N 1
ATOM 2666 C CA . GLU A 1 346 ? -25.774 12.715 39.530 1.00 83.00 346 GLU A CA 1
ATOM 2667 C C . GLU A 1 346 ? -26.517 11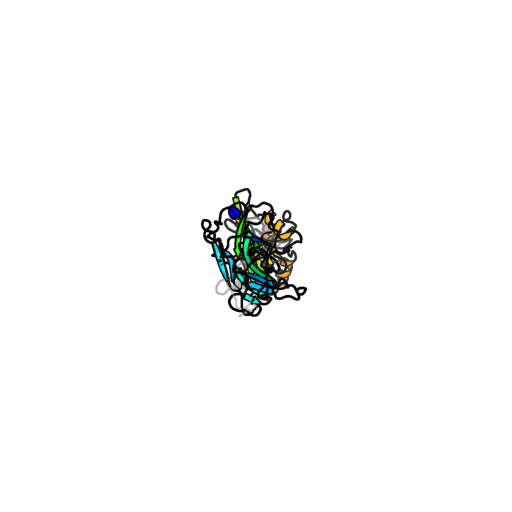.367 39.331 1.00 83.00 346 GLU A C 1
ATOM 2669 O O . GLU A 1 346 ? -27.074 10.848 40.295 1.00 83.00 346 GLU A O 1
ATOM 2674 N N . GLU A 1 347 ? -26.424 10.707 38.169 1.00 88.75 347 GLU A N 1
ATOM 2675 C CA . GLU A 1 347 ? -26.984 9.358 37.936 1.00 88.75 347 GLU A CA 1
ATOM 2676 C C . GLU A 1 347 ? -25.972 8.212 38.190 1.00 88.75 347 GLU A C 1
ATOM 2678 O O . GLU A 1 347 ? -24.748 8.364 38.099 1.00 88.75 347 GLU A O 1
ATOM 2683 N N . VAL A 1 348 ? -26.486 7.005 38.452 1.00 87.50 348 VAL A N 1
ATOM 2684 C CA . VAL A 1 348 ? -25.729 5.744 38.521 1.00 87.50 348 VAL A CA 1
ATOM 2685 C C . VAL A 1 348 ? -26.369 4.667 37.650 1.00 87.50 348 VAL A C 1
ATOM 2687 O O . VAL A 1 348 ? -27.563 4.691 37.372 1.00 87.50 348 VAL A O 1
ATOM 2690 N N . CYS A 1 349 ? -25.569 3.688 37.226 1.00 85.12 349 CYS A N 1
ATOM 2691 C CA . CYS A 1 349 ? -26.074 2.572 36.440 1.00 85.12 349 CYS A CA 1
ATOM 2692 C C . CYS A 1 349 ? -26.530 1.435 37.363 1.00 85.12 349 CYS A C 1
ATOM 2694 O O . CYS A 1 349 ? -25.708 0.869 38.089 1.00 85.12 349 CYS A O 1
ATOM 2696 N N . ARG A 1 350 ? -27.820 1.086 37.325 1.00 84.69 350 ARG A N 1
ATOM 2697 C CA . ARG A 1 350 ? -28.403 -0.055 38.052 1.00 84.69 350 ARG A CA 1
ATOM 2698 C C . ARG A 1 350 ? -29.284 -0.838 37.082 1.00 84.69 350 ARG A C 1
ATOM 2700 O O . ARG A 1 350 ? -30.095 -0.248 36.380 1.00 84.69 350 ARG A O 1
ATOM 2707 N N . ASP A 1 351 ? -29.074 -2.151 36.996 1.00 84.69 351 ASP A N 1
ATOM 2708 C CA . ASP A 1 351 ? -29.803 -3.053 36.085 1.00 84.69 351 ASP A CA 1
ATOM 2709 C C . ASP A 1 351 ? -29.841 -2.563 34.616 1.00 84.69 351 ASP A C 1
ATOM 2711 O O . ASP A 1 351 ? -30.782 -2.811 33.866 1.00 84.69 351 ASP A O 1
ATOM 2715 N N . CYS A 1 352 ? -28.767 -1.868 34.214 1.00 87.38 352 CYS A N 1
ATOM 2716 C CA . CYS A 1 352 ? -28.531 -1.253 32.904 1.00 87.38 352 CYS A CA 1
ATOM 2717 C C . CYS A 1 352 ? -29.506 -0.134 32.490 1.00 87.38 352 CYS A C 1
ATOM 2719 O O . CYS A 1 352 ? -29.548 0.263 31.322 1.00 87.38 352 CYS A O 1
ATOM 2721 N N . VAL A 1 353 ? -30.208 0.436 33.471 1.00 89.38 353 VAL A N 1
ATOM 2722 C CA . VAL A 1 353 ? -30.950 1.703 33.395 1.00 89.38 353 VAL A CA 1
ATOM 2723 C C . VAL A 1 353 ? -30.152 2.779 34.141 1.00 89.38 353 VAL A C 1
ATOM 2725 O O . VAL A 1 353 ? -29.495 2.489 35.150 1.00 89.38 353 VAL A O 1
ATOM 2728 N N . CYS A 1 354 ? -30.181 4.020 33.654 1.00 88.62 354 CYS A N 1
ATOM 2729 C CA . CYS A 1 354 ? -29.629 5.149 34.394 1.00 88.62 354 CYS A CA 1
ATOM 2730 C C . CYS A 1 354 ? -30.653 5.627 35.424 1.00 88.62 354 CYS A C 1
ATOM 2732 O O . CYS A 1 354 ? -31.752 6.053 35.078 1.00 88.62 354 CYS A O 1
ATOM 2734 N N . VAL A 1 355 ? -30.297 5.534 36.704 1.00 86.31 355 VAL A N 1
ATOM 2735 C CA . VAL A 1 355 ? -31.165 5.925 37.819 1.00 86.31 355 VAL A CA 1
ATOM 2736 C C . VAL A 1 355 ? -30.455 6.938 38.703 1.00 86.31 355 VAL A C 1
ATOM 2738 O O . VAL A 1 355 ? -29.249 6.844 38.934 1.00 86.31 355 VAL A O 1
ATOM 2741 N N . ILE A 1 356 ? -31.205 7.897 39.235 1.00 83.69 356 ILE A N 1
ATOM 2742 C CA . ILE A 1 356 ? -30.727 8.721 40.346 1.00 83.69 356 ILE A CA 1
ATOM 2743 C C . ILE A 1 356 ? -30.581 7.784 41.567 1.00 83.69 356 ILE A C 1
ATOM 2745 O O . ILE A 1 356 ? -31.460 6.943 41.784 1.00 83.69 356 ILE A O 1
ATOM 2749 N N . PRO A 1 357 ? -29.467 7.827 42.327 1.00 78.00 357 PRO A N 1
ATOM 2750 C CA . PRO A 1 357 ? -29.357 7.096 43.587 1.00 78.00 357 PRO A CA 1
ATOM 2751 C C . PRO A 1 357 ? -30.431 7.582 44.554 1.00 78.00 357 PRO A C 1
ATOM 2753 O O . PRO A 1 357 ? -30.500 8.783 44.798 1.00 78.00 357 PRO A O 1
ATOM 2756 N N . SER A 1 358 ? -31.216 6.664 45.115 1.00 78.56 358 SER A N 1
ATOM 2757 C CA . SER A 1 358 ? -32.271 7.030 46.057 1.00 78.56 358 SER A CA 1
ATOM 2758 C C . SER A 1 358 ? -31.700 7.607 47.360 1.00 78.56 358 SER A C 1
ATOM 2760 O O . SER A 1 358 ? -30.597 7.228 47.783 1.00 78.56 358 SER A O 1
ATOM 2762 N N . VAL A 1 359 ? -32.411 8.565 47.961 1.00 82.44 359 VAL A N 1
ATOM 2763 C CA . VAL A 1 359 ? -31.946 9.336 49.125 1.00 82.44 359 VAL A CA 1
ATOM 2764 C C . VAL A 1 359 ? -32.970 9.310 50.259 1.00 82.44 359 VAL A C 1
ATOM 2766 O O . VAL A 1 359 ? -33.500 10.350 50.643 1.00 82.44 359 VAL A O 1
ATOM 2769 N N . CYS A 1 360 ? -33.166 8.122 50.828 1.00 82.19 360 CYS A N 1
ATOM 2770 C CA . CYS A 1 360 ? -33.912 7.870 52.061 1.00 82.19 360 CYS A CA 1
ATOM 2771 C C . CYS A 1 360 ? -33.953 9.050 53.064 1.00 82.19 360 CYS A C 1
ATOM 2773 O O . CYS A 1 360 ? -32.913 9.512 53.556 1.00 82.19 360 CYS A O 1
ATOM 2775 N N . GLY A 1 361 ? -35.162 9.510 53.392 1.00 82.44 361 GLY A N 1
ATOM 2776 C CA . GLY A 1 361 ? -35.458 10.669 54.238 1.00 82.44 361 GLY A CA 1
ATOM 2777 C C . GLY A 1 361 ? -35.635 11.994 53.475 1.00 82.44 361 GLY A C 1
ATOM 2778 O O . GLY A 1 361 ? -35.549 13.069 54.085 1.00 82.44 361 GLY A O 1
ATOM 2779 N N . ASN A 1 362 ? -35.845 11.956 52.155 1.00 85.44 362 ASN A N 1
ATOM 2780 C CA . ASN A 1 362 ? -36.067 13.127 51.296 1.00 85.44 362 ASN A CA 1
ATOM 2781 C C . ASN A 1 362 ? -37.555 13.543 51.155 1.00 85.44 362 ASN A C 1
ATOM 2783 O O . ASN A 1 362 ? -37.819 14.702 50.824 1.00 85.44 362 ASN A O 1
ATOM 2787 N N . ASN A 1 363 ? -38.506 12.693 51.558 1.00 85.62 363 ASN A N 1
ATOM 2788 C CA . ASN A 1 363 ? -39.972 12.767 51.422 1.00 85.62 363 ASN A CA 1
ATOM 2789 C C . ASN A 1 363 ? -40.543 12.481 50.007 1.00 85.62 363 ASN A C 1
ATOM 2791 O O . ASN A 1 363 ? -41.682 12.863 49.724 1.00 85.62 363 ASN A O 1
ATOM 2795 N N . GLU A 1 364 ? -39.798 11.811 49.124 1.00 84.75 364 GLU A N 1
ATOM 2796 C CA . GLU A 1 364 ? -40.266 11.263 47.841 1.00 84.75 364 GLU A CA 1
ATOM 2797 C C . GLU A 1 364 ? -39.774 9.808 47.670 1.00 84.75 364 GLU A C 1
ATOM 2799 O O . GLU A 1 364 ? -38.586 9.579 47.487 1.00 84.75 364 GLU A O 1
ATOM 2804 N N . THR A 1 365 ? -40.673 8.814 47.697 1.00 82.69 365 THR A N 1
ATOM 2805 C CA . THR A 1 365 ? -40.314 7.381 47.628 1.00 82.69 365 THR A CA 1
ATOM 2806 C C . THR A 1 365 ? -39.634 7.020 46.289 1.00 82.69 365 THR A C 1
ATOM 2808 O O . THR A 1 365 ? -40.289 6.993 45.240 1.00 82.69 365 THR A O 1
ATOM 2811 N N . GLU A 1 366 ? -38.323 6.739 46.294 1.00 83.25 366 GLU A N 1
ATOM 2812 C CA . GLU A 1 366 ? -37.504 6.563 45.080 1.00 83.25 366 GLU A CA 1
ATOM 2813 C C . GLU A 1 366 ? -37.237 5.080 44.707 1.00 83.25 366 GLU A C 1
ATOM 2815 O O . GLU A 1 366 ? -37.665 4.129 45.365 1.00 83.25 366 GLU A O 1
ATOM 2820 N N . TYR A 1 367 ? -36.556 4.836 43.572 1.00 74.75 367 TYR A N 1
ATOM 2821 C CA . TYR A 1 367 ? -36.386 3.480 43.023 1.00 74.75 367 TYR A CA 1
ATOM 2822 C C . TYR A 1 367 ? -35.467 2.588 43.878 1.00 74.75 367 TYR A C 1
ATOM 2824 O O . TYR A 1 367 ? -34.237 2.568 43.734 1.00 74.75 367 TYR A O 1
ATOM 2832 N N . GLY A 1 368 ? -36.102 1.761 44.705 1.00 77.00 368 GLY A N 1
ATOM 2833 C CA . GLY A 1 368 ? -35.451 0.791 45.582 1.00 77.00 368 GLY A CA 1
ATOM 2834 C C . GLY A 1 368 ? -35.807 0.964 47.054 1.00 77.00 368 GLY A C 1
ATOM 2835 O O . GLY A 1 368 ? -35.379 0.130 47.849 1.00 77.00 368 GLY A O 1
ATOM 2836 N N . GLU A 1 369 ? -36.593 1.979 47.401 1.00 87.31 369 GLU A N 1
ATOM 2837 C CA . GLU A 1 369 ? -37.173 2.213 48.726 1.00 87.31 369 GLU A CA 1
ATOM 2838 C C . GLU A 1 369 ? -38.609 1.677 48.760 1.00 87.31 369 GLU A C 1
ATOM 2840 O O . GLU A 1 369 ? -39.273 1.613 47.724 1.00 87.31 369 GLU A O 1
ATOM 2845 N N . ASP A 1 370 ? -39.061 1.230 49.935 1.00 89.12 370 ASP A N 1
ATOM 2846 C CA . ASP A 1 370 ? -40.440 0.735 50.108 1.00 89.12 370 ASP A CA 1
ATOM 2847 C C . ASP A 1 370 ? -41.338 1.782 50.801 1.00 89.12 370 ASP A C 1
ATOM 2849 O O . ASP A 1 370 ? -42.559 1.679 50.729 1.00 89.12 370 ASP A O 1
ATOM 2853 N N . CYS A 1 371 ? -40.737 2.794 51.441 1.00 88.12 371 CYS A N 1
ATOM 2854 C CA . CYS A 1 371 ? -41.398 3.867 52.184 1.00 88.12 371 CYS A CA 1
ATOM 2855 C C . CYS A 1 371 ? -40.440 5.045 52.427 1.00 88.12 371 CYS A C 1
ATOM 2857 O O . CYS A 1 371 ? -39.231 4.842 52.518 1.00 88.12 371 CYS A O 1
ATOM 2859 N N . GLU A 1 372 ? -40.989 6.244 52.615 1.00 89.88 372 GLU A N 1
ATOM 2860 C CA . GLU A 1 372 ? -40.328 7.409 53.230 1.00 89.88 372 GLU A CA 1
ATOM 2861 C C . GLU A 1 372 ? -40.851 7.711 54.650 1.00 89.88 372 GLU A C 1
ATOM 2863 O O . GLU A 1 372 ? -40.249 8.478 55.404 1.00 89.88 372 GLU A O 1
ATOM 2868 N N . SER A 1 373 ? -41.981 7.113 55.036 1.00 88.50 373 SER A N 1
ATOM 2869 C CA . SER A 1 373 ? -42.607 7.272 56.349 1.00 88.50 373 SER A CA 1
ATOM 2870 C C . SER A 1 373 ? -43.470 6.064 56.723 1.00 88.50 373 SER A C 1
ATOM 2872 O O . SER A 1 373 ? -43.939 5.336 55.849 1.00 88.50 373 SER A O 1
ATOM 2874 N N . ASP A 1 374 ? -43.749 5.866 58.017 1.00 85.50 374 ASP A N 1
ATOM 2875 C CA . ASP A 1 374 ? -44.583 4.749 58.511 1.00 85.50 374 ASP A CA 1
ATOM 2876 C C . ASP A 1 374 ? -45.988 4.722 57.881 1.00 85.50 374 ASP A C 1
ATOM 2878 O O . ASP A 1 374 ? -46.624 3.678 57.784 1.00 85.50 374 ASP A O 1
ATOM 2882 N N . ALA A 1 375 ? -46.476 5.877 57.415 1.00 85.25 375 ALA A N 1
ATOM 2883 C CA . ALA A 1 375 ? -47.769 6.021 56.750 1.00 85.25 375 ALA A CA 1
ATOM 2884 C C . ALA A 1 375 ? -47.815 5.437 55.320 1.00 85.25 375 ALA A C 1
ATOM 2886 O O . ALA A 1 375 ? -48.884 5.441 54.704 1.00 85.25 375 ALA A O 1
ATOM 2887 N N . GLU A 1 376 ? -46.682 4.970 54.78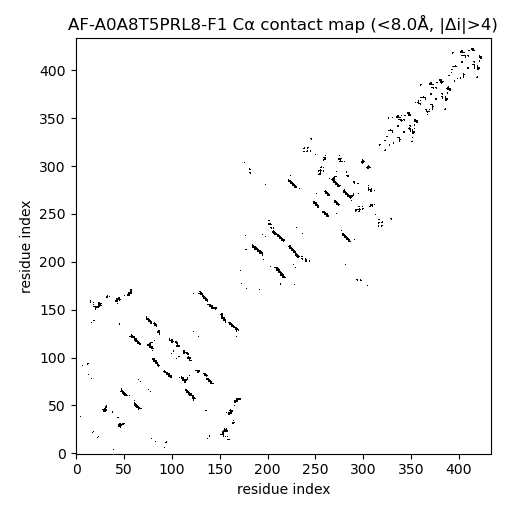9 1.00 89.19 376 GLU A N 1
ATOM 2888 C CA . GLU A 1 376 ? -46.566 4.289 53.491 1.00 89.19 376 GLU A CA 1
ATOM 2889 C C . GLU A 1 376 ? -46.487 2.756 53.620 1.00 89.19 376 GLU A C 1
ATOM 2891 O O . GLU A 1 376 ? -46.642 2.065 52.613 1.00 89.19 376 GLU A O 1
ATOM 2896 N N . CYS A 1 377 ? -46.304 2.227 54.835 1.00 86.75 377 CYS A N 1
ATOM 2897 C CA . CYS A 1 377 ? -46.240 0.791 55.115 1.00 86.75 377 CYS A CA 1
ATOM 2898 C C . CYS A 1 377 ? -47.616 0.179 55.457 1.00 86.75 377 CYS A C 1
ATOM 2900 O O . CYS A 1 377 ? -48.608 0.890 55.645 1.00 86.75 377 CYS A O 1
ATOM 2902 N N . GLU A 1 378 ? -47.700 -1.156 55.502 1.00 88.88 378 GLU A N 1
ATOM 2903 C CA . GLU A 1 378 ? -48.943 -1.869 55.836 1.00 88.88 378 GLU A CA 1
ATOM 2904 C C . GLU A 1 378 ? -49.262 -1.827 57.347 1.00 88.88 378 GLU A C 1
ATOM 2906 O O . GLU A 1 378 ? -48.453 -1.439 58.190 1.00 88.88 378 GLU A O 1
ATOM 2911 N N . GLU A 1 379 ? -50.481 -2.231 57.724 1.00 79.19 379 GLU A N 1
ATOM 2912 C CA . GLU A 1 379 ? -50.896 -2.259 59.134 1.00 79.19 379 GLU A CA 1
ATOM 2913 C C . GLU A 1 379 ? -50.016 -3.243 59.940 1.00 79.19 379 GLU A C 1
ATOM 2915 O O . GLU A 1 379 ? -50.054 -4.454 59.702 1.00 79.19 379 GLU A O 1
ATOM 2920 N N . ASN A 1 380 ? -49.299 -2.724 60.949 1.00 78.50 380 ASN A N 1
ATOM 2921 C CA . ASN A 1 380 ? -48.231 -3.381 61.735 1.00 78.50 380 ASN A CA 1
ATOM 2922 C C . ASN A 1 380 ? -46.850 -3.472 61.040 1.00 78.50 380 ASN A C 1
ATOM 2924 O O . ASN A 1 380 ? -46.081 -4.393 61.320 1.00 78.50 380 ASN A O 1
ATOM 2928 N N . GLU A 1 381 ? -46.503 -2.504 60.191 1.00 85.81 381 GLU A N 1
ATOM 2929 C CA . GLU A 1 381 ? -45.131 -2.249 59.727 1.00 85.81 381 GLU A CA 1
ATOM 2930 C C . GLU A 1 381 ? -44.699 -0.798 60.039 1.00 85.81 381 GLU A C 1
ATOM 2932 O O . GLU A 1 381 ? -45.542 0.100 60.082 1.00 85.81 381 GLU A O 1
ATOM 2937 N N . ILE A 1 382 ? -43.397 -0.563 60.252 1.00 84.62 382 ILE A N 1
ATOM 2938 C CA . ILE A 1 382 ? -42.783 0.781 60.329 1.00 84.62 382 ILE A CA 1
ATOM 2939 C C . ILE A 1 382 ? -41.775 0.991 59.197 1.00 84.62 382 ILE A C 1
ATOM 2941 O O . ILE A 1 382 ? -41.302 0.027 58.590 1.00 84.62 382 ILE A O 1
ATOM 2945 N N . CYS A 1 383 ? -41.400 2.245 58.948 1.00 85.62 383 CYS A N 1
ATOM 2946 C CA . CYS A 1 383 ? -40.394 2.602 57.960 1.00 85.62 383 CYS A CA 1
ATOM 2947 C C . CYS A 1 383 ? -39.008 2.798 58.600 1.00 85.62 383 CYS A C 1
ATOM 2949 O O . CYS A 1 383 ? -38.771 3.772 59.315 1.00 85.62 383 CYS A O 1
ATOM 2951 N N . SER A 1 384 ? -38.058 1.903 58.311 1.00 84.38 384 SER A N 1
ATOM 2952 C CA . SER A 1 384 ? -36.671 2.009 58.791 1.00 84.38 384 SER A CA 1
ATOM 2953 C C . SER A 1 384 ? -35.664 1.727 57.678 1.00 84.38 384 SER A C 1
ATOM 2955 O O . SER A 1 384 ? -35.859 0.808 56.888 1.00 84.38 384 SER A O 1
ATOM 2957 N N . ASP A 1 385 ? -34.616 2.553 57.566 1.00 85.12 385 ASP A N 1
ATOM 2958 C CA . ASP A 1 385 ? -33.700 2.597 56.407 1.00 85.12 385 ASP A CA 1
ATOM 2959 C C . ASP A 1 385 ? -34.454 2.581 55.048 1.00 85.12 385 ASP A C 1
ATOM 2961 O O . ASP A 1 385 ? -34.020 1.974 54.065 1.00 85.12 385 ASP A O 1
ATOM 2965 N N . CYS A 1 386 ? -35.623 3.238 55.020 1.00 88.19 386 CYS A N 1
ATOM 2966 C CA . CYS A 1 386 ? -36.581 3.294 53.909 1.00 88.19 386 CYS A CA 1
ATOM 2967 C C . CYS A 1 386 ? -37.027 1.918 53.384 1.00 88.19 386 CYS A C 1
ATOM 2969 O O . CYS A 1 386 ? -37.251 1.679 52.186 1.00 88.19 386 CYS A O 1
ATOM 2971 N N . LYS A 1 387 ? -37.182 0.998 54.340 1.00 89.12 387 LYS A N 1
ATOM 2972 C CA . LYS A 1 387 ? -37.825 -0.300 54.198 1.00 89.12 387 LYS A CA 1
ATOM 2973 C C . LYS A 1 387 ? -38.965 -0.449 55.191 1.00 89.12 387 LYS A C 1
ATOM 2975 O O . LYS A 1 387 ? -38.795 -0.180 56.378 1.00 89.12 387 LYS A O 1
ATOM 2980 N N . CYS A 1 388 ? -40.099 -0.937 54.694 1.00 87.69 388 CYS A N 1
ATOM 2981 C CA . CYS A 1 388 ? -41.164 -1.422 55.553 1.00 87.69 388 CYS A CA 1
ATOM 2982 C C . CYS A 1 388 ? -40.696 -2.714 56.220 1.00 87.69 388 CYS A C 1
ATOM 2984 O O . CYS A 1 388 ? -40.309 -3.678 55.551 1.00 87.69 388 CYS A O 1
ATOM 2986 N N . ILE A 1 389 ? -40.685 -2.705 57.546 1.00 84.44 389 ILE A N 1
ATOM 2987 C CA . ILE A 1 389 ? -40.336 -3.849 58.384 1.00 84.44 389 ILE A CA 1
ATOM 2988 C C . ILE A 1 389 ? -41.477 -4.112 59.371 1.00 84.44 389 ILE A C 1
ATOM 2990 O O . ILE A 1 389 ? -42.156 -3.159 59.753 1.00 84.44 389 ILE A O 1
ATOM 2994 N N . PRO A 1 390 ? -41.701 -5.364 59.812 1.00 81.75 390 PRO A N 1
ATOM 2995 C CA . PRO A 1 390 ? -42.697 -5.657 60.838 1.00 81.75 390 PRO A CA 1
ATOM 2996 C C . PRO A 1 390 ? -42.452 -4.817 62.091 1.00 81.75 390 PRO A C 1
ATOM 2998 O O . PRO A 1 390 ? -41.344 -4.837 62.627 1.00 81.75 390 PRO A O 1
ATOM 3001 N N . ALA A 1 391 ? -43.482 -4.098 62.528 1.00 71.31 391 ALA A N 1
ATOM 3002 C CA . ALA A 1 391 ? -43.443 -3.268 63.722 1.00 71.31 391 ALA A CA 1
ATOM 3003 C C . ALA A 1 391 ? -43.386 -4.145 64.978 1.00 71.31 391 ALA A C 1
ATOM 3005 O O . ALA A 1 391 ? -44.115 -5.140 65.089 1.00 71.31 391 ALA A O 1
ATOM 3006 N N . GLY A 1 392 ? -42.561 -3.735 65.932 1.00 72.88 392 GLY A N 1
ATOM 3007 C CA . GLY A 1 392 ? -42.401 -4.382 67.222 1.00 72.88 392 GLY A CA 1
ATOM 3008 C C . GLY A 1 392 ? -41.65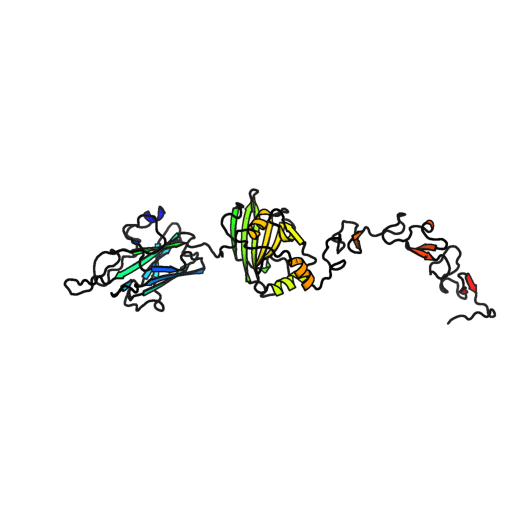0 -5.723 67.240 1.00 72.88 392 GLY A C 1
ATOM 3009 O O . GLY A 1 392 ? -41.087 -6.213 66.256 1.00 72.88 392 GLY A O 1
ATOM 3010 N N . CYS A 1 393 ? -41.695 -6.314 68.431 1.00 73.88 393 CYS A N 1
ATOM 3011 C CA . CYS A 1 393 ? -40.652 -7.160 68.994 1.00 73.88 393 CYS A CA 1
ATOM 3012 C C . CYS A 1 393 ? -40.016 -8.261 68.121 1.00 73.88 393 CYS A C 1
ATOM 3014 O O . CYS A 1 393 ? -40.657 -9.218 67.669 1.00 73.88 393 CYS A O 1
ATOM 3016 N N . GLY A 1 394 ? -38.686 -8.198 68.041 1.00 72.62 394 GLY A N 1
ATOM 3017 C CA . GLY A 1 394 ? -37.770 -9.129 67.386 1.00 72.62 394 GLY A CA 1
ATOM 3018 C C . GLY A 1 394 ? -37.195 -8.623 66.054 1.00 72.62 394 GLY A C 1
ATOM 3019 O O . GLY A 1 394 ? -36.527 -9.397 65.348 1.00 72.62 394 GLY A O 1
ATOM 3020 N N . ASN A 1 395 ? -37.449 -7.366 65.677 1.00 73.25 395 ASN A N 1
ATOM 3021 C CA . ASN A 1 395 ? -37.033 -6.773 64.404 1.00 73.25 395 ASN A CA 1
ATOM 3022 C C . ASN A 1 395 ? -35.608 -6.161 64.440 1.00 73.25 395 ASN A C 1
ATOM 3024 O O . ASN A 1 395 ? -34.944 -6.104 63.397 1.00 73.25 395 ASN A O 1
ATOM 3028 N N . LYS A 1 396 ? -35.080 -5.899 65.649 1.00 77.62 396 LYS A N 1
ATOM 3029 C CA . LYS A 1 396 ? -33.757 -5.345 66.041 1.00 77.62 396 LYS A CA 1
ATOM 3030 C C . LYS A 1 396 ? -33.621 -3.817 66.046 1.00 77.62 396 LYS A C 1
ATOM 3032 O O . LYS A 1 396 ? -32.489 -3.323 66.120 1.00 77.62 396 LYS A O 1
ATOM 3037 N N . LEU A 1 397 ? -34.723 -3.078 66.007 1.00 78.06 397 LEU A N 1
ATOM 3038 C CA . LEU A 1 397 ? -34.785 -1.621 66.115 1.00 78.06 397 LEU A CA 1
ATOM 3039 C C . LEU A 1 397 ? -35.707 -1.246 67.278 1.00 78.06 397 LEU A C 1
ATOM 3041 O O . LEU A 1 397 ? -36.860 -1.631 67.290 1.00 78.06 397 LEU A O 1
ATOM 3045 N N . LEU A 1 398 ? -35.185 -0.507 68.259 1.00 79.75 398 LEU A N 1
ATOM 3046 C CA . LEU A 1 398 ? -35.915 -0.185 69.489 1.00 79.75 398 LEU A CA 1
ATOM 3047 C C . LEU A 1 398 ? -37.000 0.880 69.231 1.00 79.75 398 LEU A C 1
ATOM 3049 O O . LEU A 1 398 ? -36.661 2.045 68.993 1.00 79.75 398 LEU A O 1
ATOM 3053 N N . GLU A 1 399 ? -38.274 0.488 69.286 1.00 78.12 399 GLU A N 1
ATOM 3054 C CA . GLU A 1 399 ? -39.433 1.324 68.921 1.00 78.12 399 GLU A CA 1
ATOM 3055 C C . GLU A 1 399 ? -40.105 2.057 70.108 1.00 78.12 399 GLU A C 1
ATOM 3057 O O . GLU A 1 399 ? -39.841 1.789 71.283 1.00 78.12 399 GLU A O 1
ATOM 3062 N N . GLU A 1 400 ? -41.002 3.021 69.824 1.00 72.38 400 GLU A N 1
ATOM 3063 C CA . GLU A 1 400 ? -41.766 3.740 70.864 1.00 72.38 400 GLU A CA 1
ATOM 3064 C C . GLU A 1 400 ? -42.836 2.832 71.496 1.00 72.38 400 GLU A C 1
ATOM 3066 O O . GLU A 1 400 ? -43.996 2.797 71.085 1.00 72.38 400 GLU A O 1
ATOM 3071 N N . GLY A 1 401 ? -42.430 2.110 72.537 1.00 74.69 401 GLY A N 1
ATOM 3072 C CA . GLY A 1 401 ? -43.261 1.149 73.263 1.00 74.69 401 GLY A CA 1
ATOM 3073 C C . GLY A 1 401 ? -42.468 -0.036 73.810 1.00 74.69 401 GLY A C 1
ATOM 3074 O O . GLY A 1 401 ? -42.972 -0.743 74.678 1.00 74.69 401 GLY A O 1
ATOM 3075 N N . GLU A 1 402 ? -41.234 -0.215 73.341 1.00 84.81 402 GLU A N 1
ATOM 3076 C CA . GLU A 1 402 ? -40.325 -1.286 73.736 1.00 84.81 402 GLU A CA 1
ATOM 3077 C C . GLU A 1 402 ? -39.278 -0.788 74.737 1.00 84.81 402 GLU A C 1
ATOM 3079 O O . GLU A 1 402 ? -38.822 0.357 74.676 1.00 84.81 402 GLU A O 1
ATOM 3084 N N . GLU A 1 403 ? -38.859 -1.662 75.650 1.00 85.81 403 GLU A N 1
ATOM 3085 C CA . GLU A 1 403 ? -37.728 -1.402 76.549 1.00 85.81 403 GLU A CA 1
ATOM 3086 C C . GLU A 1 403 ? -36.415 -1.977 75.992 1.00 85.81 403 GLU A C 1
ATOM 3088 O O . GLU A 1 403 ? -35.332 -1.498 76.329 1.00 85.81 403 GLU A O 1
ATOM 3093 N N . CYS A 1 404 ? -36.494 -2.980 75.111 1.00 84.81 404 CYS A N 1
ATOM 3094 C CA . CYS A 1 404 ? -35.340 -3.659 74.531 1.00 84.81 404 CYS A CA 1
ATOM 3095 C C . CYS A 1 404 ? -35.674 -4.378 73.223 1.00 84.81 404 CYS A C 1
ATOM 3097 O O . CYS A 1 404 ? -36.809 -4.769 72.999 1.00 84.81 404 CYS A O 1
ATOM 3099 N N . GLU A 1 405 ? -34.642 -4.655 72.422 1.00 85.31 405 GLU A N 1
ATOM 3100 C CA . GLU A 1 405 ? -34.715 -5.556 71.257 1.00 85.31 405 GLU A CA 1
ATOM 3101 C C . GLU A 1 405 ? -33.731 -6.735 71.382 1.00 85.31 405 GLU A C 1
ATOM 3103 O O . GLU A 1 405 ? -33.894 -7.817 70.818 1.00 85.31 405 GLU A O 1
ATOM 3108 N N . ALA A 1 406 ? -32.692 -6.571 72.201 1.00 83.25 406 ALA A N 1
ATOM 3109 C CA . ALA A 1 406 ? -31.871 -7.666 72.678 1.00 83.25 406 ALA A CA 1
ATOM 3110 C C . ALA A 1 406 ? -31.478 -7.456 74.145 1.00 83.25 406 ALA A C 1
ATOM 3112 O O . ALA A 1 406 ? -31.458 -6.348 74.665 1.00 83.25 406 ALA A O 1
ATOM 3113 N N . HIS A 1 407 ? -31.034 -8.534 74.789 1.00 83.44 407 HIS A N 1
ATOM 3114 C CA . HIS A 1 407 ? -30.493 -8.564 76.157 1.00 83.44 407 HIS A CA 1
ATOM 3115 C C . HIS A 1 407 ? -29.406 -7.511 76.462 1.00 83.44 407 HIS A C 1
ATOM 3117 O O . HIS A 1 407 ? -29.135 -7.225 77.619 1.00 83.44 407 HIS A O 1
ATOM 3123 N N . LYS A 1 408 ? -28.764 -6.953 75.428 1.00 84.00 408 LYS A N 1
ATOM 3124 C CA . LYS A 1 408 ? -27.761 -5.879 75.516 1.00 84.00 408 LYS A CA 1
ATOM 3125 C C . LYS A 1 408 ? -28.340 -4.476 75.758 1.00 84.00 408 LYS A C 1
ATOM 3127 O O . LYS A 1 408 ? -27.555 -3.551 75.943 1.00 84.00 408 LYS A O 1
ATOM 3132 N N . ASP A 1 409 ? -29.659 -4.322 75.660 1.00 86.56 409 ASP A N 1
ATOM 3133 C CA . ASP A 1 409 ? -30.357 -3.034 75.744 1.00 86.56 409 ASP A CA 1
ATOM 3134 C C . ASP A 1 409 ? -30.961 -2.783 77.141 1.00 86.56 409 ASP A C 1
ATOM 3136 O O . ASP A 1 409 ? -31.232 -1.635 77.478 1.00 86.56 409 ASP A O 1
ATOM 3140 N N . CYS A 1 410 ? -31.089 -3.833 77.964 1.00 85.62 410 CYS A N 1
ATOM 3141 C CA . CYS A 1 410 ? -31.500 -3.764 79.373 1.00 85.62 410 CYS A CA 1
ATOM 3142 C C . CYS A 1 410 ? -30.316 -3.533 80.336 1.00 85.62 410 CYS A C 1
ATOM 3144 O O . CYS A 1 410 ? -29.150 -3.675 79.952 1.00 85.62 410 CYS A O 1
ATOM 3146 N N . ASP A 1 411 ? -30.608 -3.224 81.607 1.00 87.81 411 ASP A N 1
ATOM 3147 C CA . ASP A 1 411 ? -29.590 -3.003 82.644 1.00 87.81 411 ASP A CA 1
ATOM 3148 C C . ASP A 1 411 ? -28.980 -4.325 83.185 1.00 87.81 411 ASP A C 1
ATOM 3150 O O . ASP A 1 411 ? -29.463 -5.436 82.941 1.00 87.81 411 ASP A O 1
ATOM 3154 N N . GLU A 1 412 ? -27.865 -4.230 83.926 1.00 81.44 412 GLU A N 1
ATOM 3155 C CA . GLU A 1 412 ? -27.081 -5.393 84.391 1.00 81.44 412 GLU A CA 1
ATOM 3156 C C . GLU A 1 412 ? -27.859 -6.285 85.388 1.00 81.44 412 GLU A C 1
ATOM 3158 O O . GLU A 1 412 ? -27.827 -6.084 86.604 1.00 81.44 412 GLU A O 1
ATOM 3163 N N . GLY A 1 413 ? -28.526 -7.318 84.861 1.00 79.50 413 GLY A N 1
ATOM 3164 C CA . GLY A 1 413 ? -29.345 -8.280 85.613 1.00 79.50 413 GLY A CA 1
ATOM 3165 C C . GLY A 1 413 ? -30.730 -8.543 85.006 1.00 79.50 413 GLY A C 1
ATOM 3166 O O . GLY A 1 413 ? -31.444 -9.434 85.480 1.00 79.50 413 GLY A O 1
ATOM 3167 N N . GLU A 1 414 ? -31.098 -7.801 83.966 1.00 86.81 414 GLU A N 1
ATOM 3168 C CA . GLU A 1 414 ? -32.352 -7.920 83.220 1.00 86.81 414 GLU A CA 1
ATOM 3169 C C . GLU A 1 414 ? -32.174 -8.709 81.912 1.00 86.81 414 GLU A C 1
ATOM 3171 O O . GLU A 1 414 ? -31.071 -8.841 81.379 1.00 86.81 414 GLU A O 1
ATOM 3176 N N . TYR A 1 415 ? -33.273 -9.279 81.416 1.00 84.50 415 TYR A N 1
ATOM 3177 C CA . TYR A 1 415 ? -33.328 -10.075 80.191 1.00 84.50 415 TYR A CA 1
ATOM 3178 C C . TYR A 1 415 ? -34.454 -9.544 79.306 1.00 84.50 415 TYR A C 1
ATOM 3180 O O . TYR A 1 415 ? -35.539 -9.244 79.799 1.00 84.50 415 TYR A O 1
ATOM 3188 N N . CYS A 1 416 ? -34.200 -9.456 78.001 1.00 84.00 416 CYS A N 1
ATOM 3189 C CA . CYS A 1 416 ? -35.192 -8.970 77.051 1.00 84.00 416 CYS A CA 1
ATOM 3190 C C . CYS A 1 416 ? -36.161 -10.096 76.678 1.00 84.00 416 CYS A C 1
ATOM 3192 O O . CYS A 1 416 ? -35.745 -11.082 76.061 1.00 84.00 416 CYS A O 1
ATOM 3194 N N . ILE A 1 417 ? -37.428 -9.966 77.073 1.00 83.38 417 ILE A N 1
ATOM 3195 C CA . ILE A 1 417 ? -38.476 -10.973 76.855 1.00 83.38 417 ILE A CA 1
ATOM 3196 C C . ILE A 1 417 ? -39.744 -10.243 76.418 1.00 83.38 417 ILE A C 1
ATOM 3198 O O . ILE A 1 417 ? -40.208 -9.354 77.123 1.00 83.38 417 ILE A O 1
ATOM 3202 N N . ASP A 1 418 ? -40.274 -10.596 75.242 1.00 83.50 418 ASP A N 1
ATOM 3203 C CA . ASP A 1 418 ? -41.416 -9.925 74.595 1.00 83.50 418 ASP A CA 1
ATOM 3204 C C . ASP A 1 418 ? -41.286 -8.375 74.574 1.00 83.50 418 ASP A C 1
ATOM 3206 O O . ASP A 1 418 ? -42.274 -7.646 74.581 1.00 83.50 418 ASP A O 1
ATOM 3210 N N . CYS A 1 419 ? -40.031 -7.906 74.519 1.00 85.25 419 CYS A N 1
ATOM 3211 C CA . CYS A 1 419 ? -39.556 -6.519 74.487 1.00 85.25 419 CYS A CA 1
ATOM 3212 C C . CYS A 1 419 ? -39.828 -5.655 75.739 1.00 85.25 419 CYS A C 1
ATOM 3214 O O . CYS A 1 419 ? -39.683 -4.432 75.699 1.00 85.25 419 CYS A O 1
ATOM 3216 N N . GLU A 1 420 ? -40.088 -6.303 76.882 1.00 87.31 420 GLU A N 1
ATOM 3217 C CA . GLU A 1 420 ? -39.927 -5.734 78.231 1.00 87.31 420 GLU A CA 1
ATOM 3218 C C . GLU A 1 420 ? -38.573 -6.171 78.845 1.00 87.31 420 GLU A C 1
ATOM 3220 O O . GLU A 1 420 ? -38.084 -7.283 78.596 1.00 87.31 420 GLU A O 1
ATOM 3225 N N . CYS A 1 421 ? -37.959 -5.319 79.677 1.00 88.00 421 CYS A N 1
ATOM 3226 C CA . CYS A 1 421 ? -36.711 -5.624 80.386 1.00 88.00 421 CYS A CA 1
ATOM 3227 C C . CYS A 1 421 ? -36.996 -6.305 81.731 1.00 88.00 421 CYS A C 1
ATOM 3229 O O . CYS A 1 421 ? -37.149 -5.674 82.779 1.00 88.00 421 CYS A O 1
ATOM 3231 N N . ILE A 1 422 ? -37.059 -7.637 81.720 1.00 87.38 422 ILE A N 1
ATOM 3232 C CA . ILE A 1 422 ? -37.477 -8.413 82.890 1.00 87.38 422 ILE A CA 1
ATOM 3233 C C . ILE A 1 422 ? -36.276 -8.734 83.788 1.00 87.38 422 ILE A C 1
ATOM 3235 O O . ILE A 1 422 ? -35.372 -9.490 83.423 1.00 87.38 422 ILE A O 1
ATOM 3239 N N . ALA A 1 423 ? -36.284 -8.186 85.005 1.00 82.38 423 ALA A N 1
ATOM 3240 C CA . ALA A 1 423 ? -35.267 -8.447 86.024 1.00 82.38 423 ALA A CA 1
ATOM 3241 C C . ALA A 1 423 ? -35.250 -9.925 86.444 1.00 82.38 423 ALA A C 1
ATOM 3243 O O . ALA A 1 423 ? -36.270 -10.469 86.874 1.00 82.38 423 ALA A O 1
ATOM 3244 N N . SER A 1 424 ? -34.080 -10.569 86.370 1.00 66.81 424 SER A N 1
ATOM 3245 C CA . SER A 1 424 ? -33.948 -12.001 86.662 1.00 66.81 424 SER A CA 1
ATOM 3246 C C . SER A 1 424 ? -34.281 -12.334 88.124 1.00 66.81 424 SER A C 1
ATOM 3248 O O . SER A 1 424 ? -33.532 -12.045 89.061 1.00 66.81 424 SER A O 1
ATOM 3250 N N . SER A 1 425 ? -35.435 -12.973 88.323 1.00 61.06 425 SER A N 1
ATOM 3251 C CA . SER A 1 425 ? -35.923 -13.437 89.620 1.00 61.06 425 SER A CA 1
ATOM 3252 C C . SER A 1 425 ? -35.709 -14.949 89.753 1.00 61.06 425 SER A C 1
ATOM 3254 O O . SER A 1 425 ? -35.676 -15.689 88.777 1.00 61.06 425 SER A O 1
ATOM 3256 N N . CYS A 1 426 ? -35.498 -15.451 90.971 1.00 50.12 426 CYS A N 1
ATOM 3257 C CA . CYS A 1 426 ? -35.186 -16.865 91.187 1.00 50.12 426 CYS A CA 1
ATOM 3258 C C . CYS A 1 426 ? -36.427 -17.692 91.571 1.00 50.12 426 CYS A C 1
ATOM 3260 O O . CYS A 1 426 ? -36.530 -18.170 92.704 1.00 50.12 426 CYS A O 1
ATOM 3262 N N . GLY A 1 427 ? -37.361 -17.899 90.629 1.00 53.72 427 GLY A N 1
ATOM 3263 C CA . GLY A 1 427 ? -38.506 -18.795 90.875 1.00 53.72 427 GLY A CA 1
ATOM 3264 C C . GLY A 1 427 ? -39.642 -18.853 89.843 1.00 53.72 427 GLY A C 1
ATOM 3265 O O . GLY A 1 427 ? -40.719 -19.327 90.195 1.00 53.72 427 GLY A O 1
ATOM 3266 N N . ASP A 1 428 ? -39.438 -18.384 88.615 1.00 53.44 428 ASP A N 1
ATOM 3267 C CA . ASP A 1 428 ? -40.469 -18.068 87.603 1.00 53.44 428 ASP A CA 1
ATOM 3268 C C . ASP A 1 428 ? -40.553 -19.071 86.425 1.00 53.44 428 ASP A C 1
ATOM 3270 O O . ASP A 1 428 ? -41.219 -18.819 85.425 1.00 53.44 428 ASP A O 1
ATOM 3274 N N . GLU A 1 429 ? -39.928 -20.246 86.564 1.00 52.72 429 GLU A N 1
ATOM 3275 C CA . GLU A 1 429 ? -39.947 -21.397 85.630 1.00 52.72 429 GLU A CA 1
ATOM 3276 C C . GLU A 1 429 ? -39.420 -21.157 84.193 1.00 52.72 429 GLU A C 1
ATOM 3278 O O . GLU A 1 429 ? -39.290 -22.122 83.435 1.00 52.72 429 GLU A O 1
ATOM 3283 N N . PHE A 1 430 ? -39.025 -19.935 83.823 1.00 56.81 430 PHE A N 1
ATOM 3284 C CA . PHE A 1 430 ? -38.348 -19.667 82.550 1.00 56.81 430 PHE A CA 1
ATOM 3285 C C . PHE A 1 430 ? -36.891 -20.161 82.556 1.00 56.81 430 PHE A C 1
ATOM 3287 O O . PHE A 1 430 ? -36.151 -20.005 83.527 1.00 56.81 430 PHE A O 1
ATOM 3294 N N . LEU A 1 431 ? -36.466 -20.770 81.445 1.00 55.56 431 LEU A N 1
ATOM 3295 C CA . LEU A 1 431 ? -35.089 -21.227 81.250 1.00 55.56 431 LEU A CA 1
ATOM 3296 C C . LEU A 1 431 ? -34.267 -20.123 80.578 1.00 55.56 431 LEU A C 1
ATOM 3298 O O . LEU A 1 431 ? -34.389 -19.915 79.373 1.00 55.56 431 LEU A O 1
ATOM 3302 N N . THR A 1 432 ? -33.400 -19.465 81.347 1.00 54.00 432 THR A N 1
ATOM 3303 C CA . THR A 1 432 ? -32.355 -18.573 80.821 1.00 54.00 432 THR A CA 1
ATOM 3304 C C . THR A 1 432 ? -31.405 -19.351 79.895 1.00 54.00 432 THR A C 1
ATOM 3306 O O . THR A 1 432 ? -30.833 -20.350 80.346 1.00 54.00 432 THR A O 1
ATOM 3309 N N . PRO A 1 433 ? -31.204 -18.933 78.633 1.00 50.12 433 PRO A N 1
ATOM 3310 C CA . PRO A 1 433 ? -30.134 -19.461 77.786 1.00 50.12 433 PRO A CA 1
ATOM 3311 C C . PRO A 1 433 ? -28.753 -18.964 78.258 1.00 50.12 433 PRO A C 1
ATOM 3313 O O . PRO A 1 433 ? -28.636 -17.802 78.644 1.00 50.12 433 PRO A O 1
ATOM 3316 N N . ASP A 1 434 ? -27.736 -19.835 78.197 1.00 43.72 434 ASP A N 1
ATOM 3317 C CA . ASP A 1 434 ? -26.302 -19.487 78.331 1.00 43.72 434 ASP A CA 1
ATOM 3318 C C . ASP A 1 434 ? -25.740 -18.849 77.037 1.00 43.72 434 ASP A C 1
ATOM 3320 O O . ASP A 1 434 ? -26.143 -19.304 75.937 1.00 43.72 434 ASP A O 1
#

Mean predicted aligned error: 18.29 Å

Sequence (434 aa):
MLFLLVSCAKEDLPPTPPPPGGEADVGRAIGGVPIAAALPAWAARILYTDISPERPRFGDTVVVTVEKPSTFQRDFLVFSEAYVLNKKVPSYLFWEKVNADSSLSGSITQKWARNKAVFKIPITQERFTSGLDYLVVYWCVDSGMRDSQGKKIWECNGNKWGLGAFDVVTEAYPDFLIEKDIENNRFKGSAKVTPQSFVNVQVSSGVFGNAYAASYLDLLSVMTNVTVVELLDVAQFKKDLSKDIANLSAGWTTKGGNVCGFLNVGSGFVSFSWLSGYYWVTVKSSGNVLDEAKIGNYAKFKPPKYQSNCNLLNELKTIANISEGCGNLIVEAGEECERNAQCAEEEVCRDCVCVIPSVCGNNETEYGEDCESDAECEENEICSDCKCIPAGCGNKLLEEGEECEAHKDCDEGEYCIDCECIASSCGDEFLTPD

Radius of gyration: 42.56 Å; Cα contacts (8 Å, |Δi|>4): 877; chains: 1; bounding box: 88×45×141 Å

Secondary structure (DSSP, 8-state):
-GGGGTS--TTSSPPPPPPSSS---------SS---SPPPTTEEE--SEEEESSSPBTT-EEEEEEE--TT--S-EEEESEEEEEEEEETTEEEEEEEE--TTTSS-EETTEEESEEEEEEE--TTT--SEEEEEEE-EEEEEEEE-TTSPEEEE-TTT-EEEEEEEEBSS---TTS--S-SSSSEEEEEEEE-GGGS--S-PPTT-EEEEEEEEEE-TTS-EEEEEEEEES-HHHHHHHHTTSGGG-EEEEETTTTSEEEEEEEETTEEEEEEEETTEEEEEEEESS---HHHHHHHHHSTTTSS---TTHHHHHHHHHTPPSSSSSSS--BTBS-SSGGGS-TT-EEETTEEEPPP-SSSSS--BTBS-SSGGGSPTTEEEETTEEEE-SSSSSS--TT-S-SSTTSS-TTEEEETTEEEE--TTS------

Foldseek 3Di:
DVVVVPQDDPPQDDQLDAPPPHDDADDDDDDADDPPDDDPPQADAAPQWDWPPLEAEQQDKTKIKRFDDPPDPFKKKWFQKKWWWFPQDVVHIHTHIWGFDCVPFADDDPGITIGMTITIHRHHNNGDDFFKIKMWIWMWTQPVDADPVRHTDIHTHRSHTNMYIGGYDHHDDDCQPPDDPLPPQAWDDKDWDDPVVFDPFPADPPQWDTKMKTWGAHPVRWIKIKMKIFTPDPPSVLLRVLVCLLVFAWDFQVLLPRATFGWDDDDQKIKTWFAAPRMIMMIMIGGGDGPSSSNSSSQVVVVGRRPGDNCSSVVSCVSNVQDPAACSSDDDDPAQGNAQVSEDVQWTADRRHTARPDDACPQDQGDPAQANFQVSEDDQWTADPRHTDGHDEQRQDADDPAQDNAQVSEDDQFGQDSRHTHHDDPDDPDDDDD

Nearest PDB structures (foldseek):
  5vi0-assembly2_B  TM=5.016E-01  e=8.754E-03  Pseudomonas fluorescens
  5vi0-assembly1_A  TM=4.610E-01  e=8.754E-03  Pseudomonas fluorescens
  5x6u-assembly1_B  TM=4.041E-01  e=1.772E+00  Homo sapiens
  7usm-assembly1_A  TM=1.960E-01  e=4.683E-02  Homo sapiens
  7usl-assembly1_A  TM=2.208E-01  e=6.548E-02  Homo sapiens

pLDDT: mean 79.92, std 15.3, range [26.17, 97.5]

Solvent-accessible surface area (backbone atoms only — not comparable to full-atom values): 24924 Å² total; per-residue (Å²): 117,77,63,79,80,67,75,64,60,91,80,70,53,82,76,76,73,78,52,96,79,50,82,78,66,64,73,88,75,67,52,65,74,79,71,87,62,87,74,56,94,65,42,38,67,20,52,53,46,50,59,42,60,54,64,36,32,52,80,35,59,36,39,36,38,38,44,59,58,90,86,56,92,58,60,35,37,25,46,38,55,33,33,33,57,30,45,63,41,92,92,54,71,46,69,45,80,40,60,44,40,76,89,74,23,33,69,71,53,100,60,34,11,40,44,22,33,26,33,74,45,74,36,39,77,81,36,47,63,66,40,83,42,44,34,37,41,44,50,33,34,52,64,84,49,59,49,100,84,70,45,71,38,40,33,28,47,60,77,23,39,18,50,39,58,36,36,34,38,84,53,93,68,70,85,80,82,70,57,87,67,65,74,74,40,42,77,73,50,74,44,80,49,71,54,77,85,75,48,103,58,84,65,65,88,78,28,63,55,67,19,36,38,38,35,26,30,46,97,86,70,45,46,34,39,38,36,44,29,33,39,69,32,57,69,60,47,43,61,32,50,26,71,51,41,68,74,50,46,76,37,75,36,66,91,24,65,66,44,29,36,31,45,47,78,53,96,65,25,19,32,42,34,31,48,26,89,54,31,41,39,35,41,38,18,53,32,88,55,71,61,45,63,57,53,13,45,52,28,55,41,85,77,61,70,38,49,45,50,69,62,48,66,63,54,27,35,58,72,56,69,44,60,90,66,79,85,55,46,62,69,50,100,90,42,65,17,58,44,39,93,59,40,58,91,82,34,34,47,52,96,20,37,64,35,67,74,62,63,81,78,73,80,67,76,40,90,89,45,64,18,62,39,46,90,61,36,60,97,67,27,33,47,54,99,24,31,60,40,66,51,65,81,76,70,72,70,81,49,102,88,47,60,22,54,42,54,87,59,38,61,100,62,29,39,49,53,96,21,39,57,45,64,72,67,97,82,80,88,74,83,82,83,133